Protein AF-A0A0C2D3I1-F1 (afdb_monomer)

Radius of gyration: 56.07 Å; Cα contacts (8 Å, |Δi|>4): 350; chains: 1; bounding box: 151×57×145 Å

Secondary structure (DSSP, 8-state):
-HHHHHHHHHHHHHHHHHHHHHHHHEEEEPTTEEEEEEETTTEEEEEEEPSEEEE--TTTEEEEEEE-S-EEEEE-TTS-EEEE-TTS-EEEEEEEEEEEEPTT-HHHHHHTTTTSB-SSSSBHHHHHHHHHHHHHHHHHHTTS-TTTTT-HHHHHHHHHHHHHHHHHHHGGGTEEE---EEEEEEE-HHHHHHHHHHHHHHHHHHHHHHHHHHHHHHHHHHHHHHHHHHHHHHHHHHHHHHHHHHHHHHHHHHHTS---PPP-------------------------------------------------------TTS-SSSTTS-HHHHHHHHHHHHS----STTHHHHHHHHS-HHHHHHHHHHHHHHH-S-GGGS-HHHHHHHHHHHHHHHHHHHHHHHHHHHHHHHHHHHHHHHHHHHHHHHHHHHHHHHHSHHHHHHHHHHHHHT----S------SSS------HHHHHHHHHT-

Organism: NCBI:txid215803

pLDDT: mean 75.25, std 18.1, range [30.23, 96.12]

Mean predicted aligned error: 21.08 Å

Nearest PDB structures (foldseek):
  8rrh-assembly1_E  TM=6.151E-01  e=3.666E-14  Homo sapiens
  1win-assembly1_A  TM=7.545E-01  e=3.842E-05  Mus musculus
  8p09-assembly1_D  TM=4.667E-01  e=1.283E-02  Oryctolagus cuniculus

Sequence (484 aa):
MEKLSKVCKWFVLAFLAAVLLRGMLVHNVELGKVGVRRSNVGGVVEKDLAPGWRLEMAGLHKVIELPSTYQFLDFLEGDSLEIRTKDNNIVTLDISVPYRIAPGSGWEIVTAGNHVEDGQGSFRFQRLTRETTVGVLRQHLADLQSSDFYDTDRRNAVTARALEVLNEELAPLHVEANAILMRAVFFRPEYEQQLLQIQLNAQNKLLDGARKEVADIQQTLDNYQQRTFALASARAQEWVARLARVDRAYQVGFLAVKPEVRVSAVVEPPDADADADADADAADADADAADADADADAADADADADAPDADADTPDADAAENEALAALTAEELAELEELAAQSIDLEPGAARRKLEELTVAQKTALLTAAAKALGGEPDEYGDNYLLGIKNIQAETLAYDQRLRAEADGVAARLNAEGQALVAEVNGNYEARVNQLLDSPAGRAFVAWQAAANIHFAEELTFQSRDGIPSVLRLRDFARAFMGD

Foldseek 3Di:
DVVVVVVVVVVVVVVVVVVVCCVQFKDFQDDQKWWWKQFPVPGTDLWIDDGGIDTDHHPGIDIQIDGADWDKDWCDDPNWQWEQAPVRFTKTFTKIWTKGFAPSCPSVLVNVVQQDDPVPRDTNLVVVLNVLLSVLCRVQRNDDDPVLVVVPVSVVVSQVVSQVVSQVVCVNSRMHIDGMDTDDMDGDPVVVVVVVVVVVVVVVVVVVVVVVVVVVVVVVVVVVVVVVVVVVVVVVVVVVVVVVVVVVVVVVVVVPPDDPDDDDDDDDDDDDDDDDDDDDDDDDDDDDDDDDDDDDDDDDDDDDDDDDDDDDDDDDPDPDDDPLPVVADPVNVVVVVVVVPPDQDLDVCSQVVVLVVDDPSRLLVVLVVVCVVPPDDSVVQDPVNSSVVSNVVSVVVVVVVVVVVVVVVVVVVVVVVVVVVVVVVVVVVVVVLVVCCPDLVNLLVQLVVVVVPDDDDPDDDDPDPPPDPPPPPVVVVSVVSSVD

Structure (mmCIF, N/CA/C/O backbone):
data_AF-A0A0C2D3I1-F1
#
_entry.id   AF-A0A0C2D3I1-F1
#
loop_
_atom_site.group_PDB
_atom_site.id
_atom_site.type_symbol
_atom_site.label_atom_id
_atom_site.label_alt_id
_atom_site.label_comp_id
_atom_site.label_asym_id
_atom_site.label_entity_id
_atom_site.label_seq_id
_atom_site.pdbx_PDB_ins_code
_atom_site.Cartn_x
_atom_site.Cartn_y
_atom_site.Cartn_z
_atom_site.occupancy
_atom_site.B_iso_or_equiv
_atom_site.auth_seq_id
_atom_site.auth_comp_id
_atom_site.auth_asym_id
_atom_site.auth_atom_id
_atom_site.pdbx_PDB_model_num
ATOM 1 N N . MET A 1 1 ? -77.502 2.678 40.348 1.00 64.69 1 MET A N 1
ATOM 2 C CA . MET A 1 1 ? -76.333 3.418 39.817 1.00 64.69 1 MET A CA 1
ATOM 3 C C . MET A 1 1 ? -75.119 3.411 40.755 1.00 64.69 1 MET A C 1
ATOM 5 O O . MET A 1 1 ? -74.008 3.272 40.265 1.00 64.69 1 MET A O 1
ATOM 9 N N . GLU A 1 2 ? -75.279 3.452 42.084 1.00 77.88 2 GLU A N 1
ATOM 10 C CA . GLU A 1 2 ? -74.133 3.470 43.021 1.00 77.88 2 GLU A CA 1
ATOM 11 C C . GLU A 1 2 ? -73.214 2.233 42.989 1.00 77.88 2 GLU A C 1
ATOM 13 O O . GLU A 1 2 ? -71.997 2.366 43.117 1.00 77.88 2 GLU A O 1
ATOM 18 N N . LYS A 1 3 ? -73.762 1.025 42.785 1.00 80.31 3 LYS A N 1
ATOM 19 C CA . LYS A 1 3 ? -72.952 -0.208 42.703 1.00 80.31 3 LYS A CA 1
ATOM 20 C C . LYS A 1 3 ? -72.018 -0.216 41.484 1.00 80.31 3 LYS A C 1
ATOM 22 O O . LYS A 1 3 ? -70.882 -0.658 41.602 1.00 80.31 3 LYS A O 1
ATOM 27 N N . LEU A 1 4 ? -72.460 0.342 40.354 1.00 81.94 4 LEU A N 1
ATOM 28 C CA . LEU A 1 4 ? -71.665 0.431 39.123 1.00 81.94 4 LEU A CA 1
ATOM 29 C C . LEU A 1 4 ? -70.487 1.412 39.283 1.00 81.94 4 LEU A C 1
ATOM 31 O O . LEU A 1 4 ? -69.367 1.116 38.883 1.00 81.94 4 LEU A O 1
ATOM 35 N N . SER A 1 5 ? -70.723 2.542 39.961 1.00 84.81 5 SER A N 1
ATOM 36 C CA . SER A 1 5 ? -69.693 3.541 40.292 1.00 84.81 5 SER A CA 1
ATOM 37 C C . SER A 1 5 ? -68.586 2.972 41.192 1.00 84.81 5 SER A C 1
ATOM 39 O O . SER A 1 5 ? -67.402 3.201 40.940 1.00 84.81 5 SER A O 1
ATOM 41 N N . LYS A 1 6 ? -68.942 2.168 42.206 1.00 87.75 6 LYS A N 1
ATOM 42 C CA . LYS A 1 6 ? -67.953 1.505 43.076 1.00 87.75 6 LYS A CA 1
ATOM 43 C C . LYS A 1 6 ? -67.088 0.498 42.313 1.00 87.75 6 LYS A C 1
ATOM 45 O O . LYS A 1 6 ? -65.878 0.493 42.512 1.00 87.75 6 LYS A O 1
ATOM 50 N N . VAL A 1 7 ? -67.680 -0.304 41.426 1.00 88.38 7 VAL A N 1
ATOM 51 C CA . VAL A 1 7 ? -66.930 -1.266 40.597 1.00 88.38 7 VAL A CA 1
ATOM 52 C C . VAL A 1 7 ? -65.971 -0.542 39.647 1.00 88.38 7 VAL A C 1
ATOM 54 O O . VAL A 1 7 ? -64.807 -0.921 39.564 1.00 88.38 7 VAL A O 1
ATOM 57 N N . CYS A 1 8 ? -66.404 0.555 39.016 1.00 86.31 8 CYS A N 1
ATOM 58 C CA . CYS A 1 8 ? -65.535 1.362 38.154 1.00 86.31 8 CYS A CA 1
ATOM 59 C C . CYS A 1 8 ? -64.347 1.973 38.915 1.00 86.31 8 CYS A C 1
ATOM 61 O O . CYS A 1 8 ? -63.224 1.935 38.422 1.00 86.31 8 CYS A O 1
ATOM 63 N N . LYS A 1 9 ? -64.559 2.495 40.132 1.00 89.81 9 LYS A N 1
ATOM 64 C CA . LYS A 1 9 ? -63.470 3.040 40.964 1.00 89.81 9 LYS A CA 1
ATOM 65 C C . LYS A 1 9 ? -62.443 1.976 41.348 1.00 89.81 9 LYS A C 1
ATOM 67 O O . LYS A 1 9 ? -61.248 2.237 41.253 1.00 89.81 9 LYS A O 1
ATOM 72 N N . TRP A 1 10 ? -62.899 0.786 41.742 1.00 91.75 10 TRP A N 1
ATOM 73 C CA . TRP A 1 10 ? -62.008 -0.338 42.040 1.00 91.75 10 TRP A CA 1
ATOM 74 C C . TRP A 1 10 ? -61.246 -0.813 40.807 1.00 91.75 10 TRP A C 1
ATOM 76 O O . TRP A 1 10 ? -60.062 -1.104 40.916 1.00 91.75 10 TRP A O 1
ATOM 86 N N . PHE A 1 11 ? -61.887 -0.832 39.638 1.00 90.94 11 PHE A N 1
ATOM 87 C CA . PHE A 1 11 ? -61.221 -1.180 38.387 1.00 90.94 11 PHE A CA 1
ATOM 88 C C . PHE A 1 11 ? -60.121 -0.177 38.023 1.00 90.94 11 PHE A C 1
ATOM 90 O O . PHE A 1 11 ? -59.010 -0.586 37.705 1.00 90.94 11 PHE A O 1
ATOM 97 N N . VAL A 1 12 ? -60.386 1.130 38.136 1.00 89.12 12 VAL A N 1
ATOM 98 C CA . VAL A 1 12 ? -59.377 2.172 37.876 1.00 89.12 12 VAL A CA 1
ATOM 99 C C . VAL A 1 12 ? -58.223 2.085 38.876 1.00 89.12 12 VAL A C 1
ATOM 101 O O . VAL A 1 12 ? -57.069 2.155 38.469 1.00 89.12 12 VAL A O 1
ATOM 104 N N . LEU A 1 13 ? -58.506 1.872 40.165 1.00 89.44 13 LEU A N 1
ATOM 105 C CA . LEU A 1 13 ? -57.470 1.673 41.185 1.00 89.44 13 LEU A CA 1
ATOM 106 C C . LEU A 1 13 ? -56.637 0.416 40.927 1.00 89.44 13 LEU A C 1
ATOM 108 O O . LEU A 1 13 ? -55.415 0.477 41.010 1.00 89.44 13 LEU A O 1
ATOM 112 N N . ALA A 1 14 ? -57.274 -0.704 40.582 1.00 87.94 14 ALA A N 1
ATOM 113 C CA . ALA A 1 14 ? -56.584 -1.948 40.262 1.00 87.94 14 ALA A CA 1
ATOM 114 C C . ALA A 1 14 ? -55.736 -1.815 38.990 1.00 87.94 14 ALA A C 1
ATOM 116 O O . ALA A 1 14 ? -54.611 -2.302 38.951 1.00 87.94 14 ALA A O 1
ATOM 117 N N . PHE A 1 15 ? -56.239 -1.111 37.975 1.00 88.81 15 PHE A N 1
ATOM 118 C CA . PHE A 1 15 ? -55.497 -0.821 36.752 1.00 88.81 15 PHE A CA 1
ATOM 119 C C . PHE A 1 15 ? -54.279 0.067 37.032 1.00 88.81 15 PHE A C 1
ATOM 121 O O . PHE A 1 15 ? -53.175 -0.246 36.598 1.00 88.81 15 PHE A O 1
ATOM 128 N N . LEU A 1 16 ? -54.448 1.134 37.815 1.00 86.62 16 LEU A N 1
ATOM 129 C CA . LEU A 1 16 ? -53.362 2.053 38.160 1.00 86.62 16 LEU A CA 1
ATOM 130 C C . LEU A 1 16 ? -52.317 1.376 39.061 1.00 86.62 16 LEU A C 1
ATOM 132 O O . LEU A 1 16 ? -51.119 1.548 38.849 1.00 86.62 16 LEU A O 1
ATOM 136 N N . ALA A 1 17 ? -52.763 0.524 39.990 1.00 84.50 17 ALA A N 1
ATOM 137 C CA . ALA A 1 17 ? -51.891 -0.344 40.772 1.00 84.50 17 ALA A CA 1
ATOM 138 C C . ALA A 1 17 ? -51.137 -1.340 39.882 1.00 84.50 17 ALA A C 1
ATOM 140 O O . ALA A 1 17 ? -49.944 -1.516 40.082 1.00 84.50 17 ALA A O 1
ATOM 141 N N . ALA A 1 18 ? -51.779 -1.942 38.875 1.00 82.56 18 ALA A N 1
ATOM 142 C CA . ALA A 1 18 ? -51.127 -2.858 37.938 1.00 82.56 18 ALA A CA 1
ATOM 143 C C . ALA A 1 18 ? -50.090 -2.155 37.043 1.00 82.56 18 ALA A C 1
ATOM 145 O O . ALA A 1 18 ? -49.027 -2.720 36.784 1.00 82.56 18 ALA A O 1
ATOM 146 N N . VAL A 1 19 ? -50.354 -0.919 36.606 1.00 82.06 19 VAL A N 1
ATOM 147 C CA . VAL A 1 19 ? -49.389 -0.104 35.847 1.00 82.06 19 VAL A CA 1
ATOM 148 C C . VAL A 1 19 ? -48.191 0.281 36.720 1.00 82.06 19 VAL A C 1
ATOM 150 O O . VAL A 1 19 ? -47.052 0.140 36.278 1.00 82.06 19 VAL A O 1
ATOM 153 N N . LEU A 1 20 ? -48.424 0.689 37.972 1.00 79.69 20 LEU A N 1
ATOM 154 C CA . LEU A 1 20 ? -47.352 0.962 38.938 1.00 79.69 20 LEU A CA 1
ATOM 155 C C . LEU A 1 20 ? -46.543 -0.297 39.272 1.00 79.69 20 LEU A C 1
ATOM 157 O O . LEU A 1 20 ? -45.315 -0.243 39.288 1.00 79.69 20 LEU A O 1
ATOM 161 N N . LEU A 1 21 ? -47.210 -1.441 39.468 1.00 76.25 21 LEU A N 1
ATOM 162 C CA . LEU A 1 21 ? -46.546 -2.723 39.717 1.00 76.25 21 LEU A CA 1
ATOM 163 C C . LEU A 1 21 ? -45.663 -3.114 38.530 1.00 76.25 21 LEU A C 1
ATOM 165 O O . LEU A 1 21 ? -44.536 -3.552 38.725 1.00 76.25 21 LEU A O 1
ATOM 169 N N . ARG A 1 22 ? -46.149 -2.919 37.297 1.00 75.56 22 ARG A N 1
ATOM 170 C CA . ARG A 1 22 ? -45.372 -3.169 36.077 1.00 75.56 22 ARG A CA 1
ATOM 171 C C . ARG A 1 22 ? -44.138 -2.269 35.998 1.00 75.56 22 ARG A C 1
ATOM 173 O O . ARG A 1 22 ? -43.081 -2.764 35.630 1.00 75.56 22 ARG A O 1
ATOM 180 N N . GLY A 1 23 ? -44.266 -0.988 36.347 1.00 67.44 23 GLY A N 1
ATOM 181 C CA . GLY A 1 23 ? -43.145 -0.042 36.355 1.00 67.44 23 GLY A CA 1
ATOM 182 C C . GLY A 1 23 ? -42.083 -0.352 37.414 1.00 67.44 23 GLY A C 1
ATOM 183 O O . GLY A 1 23 ? -40.914 -0.066 37.197 1.00 67.44 23 GLY A O 1
ATOM 184 N N . MET A 1 24 ? -42.471 -0.969 38.533 1.00 71.31 24 MET A N 1
ATOM 185 C CA . MET A 1 24 ? -41.538 -1.373 39.593 1.00 71.31 24 MET A CA 1
ATOM 186 C C . MET A 1 24 ? -40.926 -2.761 39.396 1.00 71.31 24 MET A C 1
ATOM 188 O O . MET A 1 24 ? -39.882 -3.035 39.980 1.00 71.31 24 MET A O 1
ATOM 192 N N . LEU A 1 25 ? -41.592 -3.645 38.644 1.00 73.44 25 LEU A N 1
ATOM 193 C CA . LEU A 1 25 ? -41.194 -5.050 38.524 1.00 73.44 25 LEU A CA 1
ATOM 194 C C . LEU A 1 25 ? -40.422 -5.382 37.255 1.00 73.44 25 LEU A C 1
ATOM 196 O O . LEU A 1 25 ? -39.915 -6.497 37.141 1.00 73.44 25 LEU A O 1
ATOM 200 N N . VAL A 1 26 ? -40.380 -4.481 36.275 1.00 78.88 26 VAL A N 1
ATOM 201 C CA . VAL A 1 26 ? -39.785 -4.786 34.978 1.00 78.88 26 VAL A CA 1
ATOM 202 C C . VAL A 1 26 ? -38.712 -3.776 34.623 1.00 78.88 26 VAL A C 1
ATOM 204 O O . VAL A 1 26 ? -39.009 -2.609 34.391 1.00 78.88 26 VAL A O 1
ATOM 207 N N . HIS A 1 27 ? -37.481 -4.268 34.521 1.00 80.94 27 HIS A N 1
ATOM 208 C CA . HIS A 1 27 ? -36.346 -3.522 33.996 1.00 80.94 27 HIS A CA 1
ATOM 209 C C . HIS A 1 27 ? -36.017 -4.030 32.594 1.00 80.94 27 HIS A C 1
ATOM 211 O O . HIS A 1 27 ? -36.028 -5.240 32.340 1.00 80.94 27 HIS A O 1
ATOM 217 N N . ASN A 1 28 ? -35.776 -3.115 31.660 1.00 83.75 28 ASN A N 1
ATOM 218 C CA . ASN A 1 28 ? -35.433 -3.466 30.288 1.00 83.75 28 ASN A CA 1
ATOM 219 C C . ASN A 1 28 ? -33.930 -3.301 30.091 1.00 83.75 28 ASN A C 1
ATOM 221 O O . ASN A 1 28 ? -33.432 -2.184 30.150 1.00 83.75 28 ASN A O 1
ATOM 225 N N . VAL A 1 29 ? -33.231 -4.406 29.833 1.00 83.25 29 VAL A N 1
ATOM 226 C CA . VAL A 1 29 ? -31.814 -4.364 29.466 1.00 83.25 29 VAL A CA 1
ATOM 227 C C . VAL A 1 29 ? -31.718 -3.974 27.995 1.00 83.25 29 VAL A C 1
ATOM 229 O O . VAL A 1 29 ? -32.191 -4.710 27.123 1.00 83.25 29 VAL A O 1
ATOM 232 N N . GLU A 1 30 ? -31.116 -2.818 27.729 1.00 83.12 30 GLU A N 1
ATOM 233 C CA . GLU A 1 30 ? -30.966 -2.276 26.378 1.00 83.12 30 GLU A CA 1
ATOM 234 C C . GLU A 1 30 ? -30.133 -3.188 25.460 1.00 83.12 30 GLU A C 1
ATOM 236 O O . GLU A 1 30 ? -29.226 -3.908 25.886 1.00 83.12 30 GLU A O 1
ATOM 241 N N . LEU A 1 31 ? -30.433 -3.136 24.159 1.00 78.12 31 LEU A N 1
ATOM 242 C CA . LEU A 1 31 ? -29.625 -3.788 23.128 1.00 78.12 31 LEU A CA 1
ATOM 243 C C . LEU A 1 31 ? -28.211 -3.195 23.135 1.00 78.12 31 LEU A C 1
ATOM 245 O O . LEU A 1 31 ? -28.044 -1.980 23.092 1.00 78.12 31 LEU A O 1
ATOM 249 N N . GLY A 1 32 ? -27.196 -4.059 23.188 1.00 79.69 32 GLY A N 1
ATOM 250 C CA . GLY A 1 32 ? -25.794 -3.646 23.306 1.00 79.69 32 GLY A CA 1
ATOM 251 C C . GLY A 1 32 ? -25.274 -3.577 24.744 1.00 79.69 32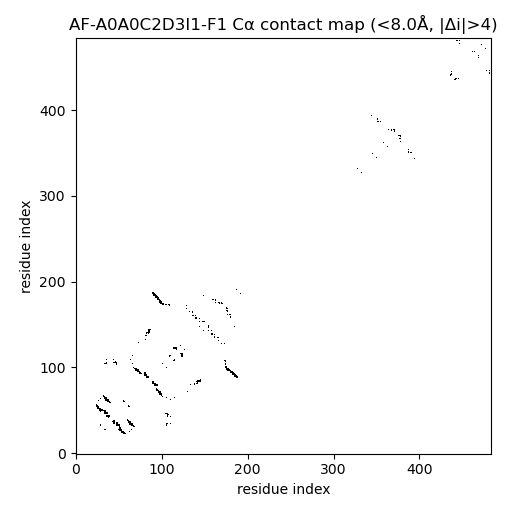 GLY A C 1
ATOM 252 O O . GLY A 1 32 ? -24.070 -3.391 24.934 1.00 79.69 32 GLY A O 1
ATOM 253 N N . LYS A 1 33 ? -26.115 -3.836 25.752 1.00 85.44 33 LYS A N 1
ATOM 254 C CA . LYS A 1 33 ? -25.698 -3.994 27.149 1.00 85.44 33 LYS A CA 1
ATOM 255 C C . LYS A 1 33 ? -25.974 -5.409 27.667 1.00 85.44 33 LYS A C 1
ATOM 257 O O . LYS A 1 33 ? -26.905 -6.080 27.227 1.00 85.44 33 LYS A O 1
ATOM 262 N N . VAL A 1 34 ? -25.165 -5.856 28.622 1.00 86.94 34 VAL A N 1
ATOM 263 C CA . VAL A 1 34 ? -25.390 -7.067 29.418 1.00 86.94 34 VAL A CA 1
ATOM 264 C C . VAL A 1 34 ? -25.852 -6.637 30.801 1.00 86.94 34 VAL A C 1
ATOM 266 O O . VAL A 1 34 ? -25.214 -5.814 31.454 1.00 86.94 34 VAL A O 1
ATOM 269 N N . GLY A 1 35 ? -26.977 -7.190 31.246 1.00 84.56 35 GLY A N 1
ATOM 270 C CA . GLY A 1 35 ? -27.482 -6.956 32.593 1.00 84.56 35 GLY A CA 1
ATOM 271 C C . GLY A 1 35 ? -26.916 -7.987 33.561 1.00 84.56 35 GLY A C 1
ATOM 272 O O . GLY A 1 35 ? -26.990 -9.185 33.307 1.00 84.56 35 GLY A O 1
ATOM 273 N N . VAL A 1 36 ? -26.421 -7.549 34.709 1.00 85.56 36 VAL A N 1
ATOM 274 C CA . VAL A 1 36 ? -26.021 -8.431 35.807 1.00 85.56 36 VAL A CA 1
ATOM 275 C C . VAL A 1 36 ? -26.930 -8.163 36.992 1.00 85.56 36 VAL A C 1
ATOM 277 O O . VAL A 1 36 ? -27.065 -7.028 37.451 1.00 85.56 36 VAL A O 1
ATOM 280 N N . ARG A 1 37 ? -27.571 -9.211 37.518 1.00 84.69 37 ARG A N 1
ATOM 281 C CA . ARG A 1 37 ? -28.455 -9.066 38.678 1.00 84.69 37 ARG A CA 1
ATOM 282 C C . ARG A 1 37 ? -27.646 -9.108 39.967 1.00 84.69 37 ARG A C 1
ATOM 284 O O . ARG A 1 37 ? -27.081 -10.141 40.313 1.00 84.69 37 ARG A O 1
ATOM 291 N N . ARG A 1 38 ? -27.685 -8.023 40.735 1.00 84.56 38 ARG A N 1
ATOM 292 C CA . ARG A 1 38 ? -27.175 -7.966 42.105 1.00 84.56 38 ARG A CA 1
ATOM 293 C C . ARG A 1 38 ? -28.343 -8.038 43.079 1.00 84.56 38 ARG A C 1
ATOM 295 O O . ARG A 1 38 ? -29.248 -7.211 43.039 1.00 84.56 38 ARG A O 1
ATOM 302 N N . SER A 1 39 ? -28.361 -9.037 43.951 1.00 83.69 39 SER A N 1
ATOM 303 C CA . SER A 1 39 ? -29.281 -9.084 45.083 1.00 83.69 39 SER A CA 1
ATOM 304 C C . SER A 1 39 ? -28.652 -8.418 46.299 1.00 83.69 39 SER A C 1
ATOM 306 O O . SER A 1 39 ? -27.503 -8.692 46.637 1.00 83.69 39 SER A O 1
ATOM 308 N N . ASN A 1 40 ? -29.431 -7.598 47.002 1.00 75.81 40 ASN A N 1
ATOM 309 C CA . ASN A 1 40 ? -28.996 -6.998 48.265 1.00 75.81 40 ASN A CA 1
ATOM 310 C C . ASN A 1 40 ? -28.801 -8.045 49.378 1.00 75.81 40 ASN A C 1
ATOM 312 O O . ASN A 1 40 ? -28.071 -7.789 50.327 1.00 75.81 40 ASN A O 1
ATOM 316 N N . VAL A 1 41 ? -29.440 -9.217 49.255 1.00 76.06 41 VAL A N 1
ATOM 317 C CA . VAL A 1 41 ? -29.404 -10.297 50.257 1.00 76.06 41 VAL A CA 1
ATOM 318 C C . VAL A 1 41 ? -28.474 -11.439 49.835 1.00 76.06 41 VAL A C 1
ATOM 320 O O . VAL A 1 41 ? -27.818 -12.035 50.680 1.00 76.06 41 VAL A O 1
ATOM 323 N N . GLY A 1 42 ? -28.416 -11.749 48.534 1.00 69.81 42 GLY A N 1
ATOM 324 C CA . GLY A 1 42 ? -27.724 -12.932 48.001 1.00 69.81 42 GLY A CA 1
ATOM 325 C C . GLY A 1 42 ? -26.483 -12.659 47.149 1.00 69.81 42 GLY A C 1
ATOM 326 O O . GLY A 1 42 ? -25.985 -13.588 46.527 1.00 69.81 42 GLY A O 1
ATOM 327 N N . GLY A 1 43 ? -26.004 -11.415 47.066 1.00 81.50 43 GLY A N 1
ATOM 328 C CA . GLY A 1 43 ? -24.842 -11.076 46.238 1.00 81.50 43 GLY A CA 1
ATOM 329 C C . GLY A 1 43 ? -25.143 -11.045 44.734 1.00 81.50 43 GLY A C 1
ATOM 330 O O . GLY A 1 43 ? -26.283 -10.824 44.315 1.00 81.50 43 GLY A O 1
ATOM 331 N N . VAL A 1 44 ? -24.105 -11.185 43.910 1.00 83.81 44 VAL A N 1
ATOM 332 C CA . VAL A 1 44 ? -24.200 -11.134 42.441 1.00 83.81 44 VAL A CA 1
ATOM 333 C C . VAL A 1 44 ? -24.635 -12.501 41.913 1.00 83.81 44 VAL A C 1
ATOM 335 O O . VAL A 1 44 ? -24.123 -13.525 42.345 1.00 83.81 44 VAL A O 1
ATOM 338 N N . VAL A 1 45 ? -25.602 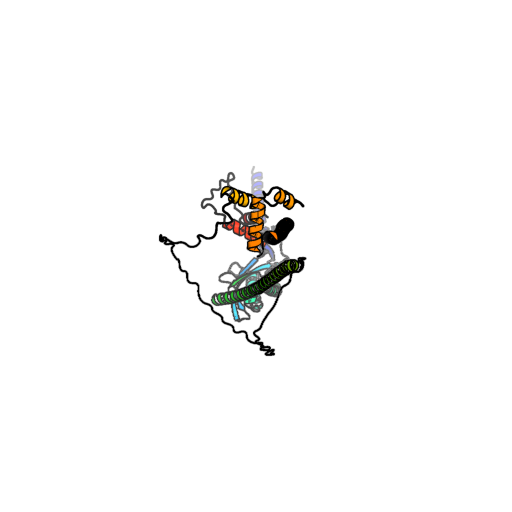-12.528 40.997 1.00 83.75 45 VAL A N 1
ATOM 339 C CA . VAL A 1 45 ? -25.984 -13.762 40.301 1.00 83.75 45 VAL A CA 1
ATOM 340 C C . VAL A 1 45 ? -24.927 -14.071 39.244 1.00 83.75 45 VAL A C 1
ATOM 342 O O . VAL A 1 45 ? -24.674 -13.226 38.389 1.00 83.75 45 VAL A O 1
ATOM 345 N N . GLU A 1 46 ? -24.375 -15.286 39.271 1.00 84.62 46 GLU A N 1
ATOM 346 C CA . GLU A 1 46 ? -23.346 -15.818 38.351 1.00 84.62 46 GLU A CA 1
ATOM 347 C C . GLU A 1 46 ? -23.887 -16.084 36.931 1.00 84.62 46 GLU A C 1
ATOM 349 O O . GLU A 1 46 ? -23.666 -17.131 36.323 1.00 84.62 46 GLU A O 1
ATOM 354 N N . LYS A 1 47 ? -24.721 -15.179 36.415 1.00 85.56 47 LYS A N 1
ATOM 355 C CA . LYS A 1 47 ? -25.308 -15.298 35.087 1.00 85.56 47 LYS A CA 1
ATOM 356 C C . LYS A 1 47 ? -25.545 -13.934 34.468 1.00 85.56 47 LYS A C 1
ATOM 358 O O . LYS A 1 47 ? -26.332 -13.133 34.979 1.00 85.56 47 LYS A O 1
ATOM 363 N N . ASP A 1 48 ? -24.958 -13.761 33.295 1.00 85.00 48 ASP A N 1
ATOM 364 C CA . ASP A 1 48 ? -25.203 -12.629 32.416 1.00 85.00 48 ASP A CA 1
ATOM 365 C C . ASP A 1 48 ? -26.622 -12.705 31.832 1.00 85.00 48 ASP A C 1
ATOM 367 O O . ASP A 1 48 ? -27.055 -13.716 31.262 1.00 85.00 48 ASP A O 1
ATOM 371 N N . LEU A 1 49 ? -27.388 -11.628 31.997 1.00 84.56 49 LEU A N 1
ATOM 372 C CA . LEU A 1 49 ? -28.726 -11.497 31.436 1.00 84.56 49 LEU A CA 1
ATOM 373 C C . LEU A 1 49 ? -28.622 -10.918 30.027 1.00 84.56 49 LEU A C 1
ATOM 375 O O . LEU A 1 49 ? -28.191 -9.781 29.836 1.00 84.56 49 LEU A O 1
ATOM 379 N N . ALA A 1 50 ? -29.092 -11.693 29.049 1.00 82.75 50 ALA A N 1
ATOM 380 C CA . ALA A 1 50 ? -29.249 -11.218 27.679 1.00 82.75 50 ALA A CA 1
ATOM 381 C C . ALA A 1 50 ? -30.266 -10.055 27.598 1.00 82.75 50 ALA A C 1
ATOM 383 O O . ALA A 1 50 ? -31.193 -10.034 28.431 1.00 82.75 50 ALA A O 1
ATOM 384 N N . PRO A 1 51 ? -30.144 -9.171 26.583 1.00 85.00 51 PRO A N 1
ATOM 385 C CA . PRO A 1 51 ? -31.019 -8.018 26.379 1.00 85.00 51 PRO A CA 1
ATOM 386 C C . PRO A 1 51 ? -32.510 -8.363 26.408 1.00 85.00 51 PRO A C 1
ATOM 388 O O . PRO A 1 51 ? -32.924 -9.451 25.993 1.00 85.00 51 PRO A O 1
ATOM 391 N N . GLY A 1 52 ? -33.322 -7.418 26.882 1.00 83.81 52 GLY A N 1
ATOM 392 C CA . GLY A 1 52 ? -34.775 -7.530 26.941 1.00 83.81 52 GLY A CA 1
ATOM 393 C C . GLY A 1 52 ? -35.372 -7.370 28.338 1.00 83.81 52 GLY A C 1
ATOM 394 O O . GLY A 1 52 ? -34.716 -6.982 29.305 1.00 83.81 52 GLY A O 1
ATOM 395 N N . TRP A 1 53 ? -36.665 -7.679 28.426 1.00 79.69 53 TRP A N 1
ATOM 396 C CA . TRP A 1 53 ? -37.488 -7.435 29.606 1.00 79.69 53 TRP A CA 1
ATOM 397 C C . TRP A 1 53 ? -37.163 -8.464 30.690 1.00 79.69 53 TRP A C 1
ATOM 399 O O . TRP A 1 53 ? -37.345 -9.671 30.496 1.00 79.69 53 TRP A O 1
ATOM 409 N N . ARG A 1 54 ? -36.688 -7.993 31.844 1.00 80.94 54 ARG A N 1
ATOM 410 C CA . ARG A 1 54 ? -36.340 -8.826 32.998 1.00 80.94 54 ARG A CA 1
ATOM 411 C C . ARG A 1 54 ? -37.129 -8.395 34.224 1.00 80.94 54 ARG A C 1
ATOM 413 O O . ARG A 1 54 ? -37.400 -7.217 34.428 1.00 80.94 54 ARG A O 1
ATOM 420 N N . LEU A 1 55 ? -37.504 -9.381 35.036 1.00 75.62 55 LEU A N 1
ATOM 421 C CA . LEU A 1 55 ? -38.189 -9.133 36.298 1.00 75.62 55 LEU A CA 1
ATOM 422 C C . LEU A 1 55 ? -37.173 -8.668 37.348 1.00 75.62 55 LEU A C 1
ATOM 424 O O . LEU A 1 55 ? -36.293 -9.434 37.751 1.00 75.62 55 LEU A O 1
ATOM 428 N N . GLU A 1 56 ? -37.319 -7.428 37.796 1.00 75.88 56 GLU A N 1
ATOM 429 C CA . GLU A 1 56 ? -36.557 -6.821 38.882 1.00 75.88 56 GLU A CA 1
ATOM 430 C C . GLU A 1 56 ? -37.499 -6.573 40.057 1.00 75.88 56 GLU A C 1
ATOM 432 O O . GLU A 1 56 ? -38.472 -5.847 39.933 1.00 75.88 56 GLU A O 1
ATOM 437 N N . MET A 1 57 ? -37.251 -7.187 41.214 1.00 72.44 57 MET A N 1
ATOM 438 C CA . MET A 1 57 ? -38.026 -6.853 42.411 1.00 72.44 57 MET A CA 1
ATOM 439 C C . MET A 1 57 ? -37.407 -5.626 43.070 1.00 72.44 57 MET A C 1
ATOM 441 O O . MET A 1 57 ? -36.354 -5.745 43.706 1.00 72.44 57 MET A O 1
ATOM 445 N N . ALA A 1 58 ? -38.075 -4.477 42.932 1.00 67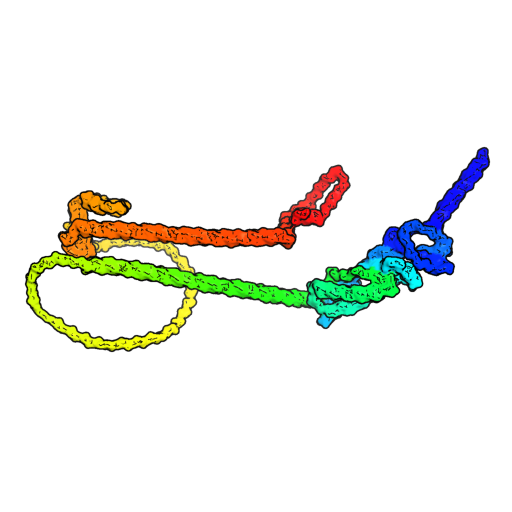.12 58 ALA A N 1
ATOM 446 C CA . ALA A 1 58 ? -37.680 -3.225 43.569 1.00 67.12 58 ALA A CA 1
ATOM 447 C C . ALA A 1 58 ? -37.339 -3.440 45.059 1.00 67.12 58 ALA A C 1
ATOM 449 O O . ALA A 1 58 ? -38.156 -3.930 45.840 1.00 67.12 58 ALA A O 1
ATOM 450 N N . GLY A 1 59 ? -36.101 -3.108 45.441 1.00 69.75 59 GLY A N 1
ATOM 451 C CA . GLY A 1 59 ? -35.573 -3.236 46.808 1.00 69.75 59 GLY A CA 1
ATOM 452 C C . GLY A 1 59 ? -34.797 -4.529 47.110 1.00 69.75 59 GLY A C 1
ATOM 453 O O . GLY A 1 59 ? -33.934 -4.522 47.989 1.00 69.75 59 GLY A O 1
ATOM 454 N N . LEU A 1 60 ? -35.028 -5.618 46.367 1.00 75.19 60 LEU A N 1
ATOM 455 C CA . LEU A 1 60 ? -34.355 -6.918 46.563 1.00 75.19 60 LEU A CA 1
ATOM 456 C C . LEU A 1 60 ? -33.266 -7.193 45.525 1.00 75.19 60 LEU A C 1
ATOM 458 O O . LEU A 1 60 ? -32.241 -7.814 45.837 1.00 75.19 60 LEU A O 1
ATOM 462 N N . HIS A 1 61 ? -33.505 -6.753 44.294 1.00 79.44 61 HIS A N 1
ATOM 463 C CA . HIS A 1 61 ? -32.620 -6.934 43.156 1.00 79.44 61 HIS A CA 1
ATOM 464 C C . HIS A 1 61 ? -32.365 -5.579 42.504 1.00 79.44 61 HIS A C 1
ATOM 466 O O . HIS A 1 61 ? -33.284 -4.778 42.407 1.00 79.44 61 HIS A O 1
ATOM 472 N N . LYS A 1 62 ? -31.122 -5.355 42.081 1.00 82.06 62 LYS A N 1
ATOM 473 C CA . LYS A 1 62 ? -30.705 -4.253 41.221 1.00 82.06 62 LYS A CA 1
ATOM 474 C C . LYS A 1 62 ? -30.042 -4.848 39.987 1.00 82.06 62 LYS A C 1
ATOM 476 O O . LYS A 1 62 ? -29.128 -5.666 40.132 1.00 82.06 62 LYS A O 1
ATOM 481 N N . VAL A 1 63 ? -30.493 -4.479 38.794 1.00 84.25 63 VAL A N 1
ATOM 482 C CA . VAL A 1 63 ? -29.805 -4.851 37.552 1.00 84.25 63 VAL A CA 1
ATOM 483 C C . VAL A 1 63 ? -28.748 -3.791 37.246 1.00 84.25 63 VAL A C 1
ATOM 485 O O . VAL A 1 63 ? -29.043 -2.601 37.191 1.00 84.25 63 VAL A O 1
ATOM 488 N N . ILE A 1 64 ? -27.492 -4.216 37.118 1.00 85.19 64 ILE A N 1
ATOM 489 C CA . ILE A 1 64 ? -26.373 -3.364 36.705 1.00 85.19 64 ILE A CA 1
ATOM 490 C C . ILE A 1 64 ? -26.134 -3.637 35.228 1.00 85.19 64 ILE A C 1
ATOM 492 O O . ILE A 1 64 ? -25.969 -4.790 34.837 1.00 85.19 64 ILE A O 1
ATOM 496 N N . GLU A 1 65 ? -26.140 -2.592 34.413 1.00 87.25 65 GLU A N 1
ATOM 497 C CA . GLU A 1 65 ? -25.911 -2.714 32.980 1.00 87.25 65 GLU A CA 1
ATOM 498 C C . GLU A 1 65 ? -24.445 -2.444 32.656 1.00 87.25 65 GLU A C 1
ATOM 500 O O . GLU A 1 65 ? -23.889 -1.425 33.060 1.00 87.25 65 GLU A O 1
ATOM 505 N N . LEU A 1 66 ? -23.833 -3.350 31.901 1.00 87.19 66 LEU A N 1
ATOM 506 C CA . LEU A 1 66 ? -22.480 -3.207 31.384 1.00 87.19 66 LEU A CA 1
ATOM 507 C C . LEU A 1 66 ? -22.512 -3.170 29.852 1.00 87.19 66 LEU A C 1
ATOM 509 O O . LEU A 1 66 ? -23.305 -3.888 29.241 1.00 87.19 66 LEU A O 1
ATOM 513 N N . PRO A 1 67 ? -21.663 -2.365 29.201 1.00 87.94 67 PRO A N 1
ATOM 514 C CA . PRO A 1 67 ? -21.564 -2.346 27.746 1.00 87.94 67 PRO A CA 1
ATOM 515 C C . PRO A 1 67 ? -21.020 -3.682 27.219 1.00 87.94 67 PRO A C 1
ATOM 517 O O . PRO A 1 67 ? -19.954 -4.132 27.622 1.00 87.94 67 PRO A O 1
ATOM 520 N N . SER A 1 68 ? -21.751 -4.308 26.297 1.00 85.19 68 SER A N 1
ATOM 521 C CA . SER A 1 68 ? -21.373 -5.584 25.659 1.00 85.19 68 SER A CA 1
ATOM 522 C C . SER A 1 68 ? -20.799 -5.415 24.251 1.00 85.19 68 SER A C 1
ATOM 524 O O . SER A 1 68 ? -20.238 -6.348 23.679 1.00 85.19 68 SER A O 1
ATOM 526 N N . THR A 1 69 ? -20.954 -4.224 23.674 1.00 87.62 69 THR A N 1
ATOM 527 C CA . THR A 1 69 ? -20.404 -3.873 22.367 1.00 87.62 69 THR A CA 1
ATOM 528 C C . THR A 1 69 ? -18.904 -3.625 22.448 1.00 87.62 69 THR A C 1
ATOM 530 O O . THR A 1 69 ? -18.367 -3.304 23.510 1.00 87.62 69 THR A O 1
ATOM 533 N N . TYR A 1 70 ? -18.240 -3.712 21.295 1.00 89.19 70 TYR A N 1
ATOM 534 C CA . TYR A 1 70 ? -16.865 -3.249 21.165 1.00 89.19 70 TYR A CA 1
ATOM 535 C C . TYR A 1 70 ? -16.762 -1.772 21.536 1.00 89.19 70 TYR A C 1
ATOM 537 O O . TYR A 1 70 ? -17.566 -0.945 21.102 1.00 89.19 70 TYR A O 1
ATOM 545 N N . GLN A 1 71 ? -15.762 -1.472 22.347 1.00 90.19 71 GLN A N 1
ATOM 546 C CA . GLN A 1 71 ? -15.348 -0.133 22.717 1.00 90.19 71 GLN A CA 1
ATOM 547 C C . GLN A 1 71 ? -13.944 0.099 22.180 1.00 90.19 71 GLN A C 1
ATOM 549 O O . GLN A 1 71 ? -13.171 -0.844 22.021 1.00 90.19 71 GLN A O 1
ATOM 554 N N . PHE A 1 72 ? -13.616 1.353 21.901 1.00 91.50 72 PHE A N 1
ATOM 555 C CA . PHE A 1 72 ? -12.310 1.732 21.385 1.00 91.50 72 PHE A CA 1
ATOM 556 C C . PHE A 1 72 ? -11.532 2.463 22.476 1.00 91.50 72 PHE A C 1
ATOM 558 O O . PHE A 1 72 ? -12.028 3.424 23.068 1.00 91.50 72 PHE A O 1
ATOM 565 N N . LEU A 1 73 ? -10.328 1.975 22.778 1.00 91.31 73 LEU A N 1
ATOM 566 C CA . LEU A 1 73 ? -9.314 2.783 23.447 1.00 91.31 73 LEU A CA 1
ATOM 567 C C . LEU A 1 73 ? -8.537 3.515 22.368 1.00 91.31 73 LEU A C 1
ATOM 569 O O . LEU A 1 73 ? -7.680 2.925 21.714 1.00 91.31 73 LEU A O 1
ATOM 573 N N . ASP A 1 74 ? -8.879 4.782 22.190 1.00 90.88 74 ASP A N 1
ATOM 574 C CA . ASP A 1 74 ? -8.211 5.674 21.259 1.00 90.88 74 ASP A CA 1
ATOM 575 C C . ASP A 1 74 ? -7.155 6.497 22.005 1.00 90.88 74 ASP A C 1
ATOM 577 O O . ASP A 1 74 ? -7.457 7.170 22.997 1.00 90.88 74 ASP A O 1
ATOM 581 N N . PHE A 1 75 ? -5.917 6.411 21.522 1.00 91.25 75 PHE A N 1
ATOM 582 C CA . PHE A 1 75 ? -4.772 7.218 21.935 1.00 91.25 75 PHE A CA 1
ATOM 583 C C . PHE A 1 75 ? -4.451 8.172 20.789 1.00 91.25 75 PHE A C 1
ATOM 585 O O . PHE A 1 75 ? -3.669 7.842 19.900 1.00 91.25 75 PHE A O 1
ATOM 592 N N . LEU A 1 76 ? -5.149 9.306 20.764 1.00 88.12 76 LEU A N 1
ATOM 593 C CA . LEU A 1 76 ? -5.080 10.312 19.704 1.00 88.12 76 LEU A CA 1
ATOM 594 C C . LEU A 1 76 ? -4.738 11.673 20.319 1.00 88.12 76 LEU A C 1
ATOM 596 O O . LEU A 1 76 ? -4.980 11.876 21.507 1.00 88.12 76 LEU A O 1
ATOM 600 N N . GLU A 1 77 ? -4.195 12.580 19.501 1.00 71.56 77 GLU A N 1
ATOM 601 C CA . GLU A 1 77 ? -4.060 14.033 19.730 1.00 71.56 77 GLU A CA 1
ATOM 602 C C . GLU A 1 77 ? -4.160 14.489 21.204 1.00 71.56 77 GLU A C 1
ATOM 604 O O . GLU A 1 77 ? -5.239 14.757 21.730 1.00 71.56 77 GLU A O 1
ATOM 609 N N . GLY A 1 78 ? -3.008 14.601 21.876 1.00 75.69 78 GLY A N 1
ATOM 610 C CA . GLY A 1 78 ? -2.903 15.023 23.281 1.00 75.69 78 GLY A CA 1
ATOM 611 C C . GLY A 1 78 ? -2.831 13.871 24.291 1.00 75.69 78 GLY A C 1
ATOM 612 O O . GLY A 1 78 ? -2.194 14.041 25.327 1.00 75.69 78 GLY A O 1
ATOM 613 N N . ASP A 1 79 ? -3.388 12.698 23.966 1.00 82.44 79 ASP A N 1
ATOM 614 C CA . ASP A 1 79 ? -3.201 11.427 24.702 1.00 82.44 79 ASP A CA 1
ATOM 615 C C . ASP A 1 79 ? -2.460 10.381 23.840 1.00 82.44 79 ASP A C 1
ATOM 617 O O . ASP A 1 79 ? -2.595 9.170 24.013 1.00 82.44 79 ASP A O 1
ATOM 621 N N . SER A 1 80 ? -1.703 10.857 22.848 1.00 85.94 80 SER A N 1
ATOM 622 C CA . SER A 1 80 ? -0.879 10.027 21.969 1.00 85.94 80 SER A CA 1
ATOM 623 C C . SER A 1 80 ? 0.240 9.340 22.748 1.00 85.94 80 SER A C 1
ATOM 625 O O . SER A 1 80 ? 0.844 9.928 23.652 1.00 85.94 80 SER A O 1
ATOM 627 N N . LEU A 1 81 ? 0.570 8.108 22.367 1.00 89.94 81 LEU A N 1
ATOM 628 C CA . LEU A 1 81 ? 1.550 7.315 23.095 1.00 89.94 81 LEU A CA 1
ATOM 629 C C . LEU A 1 81 ? 2.972 7.691 22.664 1.00 89.94 81 LEU A C 1
ATOM 631 O O . LEU A 1 81 ? 3.406 7.358 21.563 1.00 89.94 81 LEU A O 1
ATOM 635 N N . GLU A 1 82 ? 3.711 8.360 23.548 1.00 91.31 82 GLU A N 1
ATOM 636 C CA . GLU A 1 82 ? 5.138 8.625 23.353 1.00 91.31 82 GLU A CA 1
ATOM 637 C C . GLU A 1 82 ? 5.982 7.446 23.849 1.00 91.31 82 GLU A C 1
ATOM 639 O O . GLU A 1 82 ? 5.912 7.039 25.018 1.00 91.31 82 GLU A O 1
ATOM 644 N N . ILE A 1 83 ? 6.796 6.894 22.949 1.00 91.94 83 ILE A N 1
ATOM 645 C CA . ILE A 1 83 ? 7.674 5.754 23.218 1.00 91.94 83 ILE A CA 1
ATOM 646 C C . ILE A 1 83 ? 9.085 6.090 22.763 1.00 91.94 83 ILE A C 1
ATOM 648 O O . ILE A 1 83 ? 9.299 6.757 21.750 1.00 91.94 83 ILE A O 1
ATOM 652 N N . ARG A 1 84 ? 10.062 5.595 23.524 1.00 91.25 84 ARG A N 1
ATOM 653 C CA . ARG A 1 84 ? 11.454 5.585 23.100 1.00 91.25 84 ARG A CA 1
ATOM 654 C C . ARG A 1 84 ? 11.779 4.259 22.427 1.00 91.25 84 ARG A C 1
ATOM 656 O O . ARG A 1 84 ? 11.635 3.211 23.048 1.00 91.25 84 ARG A O 1
ATOM 663 N N . THR A 1 85 ? 12.208 4.322 21.178 1.00 89.56 85 THR A N 1
ATOM 664 C CA . THR A 1 85 ? 12.556 3.153 20.367 1.00 89.56 85 THR A CA 1
ATOM 665 C C . THR A 1 85 ? 13.944 2.623 20.712 1.00 89.56 85 THR A C 1
ATOM 667 O O . THR A 1 85 ? 14.743 3.282 21.390 1.00 89.56 85 THR A O 1
ATOM 670 N N . LYS A 1 86 ? 14.268 1.431 20.205 1.00 90.06 86 LYS A N 1
ATOM 671 C CA . LYS A 1 86 ? 15.561 0.765 20.424 1.00 90.06 86 LYS A CA 1
ATOM 672 C C . LYS A 1 86 ? 16.766 1.579 19.938 1.00 90.06 86 LYS A C 1
ATOM 674 O O . LYS A 1 86 ? 17.854 1.477 20.499 1.00 90.06 86 LYS A O 1
ATOM 679 N N . ASP A 1 87 ? 16.577 2.401 18.912 1.00 87.62 87 ASP A N 1
ATOM 680 C CA . ASP A 1 87 ? 17.559 3.342 18.364 1.00 87.62 87 ASP A CA 1
ATOM 681 C C . ASP A 1 87 ? 17.566 4.705 19.081 1.00 87.62 87 ASP A C 1
ATOM 683 O O . ASP A 1 87 ? 18.144 5.667 18.584 1.00 87.62 87 ASP A O 1
ATOM 687 N N . ASN A 1 88 ? 16.980 4.775 20.282 1.00 88.44 88 ASN A N 1
ATOM 688 C CA . ASN A 1 88 ? 17.006 5.929 21.180 1.00 88.44 88 ASN A CA 1
ATOM 689 C C . ASN A 1 88 ? 16.228 7.163 20.679 1.00 88.44 88 ASN A C 1
ATOM 691 O O . ASN A 1 88 ? 16.362 8.243 21.268 1.00 88.44 88 ASN A O 1
ATOM 695 N N . ASN A 1 89 ? 15.384 6.992 19.660 1.00 88.44 89 ASN A N 1
ATOM 696 C CA . ASN A 1 89 ? 14.506 8.024 19.117 1.00 88.44 89 ASN A CA 1
ATOM 697 C C . ASN A 1 89 ? 13.171 8.071 19.868 1.00 88.44 89 ASN A C 1
ATOM 699 O O . ASN A 1 89 ? 12.752 7.095 20.485 1.00 88.44 89 ASN A O 1
ATOM 703 N N . ILE A 1 90 ? 12.529 9.241 19.866 1.00 90.38 90 ILE A N 1
ATOM 704 C CA . ILE A 1 90 ? 11.206 9.435 20.470 1.00 90.38 90 ILE A CA 1
ATOM 705 C C . ILE A 1 90 ? 10.186 9.448 19.344 1.00 90.38 90 ILE A C 1
ATOM 707 O O . ILE A 1 90 ? 10.308 10.249 18.414 1.00 90.38 90 ILE A O 1
ATOM 711 N N . VAL A 1 91 ? 9.203 8.565 19.459 1.00 91.12 91 VAL A N 1
ATOM 712 C CA . VAL A 1 91 ? 8.136 8.376 18.484 1.00 91.12 91 VAL A CA 1
ATOM 713 C C . VAL A 1 91 ? 6.805 8.573 19.183 1.00 91.12 91 VAL A C 1
ATOM 715 O O . VAL A 1 91 ? 6.580 8.035 20.269 1.00 91.12 91 VAL A O 1
ATOM 718 N N . THR A 1 92 ? 5.933 9.342 18.546 1.00 92.50 92 THR A N 1
ATOM 719 C CA . THR A 1 92 ? 4.563 9.569 18.992 1.00 92.50 92 THR A CA 1
ATOM 720 C C . THR A 1 92 ? 3.639 8.719 18.130 1.00 92.50 92 THR A C 1
ATOM 722 O O . THR A 1 92 ? 3.662 8.811 16.902 1.00 92.50 92 THR A O 1
ATOM 725 N N . LEU A 1 93 ? 2.859 7.849 18.765 1.00 91.88 93 LEU A N 1
ATOM 726 C CA . LEU A 1 93 ? 2.028 6.862 18.085 1.00 91.88 93 LEU A CA 1
ATOM 727 C C . LEU A 1 93 ? 0.548 7.126 18.340 1.00 91.88 93 LEU A C 1
ATOM 729 O O . LEU A 1 93 ? 0.121 7.234 19.493 1.00 91.88 93 LEU A O 1
ATOM 733 N N . ASP A 1 94 ? -0.223 7.122 17.255 1.00 93.81 94 ASP A N 1
ATOM 734 C CA . ASP A 1 94 ? -1.679 7.075 17.304 1.00 93.81 94 ASP A CA 1
ATOM 735 C C . ASP A 1 94 ? -2.129 5.618 17.216 1.00 93.81 94 ASP A C 1
ATOM 737 O O . ASP A 1 94 ? -1.944 4.956 16.186 1.00 93.81 94 ASP A O 1
ATOM 741 N N . ILE A 1 95 ? -2.728 5.114 18.293 1.00 93.12 95 ILE A N 1
ATOM 742 C CA . ILE A 1 95 ? -3.137 3.712 18.405 1.00 93.12 95 ILE A CA 1
ATOM 743 C C . ILE A 1 95 ? -4.602 3.638 18.824 1.00 93.12 95 ILE A C 1
ATOM 745 O O . ILE A 1 95 ? -5.031 4.332 19.742 1.00 93.12 95 ILE A O 1
ATOM 749 N N . SER A 1 96 ? -5.346 2.748 18.177 1.00 94.25 96 SER A N 1
ATOM 750 C CA . SER A 1 96 ? -6.711 2.386 18.545 1.00 94.25 96 SER A CA 1
ATOM 751 C C . SER A 1 96 ? -6.768 0.905 18.897 1.00 94.25 96 SER A C 1
ATOM 753 O O . SER A 1 96 ? -6.387 0.048 18.096 1.00 94.25 96 SER A O 1
ATOM 755 N N . VAL A 1 97 ? -7.270 0.584 20.087 1.00 95.00 97 VAL A N 1
ATOM 756 C CA . VAL A 1 97 ? -7.437 -0.800 20.550 1.00 95.00 97 VAL A CA 1
ATOM 757 C C . VAL A 1 97 ? -8.926 -1.086 20.750 1.00 95.00 97 VAL A C 1
ATOM 759 O O . VAL A 1 97 ? -9.496 -0.670 21.763 1.00 95.00 97 VAL A O 1
ATOM 762 N N . PRO A 1 98 ? -9.599 -1.762 19.798 1.00 95.31 98 PRO A N 1
ATOM 763 C CA . PRO A 1 98 ? -10.927 -2.315 20.026 1.00 95.31 98 PRO A CA 1
ATOM 764 C C . PRO A 1 98 ? -10.887 -3.432 21.073 1.00 95.31 98 PRO A C 1
ATOM 766 O O . PRO A 1 98 ? -10.234 -4.461 20.884 1.00 95.31 98 PRO A O 1
ATOM 769 N N . TYR A 1 99 ? -11.660 -3.263 22.139 1.00 94.31 99 TYR A N 1
ATOM 770 C CA . TYR A 1 99 ? -11.808 -4.230 23.222 1.00 94.31 99 TYR A CA 1
ATOM 771 C C . TYR A 1 99 ? -13.282 -4.441 23.568 1.00 94.31 99 TYR A C 1
ATOM 773 O O . TYR A 1 99 ? -14.144 -3.615 23.255 1.00 94.31 99 TYR A O 1
ATOM 781 N N . ARG A 1 100 ? -13.596 -5.562 24.211 1.00 93.06 100 ARG A N 1
ATOM 782 C CA . ARG A 1 100 ? -14.924 -5.832 24.774 1.00 93.06 100 ARG A CA 1
ATOM 783 C C . ARG A 1 100 ? -14.814 -6.682 26.032 1.00 93.06 100 ARG A C 1
ATOM 785 O O . ARG A 1 100 ? -13.789 -7.302 26.286 1.00 93.06 100 ARG A O 1
ATOM 792 N N . ILE A 1 101 ? -15.887 -6.720 26.813 1.00 91.19 101 ILE A N 1
ATOM 793 C CA . ILE A 1 101 ? -16.006 -7.656 27.934 1.00 91.19 101 ILE A CA 1
ATOM 794 C C . ILE A 1 101 ? -16.095 -9.078 27.367 1.00 91.19 101 ILE A C 1
ATOM 796 O O . ILE A 1 101 ? -16.834 -9.305 26.403 1.00 91.19 101 ILE A O 1
ATOM 800 N N . ALA A 1 102 ? -15.360 -10.018 27.964 1.00 90.81 102 ALA A N 1
ATOM 801 C CA . ALA A 1 102 ? -15.403 -11.420 27.571 1.00 90.81 102 ALA A CA 1
ATOM 802 C C . ALA A 1 102 ? -16.852 -11.949 27.670 1.00 90.81 102 ALA A C 1
ATOM 804 O O . ALA A 1 102 ? -17.519 -11.741 28.695 1.00 90.81 102 ALA A O 1
ATOM 805 N N . PRO A 1 103 ? -17.390 -12.598 26.620 1.00 86.06 103 PRO A N 1
ATOM 806 C CA . PRO A 1 103 ? -18.773 -13.060 26.625 1.00 86.06 103 PRO A CA 1
ATOM 807 C C . PRO A 1 103 ? -19.054 -14.017 27.793 1.00 86.06 103 PRO A C 1
ATOM 809 O O . PRO A 1 103 ? -18.449 -15.081 27.881 1.00 86.06 103 PRO A O 1
ATOM 812 N N . GLY A 1 104 ? -20.010 -13.673 28.660 1.00 85.06 104 GLY A N 1
ATOM 813 C CA . GLY A 1 104 ? -20.386 -14.503 29.811 1.00 85.06 104 GLY A CA 1
ATOM 814 C C . GLY A 1 104 ? -19.658 -14.175 31.120 1.00 85.06 104 GLY A C 1
ATOM 815 O O . GLY A 1 104 ? -19.970 -14.796 32.136 1.00 85.06 104 GLY A O 1
ATOM 816 N N . SER A 1 105 ? -18.742 -13.202 31.112 1.00 87.00 105 SER A N 1
ATOM 817 C CA . SER A 1 105 ? -17.976 -12.761 32.287 1.00 87.00 105 SER A CA 1
ATOM 818 C C . SER A 1 105 ? -18.414 -11.401 32.846 1.00 87.00 105 SER A C 1
ATOM 820 O O . SER A 1 105 ? -17.733 -10.819 33.693 1.00 87.00 105 SER A O 1
ATOM 822 N N . GLY A 1 106 ? -19.564 -10.865 32.420 1.00 83.62 106 GLY A N 1
ATOM 823 C CA . GLY A 1 106 ? -20.073 -9.592 32.939 1.00 83.62 106 GLY A CA 1
ATOM 824 C C . GLY A 1 106 ? -20.288 -9.630 34.456 1.00 83.62 106 GLY A C 1
ATOM 825 O O . GLY A 1 106 ? -19.946 -8.683 35.170 1.00 83.62 106 GLY A O 1
ATOM 826 N N . TRP A 1 107 ? -20.799 -10.746 34.976 1.00 85.44 107 TRP A N 1
ATOM 827 C CA . TRP A 1 107 ? -20.989 -10.959 36.411 1.00 85.44 107 TRP A CA 1
ATOM 828 C C . TRP A 1 107 ? -19.678 -10.972 37.215 1.00 85.44 107 TRP A C 1
ATOM 830 O O . TRP A 1 107 ? -19.682 -10.532 38.368 1.00 85.44 107 TRP A O 1
ATOM 840 N N . GLU A 1 108 ? -18.557 -11.398 36.628 1.00 87.00 108 GLU A N 1
ATOM 841 C CA . GLU A 1 108 ? -17.246 -11.433 37.292 1.00 87.00 108 GLU A CA 1
ATOM 842 C C . GLU A 1 108 ? -16.720 -10.009 37.523 1.00 87.00 108 GLU A C 1
ATOM 844 O O . GLU A 1 108 ? -16.315 -9.665 38.635 1.00 87.00 108 GLU A O 1
ATOM 849 N N . ILE A 1 109 ? -16.873 -9.122 36.531 1.00 86.56 109 ILE A N 1
ATOM 850 C CA . ILE A 1 109 ? -16.534 -7.689 36.643 1.00 86.56 109 ILE A CA 1
ATOM 851 C C . ILE A 1 109 ? -17.346 -7.017 37.755 1.00 86.56 109 ILE A C 1
ATOM 853 O O . ILE A 1 109 ? -16.827 -6.203 38.534 1.00 86.56 109 ILE A O 1
ATOM 857 N N . VAL A 1 110 ? -18.636 -7.356 37.853 1.00 84.75 110 VAL A N 1
ATOM 858 C CA . VAL A 1 110 ? -19.504 -6.823 38.907 1.00 84.75 110 VAL A CA 1
ATOM 859 C C . VAL A 1 110 ? -19.086 -7.352 40.277 1.00 84.75 110 VAL A C 1
ATOM 861 O O . VAL A 1 110 ? -19.010 -6.567 41.225 1.00 84.75 110 VAL A O 1
ATOM 864 N N . THR A 1 111 ? -18.768 -8.644 40.374 1.00 84.38 111 THR A N 1
ATOM 865 C CA . THR A 1 111 ? -18.318 -9.303 41.610 1.00 84.38 111 THR A CA 1
ATOM 866 C C . THR A 1 111 ? -16.995 -8.727 42.111 1.00 84.38 111 THR A C 1
ATOM 868 O O . THR A 1 111 ? -16.870 -8.439 43.299 1.00 84.38 111 THR A O 1
ATOM 871 N N . ALA A 1 112 ? -16.057 -8.443 41.205 1.00 82.31 112 ALA A N 1
ATOM 872 C CA . ALA A 1 112 ? -14.792 -7.776 41.511 1.00 82.31 112 ALA A CA 1
ATOM 873 C C . ALA A 1 112 ? -14.955 -6.301 41.936 1.00 82.31 112 ALA A C 1
ATOM 875 O O . ALA A 1 112 ? -14.000 -5.670 42.383 1.00 82.31 112 ALA A O 1
ATOM 876 N N . GLY A 1 113 ? -16.154 -5.720 41.799 1.00 80.31 113 GLY A N 1
ATOM 877 C CA . GLY A 1 113 ? -16.395 -4.309 42.110 1.00 80.31 113 GLY A CA 1
ATOM 878 C C . GLY A 1 113 ? -15.850 -3.340 41.055 1.00 80.31 113 GLY A C 1
ATOM 879 O O . GLY A 1 113 ? -15.809 -2.134 41.291 1.00 80.31 113 GLY A O 1
ATOM 880 N N . ASN A 1 114 ? -15.480 -3.836 39.872 1.00 82.31 114 ASN A N 1
ATOM 881 C CA . ASN A 1 114 ? -14.923 -3.025 38.785 1.00 82.31 114 ASN A CA 1
ATOM 882 C C . ASN A 1 114 ? -16.000 -2.302 37.948 1.00 82.31 114 ASN A C 1
ATOM 884 O O . ASN A 1 114 ? -15.678 -1.550 37.030 1.00 82.31 114 ASN A O 1
ATOM 888 N N . HIS A 1 115 ? -17.275 -2.494 38.298 1.00 79.12 115 HIS A N 1
ATOM 889 C CA . HIS A 1 115 ? -18.449 -1.831 37.721 1.00 79.12 115 HIS A CA 1
ATOM 890 C C . HIS A 1 115 ? -18.749 -0.447 38.325 1.00 79.12 115 HIS A C 1
ATOM 892 O O . HIS A 1 115 ? -19.750 0.169 37.971 1.00 79.12 115 HIS A O 1
ATOM 898 N N . VAL A 1 116 ? -17.947 0.020 39.288 1.00 81.25 116 VAL A N 1
ATOM 899 C CA . VAL A 1 116 ? -18.132 1.340 39.906 1.00 81.25 116 VAL A CA 1
ATOM 900 C C . VAL A 1 116 ? -17.680 2.423 38.925 1.00 81.25 116 VAL A C 1
ATOM 902 O O . VAL A 1 116 ? -16.599 2.321 38.341 1.00 81.25 116 VAL A O 1
ATOM 905 N N . GLU A 1 117 ? -18.521 3.439 38.740 1.00 77.88 117 GLU A N 1
ATOM 906 C CA . GLU A 1 117 ? -18.216 4.618 37.927 1.00 77.88 117 GLU A CA 1
ATOM 907 C C . GLU A 1 117 ? -17.170 5.494 38.625 1.00 77.88 117 GLU A C 1
ATOM 909 O O . GLU A 1 117 ? -17.289 5.800 39.813 1.00 77.88 117 GLU A O 1
ATOM 914 N N . ASP A 1 118 ? -16.152 5.922 37.883 1.00 65.69 118 ASP A N 1
ATOM 915 C CA . ASP A 1 118 ? -14.984 6.647 38.401 1.00 65.69 118 ASP A CA 1
ATOM 916 C C . ASP A 1 118 ? -15.207 8.171 38.489 1.00 65.69 118 ASP A C 1
ATOM 918 O O . ASP A 1 118 ? -14.294 8.974 38.326 1.00 65.69 118 ASP A O 1
ATOM 922 N N . GLY A 1 119 ? -16.458 8.614 38.658 1.00 65.25 119 GLY A N 1
ATOM 923 C CA . GLY A 1 119 ? -16.831 10.036 38.706 1.00 65.25 119 GLY A CA 1
ATOM 924 C C . GLY A 1 119 ? -16.685 10.810 37.381 1.00 65.25 119 GLY A C 1
ATOM 925 O O . GLY A 1 119 ? -17.305 11.859 37.233 1.00 65.25 119 GLY A O 1
ATOM 926 N N . GLN A 1 120 ? -15.940 10.287 36.401 1.00 64.44 120 GLN A N 1
ATOM 927 C CA . GLN A 1 120 ? -15.759 10.843 35.049 1.00 64.44 120 GLN A CA 1
ATOM 928 C C . GLN A 1 120 ? -16.658 10.183 33.986 1.00 64.44 120 GLN A C 1
ATOM 930 O O . GLN A 1 120 ? -16.450 10.365 32.790 1.00 64.44 120 GLN A O 1
ATOM 935 N N . GLY A 1 121 ? -17.654 9.397 34.407 1.00 70.50 121 GLY A N 1
ATOM 936 C CA . GLY A 1 121 ? -18.568 8.690 33.501 1.00 70.50 121 GLY A CA 1
ATOM 937 C C . GLY A 1 121 ? -17.980 7.439 32.834 1.00 70.50 121 GLY A C 1
ATOM 938 O O . GLY A 1 121 ? -18.663 6.811 32.030 1.00 70.50 121 GLY A O 1
ATOM 939 N N . SER A 1 122 ? -16.746 7.053 33.172 1.00 79.00 122 SER A N 1
ATOM 940 C CA . SER A 1 122 ? -16.130 5.776 32.796 1.00 79.00 122 SER A CA 1
ATOM 941 C C . SER A 1 122 ? -16.193 4.771 33.948 1.00 79.00 122 SER A C 1
ATOM 943 O O . SER A 1 122 ? -16.251 5.135 35.127 1.00 79.00 122 SER A O 1
ATOM 945 N N . PHE A 1 123 ? -16.188 3.482 33.617 1.00 84.56 123 PHE A N 1
ATOM 946 C CA . PHE A 1 123 ? -16.137 2.412 34.611 1.00 84.56 123 PHE A CA 1
ATOM 947 C C . PHE A 1 123 ? -14.696 2.116 35.029 1.00 84.56 123 PHE A C 1
ATOM 949 O O . PHE A 1 123 ? -13.772 2.180 34.216 1.00 84.56 123 PHE A O 1
ATOM 956 N N . ARG A 1 124 ? -14.502 1.679 36.277 1.00 86.50 124 ARG A N 1
ATOM 957 C CA . ARG A 1 124 ? -13.176 1.311 36.796 1.00 86.50 124 ARG A CA 1
ATOM 958 C C . ARG A 1 124 ? -12.451 0.273 35.930 1.00 86.50 124 ARG A C 1
ATOM 960 O O . ARG A 1 124 ? -11.243 0.394 35.740 1.00 86.50 124 ARG A O 1
ATOM 967 N N . PHE A 1 125 ? -13.162 -0.711 35.369 1.00 87.50 125 PHE A N 1
ATOM 968 C CA . PHE A 1 125 ? -12.540 -1.688 34.465 1.00 87.50 125 PHE A CA 1
ATOM 969 C C . PHE A 1 125 ? -11.960 -1.037 33.201 1.00 87.50 125 PHE A C 1
ATOM 971 O O . PHE A 1 125 ? -10.907 -1.466 32.743 1.00 87.50 125 PHE A O 1
ATOM 978 N N . GLN A 1 126 ? -12.586 0.013 32.656 1.00 89.31 126 GLN A N 1
ATOM 979 C CA . GLN A 1 126 ? -12.098 0.702 31.454 1.00 89.31 126 GLN A CA 1
ATOM 980 C C . GLN A 1 126 ? -10.794 1.447 31.741 1.00 89.31 126 GLN A C 1
ATOM 982 O O . GLN A 1 126 ? -9.873 1.409 30.928 1.00 89.31 126 GLN A O 1
ATOM 987 N N . ARG A 1 127 ? -10.689 2.084 32.916 1.00 89.25 127 ARG A N 1
ATOM 988 C CA . ARG A 1 127 ? -9.445 2.733 33.346 1.00 89.25 127 ARG A CA 1
ATOM 989 C C . ARG A 1 127 ? -8.318 1.720 33.531 1.00 89.25 127 ARG A C 1
ATOM 991 O O . ARG A 1 127 ? -7.241 1.928 32.988 1.00 89.25 127 ARG A O 1
ATOM 998 N N . LEU A 1 128 ? -8.581 0.610 34.226 1.00 90.69 128 LEU A N 1
ATOM 999 C CA . LEU A 1 128 ? -7.589 -0.458 34.401 1.00 90.69 128 LEU A CA 1
ATOM 1000 C C . LEU A 1 128 ? -7.163 -1.052 33.054 1.00 90.69 128 LEU A C 1
ATOM 1002 O O . LEU A 1 128 ? -5.975 -1.198 32.801 1.00 90.69 128 LEU A O 1
ATOM 1006 N N . THR A 1 129 ? -8.119 -1.293 32.152 1.00 92.12 129 THR A N 1
ATOM 1007 C CA . THR A 1 129 ? -7.837 -1.760 30.785 1.00 92.12 129 THR A CA 1
ATOM 1008 C C . THR A 1 129 ? -6.926 -0.772 30.051 1.00 92.12 129 THR A C 1
ATOM 1010 O O . THR A 1 129 ? -5.958 -1.195 29.424 1.00 92.12 129 THR A O 1
ATOM 1013 N N . ARG A 1 130 ? -7.181 0.543 30.156 1.00 92.62 130 ARG A N 1
ATOM 1014 C CA . ARG A 1 130 ? -6.323 1.589 29.572 1.00 92.62 130 ARG A CA 1
ATOM 1015 C C . ARG A 1 130 ? -4.910 1.555 30.155 1.00 92.62 130 ARG A C 1
ATOM 1017 O O . ARG A 1 130 ? -3.955 1.548 29.387 1.00 92.62 130 ARG A O 1
ATOM 1024 N N . GLU A 1 131 ? -4.774 1.518 31.479 1.00 92.69 131 GLU A N 1
ATOM 1025 C CA . GLU A 1 131 ? -3.476 1.497 32.171 1.00 92.69 131 GLU A CA 1
ATOM 1026 C C . GLU A 1 131 ? -2.641 0.263 31.775 1.00 92.69 131 GLU A C 1
ATOM 1028 O O . GLU A 1 131 ? -1.479 0.411 31.389 1.00 92.69 131 GLU A O 1
ATOM 1033 N N . THR A 1 132 ? -3.249 -0.929 31.774 1.00 93.88 132 THR A N 1
ATOM 1034 C CA . THR A 1 132 ? -2.624 -2.182 31.316 1.00 93.88 132 THR A CA 1
ATOM 1035 C C . THR A 1 132 ? -2.212 -2.099 29.845 1.00 93.88 132 THR A C 1
ATOM 1037 O O . THR A 1 132 ? -1.066 -2.379 29.500 1.00 93.88 132 THR A O 1
ATOM 1040 N N . THR A 1 133 ? -3.108 -1.619 28.976 1.00 94.12 133 THR A N 1
ATOM 1041 C CA . THR A 1 133 ? -2.834 -1.480 27.536 1.00 94.12 133 THR A CA 1
ATOM 1042 C C . THR A 1 133 ? -1.638 -0.564 27.275 1.00 94.12 133 THR A C 1
ATOM 1044 O O . THR A 1 133 ? -0.752 -0.918 26.501 1.00 94.12 133 THR A O 1
ATOM 1047 N N . VAL A 1 134 ? -1.556 0.588 27.949 1.00 93.69 134 VAL A N 1
ATOM 1048 C CA . VAL A 1 134 ? -0.414 1.512 27.822 1.00 93.69 134 VAL A CA 1
ATOM 1049 C C . VAL A 1 134 ? 0.894 0.853 28.266 1.00 93.69 134 VAL A C 1
ATOM 1051 O O . VAL A 1 134 ? 1.921 1.052 27.615 1.00 93.69 134 VAL A O 1
ATOM 1054 N N . GLY A 1 135 ? 0.867 0.061 29.342 1.00 93.62 135 GLY A N 1
ATOM 1055 C CA . GLY A 1 135 ? 2.028 -0.685 29.831 1.00 93.62 135 GLY A CA 1
ATOM 1056 C C . GLY A 1 135 ? 2.578 -1.663 28.790 1.00 93.62 135 GLY A C 1
ATOM 1057 O O . GLY A 1 135 ? 3.742 -1.550 28.396 1.00 93.62 135 GLY A O 1
ATOM 1058 N N . VAL A 1 136 ? 1.719 -2.555 28.287 1.00 94.56 136 VAL A N 1
ATOM 1059 C CA . VAL A 1 136 ? 2.081 -3.579 27.291 1.00 94.56 136 VAL A CA 1
ATOM 1060 C C . VAL A 1 136 ? 2.555 -2.941 25.985 1.00 94.56 136 VAL A C 1
ATOM 1062 O O . VAL A 1 136 ? 3.604 -3.314 25.454 1.00 94.56 136 VAL A O 1
ATOM 1065 N N . LEU A 1 137 ? 1.831 -1.935 25.478 1.00 93.31 137 LEU A N 1
ATOM 1066 C CA . LEU A 1 137 ? 2.210 -1.238 24.247 1.00 93.31 137 LEU A CA 1
ATOM 1067 C C . LEU A 1 137 ? 3.567 -0.544 24.392 1.00 93.31 137 LEU A C 1
ATOM 1069 O O . LEU A 1 137 ? 4.408 -0.672 23.504 1.00 93.31 137 LEU A O 1
ATOM 1073 N N . ARG A 1 138 ? 3.820 0.143 25.514 1.00 92.12 138 ARG A N 1
ATOM 1074 C CA . ARG A 1 138 ? 5.106 0.814 25.756 1.00 92.12 138 ARG A CA 1
ATOM 1075 C C . ARG A 1 138 ? 6.265 -0.177 25.810 1.00 92.12 138 ARG A C 1
ATOM 1077 O O . ARG A 1 138 ? 7.341 0.142 25.317 1.00 92.12 138 ARG A O 1
ATOM 1084 N N . GLN A 1 139 ? 6.052 -1.356 26.389 1.00 92.75 139 GLN A N 1
ATOM 1085 C CA . GLN A 1 139 ? 7.080 -2.386 26.482 1.00 92.75 139 GLN A CA 1
ATOM 1086 C C . GLN A 1 139 ? 7.393 -3.012 25.118 1.00 92.75 139 GLN A C 1
ATOM 1088 O O . GLN A 1 139 ? 8.553 -3.051 24.723 1.00 92.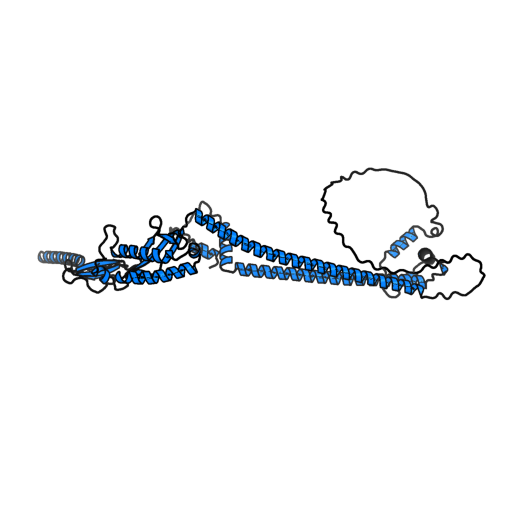75 139 GLN A O 1
ATOM 1093 N N . HIS A 1 140 ? 6.379 -3.468 24.379 1.00 92.19 140 HIS A N 1
ATOM 1094 C CA . HIS A 1 140 ? 6.599 -4.212 23.134 1.00 92.19 140 HIS A CA 1
ATOM 1095 C C . HIS A 1 140 ? 6.923 -3.329 21.929 1.00 92.19 140 HIS A C 1
ATOM 1097 O O . HIS A 1 140 ? 7.687 -3.738 21.058 1.00 92.19 140 HIS A O 1
ATOM 1103 N N . LEU A 1 141 ? 6.375 -2.114 21.855 1.00 90.00 141 LEU A N 1
ATOM 1104 C CA . LEU A 1 141 ? 6.686 -1.203 20.750 1.00 90.00 141 LEU A CA 1
ATOM 1105 C C . LEU A 1 141 ? 8.062 -0.541 20.914 1.00 90.00 141 LEU A C 1
ATOM 1107 O O . LEU A 1 141 ? 8.622 -0.078 19.926 1.00 90.00 141 LEU A O 1
ATOM 1111 N N . ALA A 1 142 ? 8.643 -0.541 22.120 1.00 90.50 142 ALA A N 1
ATOM 1112 C CA . ALA A 1 142 ? 10.019 -0.089 22.336 1.00 90.50 142 ALA A CA 1
ATOM 1113 C C . ALA A 1 142 ? 11.068 -1.010 21.681 1.00 90.50 142 ALA A C 1
ATOM 1115 O O . ALA A 1 142 ? 12.184 -0.564 21.409 1.00 90.50 142 ALA A O 1
ATOM 1116 N N . ASP A 1 143 ? 10.716 -2.266 21.381 1.00 90.19 143 ASP A N 1
ATOM 1117 C CA . ASP A 1 143 ? 11.608 -3.212 20.699 1.00 90.19 143 ASP A CA 1
ATOM 1118 C C . ASP A 1 143 ? 11.820 -2.877 19.211 1.00 90.19 143 ASP A C 1
ATOM 1120 O O . ASP A 1 143 ? 12.809 -3.321 18.618 1.00 90.19 143 ASP A O 1
ATOM 1124 N N . LEU A 1 144 ? 10.909 -2.101 18.609 1.00 90.44 144 LEU A N 1
ATOM 1125 C CA . LEU A 1 144 ? 10.993 -1.663 17.215 1.00 90.44 144 LEU A CA 1
ATOM 1126 C C . LEU A 1 144 ? 12.057 -0.570 17.041 1.00 90.44 144 LEU A C 1
ATOM 1128 O O . LEU A 1 144 ? 12.217 0.316 17.886 1.00 90.44 144 LEU A O 1
ATOM 1132 N N . GLN A 1 145 ? 12.775 -0.614 15.917 1.00 90.88 145 GLN A N 1
ATOM 1133 C CA . GLN A 1 145 ? 13.609 0.500 15.458 1.00 90.88 145 GLN A CA 1
ATOM 1134 C C . GLN A 1 145 ? 12.774 1.492 14.641 1.00 90.88 145 GLN A C 1
ATOM 1136 O O . GLN A 1 145 ? 11.753 1.120 14.068 1.00 90.88 145 GLN A O 1
ATOM 1141 N N . SER A 1 146 ? 13.239 2.736 14.500 1.00 86.81 146 SER A N 1
ATOM 1142 C CA . SER A 1 146 ? 12.530 3.762 13.715 1.00 86.81 146 SER A CA 1
ATOM 1143 C C . SER A 1 146 ? 12.220 3.346 12.269 1.00 86.81 146 SER A C 1
ATOM 1145 O O . SER A 1 146 ? 11.151 3.670 11.760 1.00 86.81 146 SER A O 1
ATOM 1147 N N . SER A 1 147 ? 13.102 2.585 11.609 1.00 84.50 147 SER A N 1
ATOM 1148 C CA . SER A 1 147 ? 12.852 2.043 10.263 1.00 84.50 147 SER A CA 1
ATOM 1149 C C . SER A 1 147 ? 11.777 0.955 10.240 1.00 84.50 147 SER A C 1
ATOM 1151 O O . SER A 1 147 ? 11.041 0.847 9.262 1.00 84.50 147 SER A O 1
ATOM 1153 N N . ASP A 1 148 ? 11.660 0.165 11.312 1.00 88.75 148 ASP A N 1
ATOM 1154 C CA . ASP A 1 148 ? 10.723 -0.960 11.386 1.00 88.75 148 ASP A CA 1
ATOM 1155 C C . ASP A 1 148 ? 9.263 -0.493 11.482 1.00 88.75 148 ASP A C 1
ATOM 1157 O O . ASP A 1 148 ? 8.362 -1.246 11.128 1.00 88.75 148 ASP A O 1
ATOM 1161 N N . PHE A 1 149 ? 9.007 0.752 11.908 1.00 87.38 149 PHE A N 1
ATOM 1162 C CA . PHE A 1 149 ? 7.652 1.324 11.906 1.00 87.38 149 PHE A CA 1
ATOM 1163 C C . PHE A 1 149 ? 7.087 1.528 10.492 1.00 87.38 149 PHE A C 1
ATOM 1165 O O . PHE A 1 149 ? 5.864 1.544 10.326 1.00 87.38 149 PHE A O 1
ATOM 1172 N N . TYR A 1 150 ? 7.960 1.658 9.484 1.00 83.94 150 TYR A N 1
ATOM 1173 C CA . TYR A 1 150 ? 7.579 1.776 8.072 1.00 83.94 150 TYR A CA 1
ATOM 1174 C C . TYR A 1 150 ? 7.439 0.413 7.380 1.00 83.94 150 TYR A C 1
ATOM 1176 O O . TYR A 1 150 ? 6.761 0.312 6.358 1.00 83.94 150 TYR A O 1
ATOM 1184 N N . ASP A 1 151 ? 8.040 -0.639 7.940 1.00 88.19 151 ASP A N 1
ATOM 1185 C CA . ASP A 1 151 ? 7.887 -2.008 7.455 1.00 88.19 151 ASP A CA 1
ATOM 1186 C C . ASP A 1 151 ? 6.585 -2.611 8.008 1.00 88.19 151 ASP A C 1
ATOM 1188 O O . ASP A 1 151 ? 6.439 -2.878 9.204 1.00 88.19 151 ASP A O 1
ATOM 1192 N N . THR A 1 152 ? 5.615 -2.825 7.117 1.00 89.19 152 THR A N 1
ATOM 1193 C CA . THR A 1 152 ? 4.284 -3.321 7.494 1.00 89.19 152 THR A CA 1
ATOM 1194 C C . THR A 1 152 ? 4.345 -4.717 8.115 1.00 89.19 152 THR A C 1
ATOM 1196 O O . THR A 1 152 ? 3.600 -4.989 9.060 1.00 89.19 152 THR A O 1
ATOM 1199 N N . ASP A 1 153 ? 5.243 -5.583 7.647 1.00 91.62 153 ASP A N 1
ATOM 1200 C CA . ASP A 1 153 ? 5.317 -6.971 8.102 1.00 91.62 153 ASP A CA 1
ATOM 1201 C C . ASP A 1 153 ? 5.920 -7.053 9.503 1.00 91.62 153 ASP A C 1
ATOM 1203 O O . ASP A 1 153 ? 5.364 -7.701 10.396 1.00 91.62 153 ASP A O 1
ATOM 1207 N N . ARG A 1 154 ? 7.018 -6.322 9.734 1.00 90.88 154 ARG A N 1
ATOM 1208 C CA . ARG A 1 154 ? 7.640 -6.231 11.065 1.00 90.88 154 ARG A CA 1
ATOM 1209 C C . ARG A 1 154 ? 6.700 -5.612 12.082 1.00 90.88 154 ARG A C 1
ATOM 1211 O O . ARG A 1 154 ? 6.567 -6.133 13.192 1.00 90.88 154 ARG A O 1
ATOM 1218 N N . ARG A 1 155 ? 6.019 -4.537 11.687 1.00 90.69 155 ARG A N 1
ATOM 1219 C CA . ARG A 1 155 ? 5.028 -3.861 12.515 1.00 90.69 155 ARG A CA 1
ATOM 1220 C C . ARG A 1 155 ? 3.921 -4.828 12.937 1.00 90.69 155 ARG A C 1
ATOM 1222 O O . ARG A 1 155 ? 3.699 -5.006 14.132 1.00 90.69 155 ARG A O 1
ATOM 1229 N N . ASN A 1 156 ? 3.296 -5.518 11.983 1.00 91.50 156 ASN A N 1
ATOM 1230 C CA . ASN A 1 156 ? 2.223 -6.473 12.266 1.00 91.50 156 ASN A CA 1
ATOM 1231 C C . ASN A 1 156 ? 2.698 -7.638 13.152 1.00 91.50 156 ASN A C 1
ATOM 1233 O O . ASN A 1 156 ? 1.970 -8.056 14.051 1.00 91.50 156 ASN A O 1
ATOM 1237 N N . ALA A 1 157 ? 3.927 -8.129 12.957 1.00 93.00 157 ALA A N 1
ATOM 1238 C CA . ALA A 1 157 ? 4.497 -9.203 13.769 1.00 93.00 157 ALA A CA 1
ATOM 1239 C C . ALA A 1 157 ? 4.741 -8.793 15.233 1.00 93.00 157 ALA A C 1
ATOM 1241 O O . ALA A 1 157 ? 4.536 -9.593 16.149 1.00 93.00 157 ALA A O 1
ATOM 1242 N N . VAL A 1 158 ? 5.181 -7.556 15.491 1.00 92.81 158 VAL A N 1
ATOM 1243 C CA . VAL A 1 158 ? 5.308 -7.039 16.867 1.00 92.81 158 VAL A CA 1
ATOM 1244 C C . VAL A 1 158 ? 3.933 -6.823 17.486 1.00 92.81 158 VAL A C 1
ATOM 1246 O O . VAL A 1 158 ? 3.709 -7.224 18.624 1.00 92.81 158 VAL A O 1
ATOM 1249 N N . THR A 1 159 ? 2.995 -6.257 16.731 1.00 92.88 159 THR A N 1
ATOM 1250 C CA . THR A 1 159 ? 1.628 -6.014 17.197 1.00 92.88 159 THR A CA 1
ATOM 1251 C C . THR A 1 159 ? 0.877 -7.299 17.536 1.00 92.88 159 THR A C 1
ATOM 1253 O O . THR A 1 159 ? 0.180 -7.335 18.544 1.00 92.88 159 THR A O 1
ATOM 1256 N N . ALA A 1 160 ? 1.053 -8.367 16.754 1.00 93.50 160 ALA A N 1
ATOM 1257 C CA . ALA A 1 160 ? 0.462 -9.672 17.044 1.00 93.50 160 ALA A CA 1
ATOM 1258 C C . ALA A 1 160 ? 0.980 -10.250 18.371 1.00 93.50 160 ALA A C 1
ATOM 1260 O O . ALA A 1 160 ? 0.186 -10.657 19.213 1.00 93.50 160 ALA A O 1
ATOM 1261 N N . ARG A 1 161 ? 2.298 -10.192 18.605 1.00 94.19 161 ARG A N 1
ATOM 1262 C CA . ARG A 1 161 ? 2.900 -10.627 19.878 1.00 94.19 161 ARG A CA 1
ATOM 1263 C C . ARG A 1 161 ? 2.441 -9.769 21.057 1.00 94.19 161 ARG A C 1
ATOM 1265 O O . ARG A 1 161 ? 2.140 -10.297 22.120 1.00 94.19 161 ARG A O 1
ATOM 1272 N N . ALA A 1 162 ? 2.353 -8.453 20.865 1.00 94.81 162 ALA A N 1
ATOM 1273 C CA . ALA A 1 162 ? 1.846 -7.544 21.889 1.00 94.81 162 ALA A CA 1
ATOM 1274 C C . ALA A 1 162 ? 0.373 -7.824 22.227 1.00 94.81 162 ALA A C 1
ATOM 1276 O O . ALA A 1 162 ? -0.023 -7.679 23.377 1.00 94.81 162 ALA A O 1
ATOM 1277 N N . LEU A 1 163 ? -0.435 -8.242 21.247 1.00 95.31 163 LEU A N 1
ATOM 1278 C CA . LEU A 1 163 ? -1.838 -8.597 21.455 1.00 95.31 163 LEU A CA 1
ATOM 1279 C C . LEU A 1 163 ? -2.005 -9.875 22.284 1.00 95.31 163 LEU A C 1
ATOM 1281 O O . LEU A 1 163 ? -2.910 -9.936 23.113 1.00 95.31 163 LEU A O 1
ATOM 1285 N N . GLU A 1 164 ? -1.147 -10.877 22.082 1.00 95.81 164 GLU A N 1
ATOM 1286 C CA . GLU A 1 164 ? -1.142 -12.100 22.897 1.00 95.81 164 GLU A CA 1
ATOM 1287 C C . GLU A 1 164 ? -0.883 -11.765 24.371 1.00 95.81 164 GLU A C 1
ATOM 1289 O O . GLU A 1 164 ? -1.703 -12.092 25.228 1.00 95.81 164 GLU A O 1
ATOM 1294 N N . VAL A 1 165 ? 0.184 -11.007 24.646 1.00 95.94 165 VAL A N 1
ATOM 1295 C CA . VAL A 1 165 ? 0.531 -10.564 26.007 1.00 95.94 165 VAL A CA 1
ATOM 1296 C C . VAL A 1 165 ? -0.556 -9.661 26.594 1.00 95.94 165 VAL A C 1
ATOM 1298 O O . VAL A 1 165 ? -0.931 -9.811 27.755 1.00 95.94 165 VAL A O 1
ATOM 1301 N N . LEU A 1 166 ? -1.129 -8.761 25.789 1.00 95.44 166 LEU A N 1
ATOM 1302 C CA . LEU A 1 166 ? -2.227 -7.902 26.228 1.00 95.44 166 LEU A CA 1
ATOM 1303 C C . LEU A 1 166 ? -3.442 -8.725 26.669 1.00 95.44 166 LEU A C 1
ATOM 1305 O O . LEU A 1 166 ? -4.031 -8.434 27.704 1.00 95.44 166 LEU A O 1
ATOM 1309 N N . ASN A 1 167 ? -3.817 -9.760 25.918 1.00 95.38 167 ASN A N 1
ATOM 1310 C CA . ASN A 1 167 ? -4.945 -10.615 26.283 1.00 95.38 167 ASN A CA 1
ATOM 1311 C C . ASN A 1 167 ? -4.662 -11.464 27.532 1.00 95.38 167 ASN A C 1
ATOM 1313 O O . ASN A 1 167 ? -5.580 -11.688 28.320 1.00 95.38 167 ASN A O 1
ATOM 1317 N N . GLU A 1 168 ? -3.414 -11.879 27.762 1.00 96.12 168 GLU A N 1
ATOM 1318 C CA . GLU A 1 168 ? -3.011 -12.531 29.016 1.00 96.12 168 GLU A CA 1
ATOM 1319 C C . GLU A 1 168 ? -3.148 -11.586 30.222 1.00 96.12 168 GLU A C 1
ATOM 1321 O O . GLU A 1 168 ? -3.694 -11.980 31.255 1.00 96.12 168 GLU A O 1
ATOM 1326 N N . GLU A 1 169 ? -2.724 -10.325 30.091 1.00 94.50 169 GLU A N 1
ATOM 1327 C CA . GLU A 1 169 ? -2.831 -9.328 31.166 1.00 94.50 169 GLU A CA 1
ATOM 1328 C C . GLU A 1 169 ? -4.260 -8.805 31.386 1.00 94.50 169 GLU A C 1
ATOM 1330 O O . GLU A 1 169 ? -4.604 -8.397 32.499 1.00 94.50 169 GLU A O 1
ATOM 1335 N N . LEU A 1 170 ? -5.112 -8.825 30.356 1.00 93.75 170 LEU A N 1
ATOM 1336 C CA . LEU A 1 170 ? -6.520 -8.428 30.452 1.00 93.75 170 LEU A CA 1
ATOM 1337 C C . LEU A 1 170 ? -7.442 -9.561 30.931 1.00 93.75 170 LEU A C 1
ATOM 1339 O O . LEU A 1 170 ? -8.547 -9.279 31.407 1.00 93.75 170 LEU A O 1
ATOM 1343 N N . ALA A 1 171 ? -6.999 -10.821 30.888 1.00 92.38 171 ALA A N 1
ATOM 1344 C CA . ALA A 1 171 ? -7.790 -11.968 31.335 1.00 92.38 171 ALA A CA 1
ATOM 1345 C C . ALA A 1 171 ? -8.297 -11.852 32.793 1.00 92.38 171 ALA A C 1
ATOM 1347 O O . ALA A 1 171 ? -9.481 -12.110 33.017 1.00 92.38 171 ALA A O 1
ATOM 1348 N N . PRO A 1 172 ? -7.503 -11.387 33.786 1.00 91.38 172 PRO A N 1
ATOM 1349 C CA . PRO A 1 172 ? -7.984 -11.158 35.154 1.00 91.38 172 PRO A CA 1
ATOM 1350 C C . PRO A 1 172 ? -9.029 -10.038 35.278 1.00 91.38 172 PRO A C 1
ATOM 1352 O O . PRO A 1 172 ? -9.729 -9.952 36.285 1.00 91.38 172 PRO A O 1
ATOM 1355 N N . LEU A 1 173 ? -9.116 -9.150 34.283 1.00 90.62 173 LEU A N 1
ATOM 1356 C CA . LEU A 1 173 ? -10.131 -8.096 34.207 1.00 90.62 173 LEU A CA 1
ATOM 1357 C C . LEU A 1 173 ? -11.383 -8.550 33.447 1.00 90.62 173 LEU A C 1
ATOM 1359 O O . LEU A 1 173 ? -12.358 -7.798 33.405 1.00 90.62 173 LEU A O 1
ATOM 1363 N N . HIS A 1 174 ? -11.369 -9.761 32.881 1.00 91.56 174 HIS A N 1
ATOM 1364 C CA . HIS A 1 174 ? -12.432 -10.320 32.047 1.00 91.56 174 HIS A CA 1
ATOM 1365 C C . HIS A 1 174 ? -12.737 -9.469 30.807 1.00 91.56 174 HIS A C 1
ATOM 1367 O O . HIS A 1 174 ? -13.885 -9.333 30.369 1.00 91.56 174 HIS A O 1
ATOM 1373 N N . VAL A 1 175 ? -11.689 -8.873 30.246 1.00 92.00 175 VAL A N 1
ATOM 1374 C CA . VAL A 1 175 ? -11.729 -8.060 29.033 1.00 92.00 175 VAL A CA 1
ATOM 1375 C C . VAL A 1 175 ? -10.885 -8.749 27.969 1.00 92.00 175 VAL A C 1
ATOM 1377 O O . VAL A 1 175 ? -9.829 -9.292 28.270 1.00 92.00 175 VAL A O 1
ATOM 1380 N N . GLU A 1 176 ? -11.344 -8.715 26.722 1.00 93.69 176 GLU A N 1
ATOM 1381 C CA . GLU A 1 176 ? -10.589 -9.200 25.569 1.00 93.69 176 GLU A CA 1
ATOM 1382 C C . GLU A 1 176 ? -10.366 -8.075 24.554 1.00 93.69 176 GLU A C 1
ATOM 1384 O O . GLU A 1 176 ? -11.287 -7.323 24.206 1.00 93.69 176 GLU A O 1
ATOM 1389 N N . ALA A 1 177 ? -9.129 -7.956 24.074 1.00 94.88 177 ALA A N 1
ATOM 1390 C CA . ALA A 1 177 ? -8.744 -7.067 22.989 1.00 94.88 177 ALA A CA 1
ATOM 1391 C C . ALA A 1 177 ? -8.765 -7.836 21.660 1.00 94.88 177 ALA A C 1
ATOM 1393 O O . ALA A 1 177 ? -8.233 -8.940 21.545 1.00 94.88 177 ALA A O 1
ATOM 1394 N N . ASN A 1 178 ? -9.391 -7.248 20.638 1.00 93.94 178 ASN A N 1
ATOM 1395 C CA . ASN A 1 178 ? -9.546 -7.887 19.327 1.00 93.94 178 ASN A CA 1
ATOM 1396 C C . ASN A 1 178 ? -8.349 -7.621 18.409 1.00 93.94 178 ASN A C 1
ATOM 1398 O O . ASN A 1 178 ? -7.861 -8.513 17.726 1.00 93.94 178 ASN A O 1
ATOM 1402 N N . ALA A 1 179 ? -7.897 -6.369 18.376 1.00 93.31 179 ALA A N 1
ATOM 1403 C CA . ALA A 1 179 ? -6.797 -5.929 17.534 1.00 93.31 179 ALA A CA 1
ATOM 1404 C C . ALA A 1 179 ? -6.115 -4.717 18.167 1.00 93.31 179 ALA A C 1
ATOM 1406 O O . ALA A 1 179 ? -6.738 -3.969 18.917 1.00 93.31 179 ALA A O 1
ATOM 1407 N N . ILE A 1 180 ? -4.853 -4.498 17.815 1.00 94.44 180 ILE A N 1
ATOM 1408 C CA . ILE A 1 180 ? -4.143 -3.247 18.075 1.00 94.44 180 ILE A CA 1
ATOM 1409 C C . ILE A 1 180 ? -3.932 -2.598 16.707 1.00 94.44 180 ILE A C 1
ATOM 1411 O O . ILE A 1 180 ? -3.282 -3.171 15.835 1.00 94.44 180 ILE A O 1
ATOM 1415 N N . LEU A 1 181 ? -4.526 -1.427 16.495 1.00 92.00 181 LEU A N 1
ATOM 1416 C CA . LEU A 1 181 ? -4.497 -0.724 15.218 1.00 92.00 181 LEU A CA 1
ATOM 1417 C C . LEU A 1 181 ? -3.608 0.510 15.350 1.00 92.00 181 LEU A C 1
ATOM 1419 O O . LEU A 1 181 ? -3.960 1.452 16.052 1.00 92.00 181 LEU A O 1
ATOM 1423 N N . MET A 1 182 ? -2.464 0.520 14.668 1.00 90.81 182 MET A N 1
ATOM 1424 C CA . MET A 1 182 ? -1.649 1.731 14.531 1.00 90.81 182 MET A CA 1
ATOM 1425 C C . MET A 1 182 ? -2.182 2.574 13.380 1.00 90.81 182 MET A C 1
ATOM 1427 O O . MET A 1 182 ? -2.196 2.123 12.234 1.00 90.81 182 MET A O 1
ATOM 1431 N N . ARG A 1 183 ? -2.623 3.792 13.694 1.00 89.81 183 ARG A N 1
ATOM 1432 C CA . ARG A 1 183 ? -3.221 4.722 12.734 1.00 89.81 183 ARG A CA 1
ATOM 1433 C C . ARG A 1 183 ? -2.177 5.635 12.107 1.00 89.81 183 ARG A C 1
ATOM 1435 O O . ARG A 1 183 ? -2.173 5.803 10.893 1.00 89.81 183 ARG A O 1
ATOM 1442 N N . ALA A 1 184 ? -1.306 6.208 12.930 1.00 89.62 184 ALA A N 1
ATOM 1443 C CA . ALA A 1 184 ? -0.256 7.113 12.490 1.00 89.62 184 ALA A CA 1
ATOM 1444 C C . ALA A 1 184 ? 0.978 6.994 13.390 1.00 89.62 184 ALA A C 1
ATOM 1446 O O . ALA A 1 184 ? 0.885 6.635 14.566 1.00 89.62 184 ALA A O 1
ATOM 1447 N N . VAL A 1 185 ? 2.133 7.289 12.801 1.00 90.50 185 VAL A N 1
ATOM 1448 C CA . VAL A 1 185 ? 3.435 7.313 13.466 1.00 90.50 185 VAL A CA 1
ATOM 1449 C C . VAL A 1 185 ? 4.043 8.674 13.179 1.00 90.50 185 VAL A C 1
ATOM 1451 O O . VAL A 1 185 ? 4.251 9.016 12.017 1.00 90.50 185 VAL A O 1
ATOM 1454 N N . PHE A 1 186 ? 4.321 9.441 14.226 1.00 89.25 186 PHE A N 1
ATOM 1455 C CA . PHE A 1 186 ? 4.938 10.754 14.121 1.00 89.25 186 PHE A CA 1
ATOM 1456 C C . PHE A 1 186 ? 6.336 10.707 14.726 1.00 89.25 186 PHE A C 1
ATOM 1458 O O . PHE A 1 186 ? 6.530 10.326 15.884 1.00 89.25 186 PHE A O 1
ATOM 1465 N N . PHE A 1 187 ? 7.319 11.113 13.930 1.00 88.75 187 PHE A N 1
ATOM 1466 C CA . PHE A 1 187 ? 8.680 11.342 14.393 1.00 88.75 187 PHE A CA 1
ATOM 1467 C C . PHE A 1 187 ? 8.889 12.831 14.659 1.00 88.75 187 PHE A C 1
ATOM 1469 O O . PHE A 1 187 ? 8.104 13.686 14.249 1.00 88.75 187 PHE A O 1
ATOM 1476 N N . ARG A 1 188 ? 9.991 13.164 15.334 1.00 87.88 188 ARG A N 1
ATOM 1477 C CA . ARG A 1 188 ? 10.437 14.557 15.393 1.00 87.88 188 ARG A CA 1
ATOM 1478 C C . ARG A 1 188 ? 10.749 15.046 13.970 1.00 87.88 188 ARG A C 1
ATOM 1480 O O . ARG A 1 188 ? 11.403 14.308 13.230 1.00 87.88 188 ARG A O 1
ATOM 1487 N N . PRO A 1 189 ? 10.374 16.284 13.609 1.00 86.25 189 PRO A N 1
ATOM 1488 C CA . PRO A 1 189 ? 10.494 16.781 12.235 1.00 86.25 189 PRO A CA 1
ATOM 1489 C C . PRO A 1 189 ? 11.937 16.745 11.709 1.00 86.25 189 PRO A C 1
ATOM 1491 O O . PRO A 1 189 ? 12.168 16.449 10.541 1.00 86.25 189 PRO A O 1
ATOM 1494 N N . GLU A 1 190 ? 12.925 16.971 12.579 1.00 86.00 190 GLU A N 1
ATOM 1495 C CA . GLU A 1 190 ? 14.352 16.878 12.234 1.00 86.00 190 GLU A CA 1
ATOM 1496 C C . GLU A 1 190 ? 14.760 15.467 11.785 1.00 86.00 190 GLU A C 1
ATOM 1498 O O . GLU A 1 190 ? 15.557 15.308 10.861 1.00 86.00 190 GLU A O 1
ATOM 1503 N N . TYR A 1 191 ? 14.210 14.432 12.424 1.00 83.69 191 TYR A N 1
ATOM 1504 C CA . TYR A 1 191 ? 14.512 13.041 12.094 1.00 83.69 191 TYR A CA 1
ATOM 1505 C C . TYR A 1 191 ? 13.775 12.589 10.831 1.00 83.69 191 TYR A C 1
ATOM 1507 O O . TYR A 1 191 ? 14.335 11.864 10.014 1.00 83.69 191 TYR A O 1
ATOM 1515 N N . GLU A 1 192 ? 12.545 13.058 10.629 1.00 82.62 192 GLU A N 1
ATOM 1516 C CA . GLU A 1 192 ? 11.776 12.769 9.418 1.00 82.62 192 GLU A CA 1
ATOM 1517 C C . GLU A 1 192 ? 12.479 13.308 8.163 1.00 82.62 192 GLU A C 1
ATOM 1519 O O . GLU A 1 192 ? 12.615 12.587 7.176 1.00 82.62 192 GLU A O 1
ATOM 1524 N N . GLN A 1 193 ? 13.047 14.518 8.228 1.00 87.50 193 GLN A N 1
ATOM 1525 C CA . GLN A 1 193 ? 13.880 15.061 7.147 1.00 87.50 193 GLN A CA 1
ATOM 1526 C C . GLN A 1 193 ? 15.112 14.191 6.864 1.00 87.50 193 GLN A C 1
ATOM 1528 O O . GLN A 1 193 ? 15.441 13.943 5.703 1.00 87.50 193 GLN A O 1
ATOM 1533 N N . GLN A 1 194 ? 15.783 13.690 7.906 1.00 85.94 194 GLN A N 1
ATOM 1534 C CA . GLN A 1 194 ? 16.922 12.781 7.740 1.00 85.94 194 GLN A CA 1
ATOM 1535 C C . GLN A 1 194 ? 16.498 11.461 7.094 1.00 85.94 194 GLN A C 1
ATOM 1537 O O . GLN A 1 194 ? 17.187 10.963 6.204 1.00 85.94 194 GLN A O 1
ATOM 1542 N N . LEU A 1 195 ? 15.358 10.906 7.502 1.00 82.56 195 LEU A N 1
ATOM 1543 C CA . LEU A 1 195 ? 14.835 9.672 6.933 1.00 82.56 195 LEU A CA 1
ATOM 1544 C C . LEU A 1 195 ? 14.458 9.852 5.457 1.00 82.56 195 LEU A C 1
ATOM 1546 O O . LEU A 1 195 ? 14.822 9.014 4.633 1.00 82.56 195 LEU A O 1
ATOM 1550 N N . LEU A 1 196 ? 13.806 10.964 5.111 1.00 84.75 196 LEU A N 1
ATOM 1551 C CA . LEU A 1 196 ? 13.507 11.327 3.725 1.00 84.75 196 LEU A CA 1
ATOM 1552 C C . LEU A 1 196 ? 14.787 11.459 2.897 1.00 84.75 196 LEU A C 1
ATOM 1554 O O . LEU A 1 196 ? 14.851 10.938 1.787 1.00 84.75 196 LEU A O 1
ATOM 1558 N N . GLN A 1 197 ? 15.836 12.075 3.447 1.00 88.94 197 GLN A N 1
ATOM 1559 C CA . GLN A 1 197 ? 17.128 12.171 2.770 1.00 88.94 197 GLN A CA 1
ATOM 1560 C C . GLN A 1 197 ? 17.766 10.791 2.551 1.00 88.94 197 GLN A C 1
ATOM 1562 O O . GLN A 1 197 ? 18.305 10.525 1.478 1.00 88.94 197 GLN A O 1
ATOM 1567 N N . ILE A 1 198 ? 17.698 9.897 3.543 1.00 85.81 198 ILE A N 1
ATOM 1568 C CA . ILE A 1 198 ? 18.193 8.517 3.420 1.00 85.81 198 ILE A CA 1
ATOM 1569 C C . ILE A 1 198 ? 17.427 7.772 2.321 1.00 85.81 198 ILE A C 1
ATOM 1571 O O . ILE A 1 198 ? 18.048 7.111 1.487 1.00 85.81 198 ILE A O 1
ATOM 1575 N N . GLN A 1 199 ? 16.101 7.905 2.281 1.00 84.25 199 GLN A N 1
ATOM 1576 C CA . GLN A 1 199 ? 15.267 7.293 1.247 1.00 84.25 199 GLN A CA 1
ATOM 1577 C C . GLN A 1 199 ? 15.567 7.865 -0.142 1.00 84.25 199 GLN A C 1
ATOM 1579 O O . GLN A 1 199 ? 15.707 7.098 -1.092 1.00 84.25 199 GLN A O 1
ATOM 1584 N N . LEU A 1 200 ? 15.734 9.184 -0.259 1.00 91.19 200 LEU A N 1
ATOM 1585 C CA . LEU A 1 200 ? 16.094 9.854 -1.508 1.00 91.19 200 LEU A CA 1
ATOM 1586 C C . LEU A 1 200 ? 17.454 9.364 -2.013 1.00 91.19 200 LEU A C 1
ATOM 1588 O O . LEU A 1 200 ? 17.589 8.996 -3.176 1.00 91.19 200 LEU A O 1
ATOM 1592 N N . ASN A 1 201 ? 18.450 9.269 -1.131 1.00 91.00 201 ASN A N 1
ATOM 1593 C CA . ASN A 1 201 ? 19.769 8.747 -1.483 1.00 91.00 201 ASN A CA 1
ATOM 1594 C C . ASN A 1 201 ? 19.702 7.273 -1.921 1.00 91.00 201 ASN A C 1
ATOM 1596 O O . ASN A 1 201 ? 20.386 6.877 -2.865 1.00 91.00 201 ASN A O 1
ATOM 1600 N N . ALA A 1 202 ? 18.873 6.456 -1.263 1.00 85.94 202 ALA A N 1
ATOM 1601 C CA . ALA A 1 202 ? 18.660 5.064 -1.650 1.00 85.94 202 ALA A CA 1
ATOM 1602 C C . ALA A 1 202 ? 17.982 4.943 -3.028 1.00 85.94 202 ALA A C 1
ATOM 1604 O O . ALA A 1 202 ? 18.409 4.125 -3.842 1.00 85.94 202 ALA A O 1
ATOM 1605 N N . GLN A 1 203 ? 16.980 5.778 -3.319 1.00 87.62 203 GLN A N 1
ATOM 1606 C CA . GLN A 1 203 ? 16.328 5.826 -4.632 1.00 87.62 203 GLN A CA 1
ATOM 1607 C C . GLN A 1 203 ? 17.278 6.318 -5.726 1.00 87.62 203 GLN A C 1
ATOM 1609 O O . GLN A 1 203 ? 17.342 5.703 -6.787 1.00 87.62 203 GLN A O 1
ATOM 1614 N N . ASN A 1 204 ? 18.078 7.352 -5.454 1.00 92.94 204 ASN A N 1
ATOM 1615 C CA . ASN A 1 204 ? 19.104 7.826 -6.384 1.00 92.94 204 ASN A CA 1
ATOM 1616 C C . ASN A 1 204 ? 20.118 6.728 -6.700 1.00 92.94 204 ASN A C 1
ATOM 1618 O O . ASN A 1 204 ? 20.464 6.537 -7.857 1.00 92.94 204 ASN A O 1
ATOM 1622 N N . LYS A 1 205 ? 20.522 5.932 -5.705 1.00 94.44 205 LYS A N 1
ATOM 1623 C CA . LYS A 1 205 ? 21.411 4.788 -5.933 1.00 94.44 205 LYS A CA 1
ATOM 1624 C C . LYS A 1 205 ? 20.793 3.736 -6.864 1.00 94.44 205 LYS A C 1
ATOM 1626 O O . LYS A 1 205 ? 21.505 3.167 -7.688 1.00 94.44 205 LYS A O 1
ATOM 1631 N N . LEU A 1 206 ? 19.492 3.463 -6.737 1.00 89.19 206 LEU A N 1
ATOM 1632 C CA . LEU A 1 206 ? 18.780 2.563 -7.653 1.00 89.19 206 LEU A CA 1
ATOM 1633 C C . LEU A 1 206 ? 18.675 3.163 -9.061 1.00 89.19 206 LEU A C 1
ATOM 1635 O O . LEU A 1 206 ? 18.889 2.454 -10.042 1.00 89.19 206 LEU A O 1
ATOM 1639 N N . LEU A 1 207 ? 18.405 4.468 -9.158 1.00 92.75 207 LEU A N 1
ATOM 1640 C CA . LEU A 1 207 ? 18.352 5.196 -10.424 1.00 92.75 207 LEU A CA 1
ATOM 1641 C C . LEU A 1 207 ? 19.711 5.202 -11.132 1.00 92.75 207 LEU A C 1
ATOM 1643 O O . LEU A 1 207 ? 19.766 4.963 -12.333 1.00 92.75 207 LEU A O 1
ATOM 1647 N N . ASP A 1 208 ? 20.799 5.436 -10.404 1.00 92.81 208 ASP A N 1
ATOM 1648 C CA . ASP A 1 208 ? 22.157 5.407 -10.945 1.00 92.81 208 ASP A CA 1
ATOM 1649 C C . ASP A 1 208 ? 22.536 3.998 -11.416 1.00 92.81 208 ASP A C 1
ATOM 1651 O O . ASP A 1 208 ? 23.163 3.849 -12.464 1.00 92.81 208 ASP A O 1
ATOM 1655 N N . GLY A 1 209 ? 22.094 2.958 -10.697 1.00 93.81 209 GLY A N 1
ATOM 1656 C CA . GLY A 1 209 ? 22.207 1.567 -11.141 1.00 93.81 209 GLY A CA 1
ATOM 1657 C C . GLY A 1 209 ? 21.498 1.325 -12.476 1.00 93.81 209 GLY A C 1
ATOM 1658 O O . GLY A 1 209 ? 22.118 0.840 -13.418 1.00 93.81 209 GLY A O 1
ATOM 1659 N N . ALA A 1 210 ? 20.237 1.747 -12.592 1.00 90.12 210 ALA A N 1
ATOM 1660 C CA . ALA A 1 210 ? 19.470 1.624 -13.831 1.00 90.12 210 ALA A CA 1
ATOM 1661 C C . ALA A 1 210 ? 20.068 2.455 -14.983 1.00 90.12 210 ALA A C 1
ATOM 1663 O O . ALA A 1 210 ? 20.130 1.994 -16.119 1.00 90.12 210 ALA A O 1
ATOM 1664 N N . ARG A 1 211 ? 20.559 3.671 -14.705 1.00 90.69 211 ARG A N 1
ATOM 1665 C CA . ARG A 1 211 ? 21.249 4.518 -15.695 1.00 90.69 211 ARG A CA 1
ATOM 1666 C C . ARG A 1 211 ? 22.524 3.868 -16.206 1.00 90.69 211 ARG A C 1
ATOM 1668 O O . ARG A 1 211 ? 22.792 3.940 -17.401 1.00 90.69 211 ARG A O 1
ATOM 1675 N N . LYS A 1 212 ? 23.286 3.228 -15.319 1.00 94.94 212 LYS A N 1
ATOM 1676 C CA . LYS A 1 212 ? 24.477 2.476 -15.701 1.00 94.94 212 LYS A CA 1
ATOM 1677 C C . LYS A 1 212 ? 24.123 1.312 -16.626 1.00 94.94 212 LYS A C 1
ATOM 1679 O O . LYS A 1 212 ? 24.756 1.174 -17.660 1.00 94.94 212 LYS A O 1
ATOM 1684 N N . GLU A 1 213 ? 23.087 0.537 -16.308 1.00 91.06 213 GLU A N 1
ATOM 1685 C CA . GLU A 1 213 ? 22.628 -0.552 -17.184 1.00 91.06 213 GLU A CA 1
ATOM 1686 C C . GLU A 1 213 ? 22.206 -0.044 -18.572 1.00 91.06 213 GLU A C 1
ATOM 1688 O O . GLU A 1 213 ? 22.551 -0.650 -19.584 1.00 91.06 213 GLU A O 1
ATOM 1693 N N . VAL A 1 214 ? 21.509 1.097 -18.643 1.00 91.88 214 VAL A N 1
ATOM 1694 C CA . VAL A 1 214 ? 21.150 1.728 -19.925 1.00 91.88 214 VAL A CA 1
ATOM 1695 C C . VAL A 1 214 ? 22.394 2.176 -20.697 1.00 91.88 214 VAL A C 1
ATOM 1697 O O . VAL A 1 214 ? 22.470 1.930 -21.900 1.00 91.88 214 VAL A O 1
ATOM 1700 N N . ALA A 1 215 ? 23.367 2.795 -20.025 1.00 90.38 215 ALA A N 1
ATOM 1701 C CA . ALA A 1 215 ? 24.620 3.222 -20.643 1.00 90.38 215 ALA A CA 1
ATOM 1702 C C . ALA A 1 215 ? 25.439 2.028 -21.166 1.00 90.38 215 ALA A C 1
ATOM 1704 O O . ALA A 1 215 ? 25.938 2.077 -22.289 1.00 90.38 215 ALA A O 1
ATOM 1705 N N . ASP A 1 216 ? 25.510 0.933 -20.403 1.00 92.31 216 ASP A N 1
ATOM 1706 C CA . ASP A 1 216 ? 26.178 -0.305 -20.817 1.00 92.31 216 ASP A CA 1
ATOM 1707 C C . ASP A 1 216 ? 25.499 -0.889 -22.075 1.00 92.31 216 ASP A C 1
ATOM 1709 O O . ASP A 1 216 ? 26.171 -1.259 -23.040 1.00 92.31 216 ASP A O 1
ATOM 1713 N N . ILE A 1 217 ? 24.159 -0.908 -22.124 1.00 89.00 217 ILE A N 1
ATOM 1714 C CA . ILE A 1 217 ? 23.404 -1.359 -23.306 1.00 89.00 217 ILE A CA 1
ATOM 1715 C C . ILE A 1 217 ? 23.661 -0.445 -24.512 1.00 89.00 217 ILE A C 1
ATOM 1717 O O . ILE A 1 217 ? 23.922 -0.951 -25.605 1.00 89.00 217 ILE A O 1
ATOM 1721 N N . GLN A 1 218 ? 23.633 0.877 -24.335 1.00 93.25 218 GLN A N 1
ATOM 1722 C CA . GLN A 1 218 ? 23.944 1.835 -25.405 1.00 93.25 218 GLN A CA 1
ATOM 1723 C C . GLN A 1 218 ? 25.356 1.616 -25.955 1.00 93.25 218 GLN A C 1
ATOM 1725 O O . GLN A 1 218 ? 25.519 1.456 -27.161 1.00 93.25 218 GLN A O 1
ATOM 1730 N N . GLN A 1 219 ? 26.353 1.452 -25.083 1.00 93.88 219 GLN A N 1
ATOM 1731 C CA . GLN A 1 219 ? 27.719 1.147 -25.499 1.00 93.88 219 GLN A CA 1
ATOM 1732 C C . GLN A 1 219 ? 27.799 -0.170 -26.290 1.00 93.88 219 GLN A C 1
ATOM 1734 O O . GLN A 1 219 ? 28.534 -0.269 -27.277 1.00 93.88 219 GLN A O 1
ATOM 1739 N N . THR A 1 220 ? 27.058 -1.213 -25.892 1.00 91.06 220 THR A N 1
ATOM 1740 C CA . THR A 1 220 ? 27.013 -2.461 -26.676 1.00 91.06 220 THR A CA 1
ATOM 1741 C C . THR A 1 220 ? 26.358 -2.275 -28.045 1.00 91.06 220 THR A C 1
ATOM 1743 O O . THR A 1 220 ? 26.833 -2.865 -29.019 1.00 91.06 220 THR A O 1
ATOM 1746 N N . LEU A 1 221 ? 25.318 -1.440 -28.141 1.00 92.75 221 LEU A N 1
ATOM 1747 C CA . LEU A 1 221 ? 24.645 -1.116 -29.397 1.00 92.75 221 LEU A CA 1
ATOM 1748 C C . LEU A 1 221 ? 25.578 -0.348 -30.340 1.00 92.75 221 LEU A C 1
ATOM 1750 O O . LEU A 1 221 ? 25.698 -0.732 -31.503 1.00 92.75 221 LEU A O 1
ATOM 1754 N N . ASP A 1 222 ? 26.292 0.656 -29.835 1.00 91.56 222 ASP A N 1
ATOM 1755 C CA . ASP A 1 222 ? 27.244 1.453 -30.616 1.00 91.56 222 ASP A CA 1
ATOM 1756 C C . ASP A 1 222 ? 28.385 0.578 -31.150 1.00 91.56 222 ASP A C 1
ATOM 1758 O O . ASP A 1 222 ? 28.701 0.605 -32.340 1.00 91.56 222 ASP A O 1
ATOM 1762 N N . ASN A 1 223 ? 28.939 -0.299 -30.306 1.00 93.62 223 ASN A N 1
ATOM 1763 C CA . ASN A 1 223 ? 29.937 -1.285 -30.727 1.00 93.62 223 ASN A CA 1
ATOM 1764 C C . ASN A 1 223 ? 29.400 -2.224 -31.822 1.00 93.62 223 ASN A C 1
ATOM 1766 O O . ASN A 1 223 ? 30.126 -2.592 -32.749 1.00 93.62 223 ASN A O 1
ATOM 1770 N N . TYR A 1 224 ? 28.132 -2.637 -31.730 1.00 89.81 224 TYR A N 1
ATOM 1771 C CA . TYR A 1 224 ? 27.496 -3.476 -32.746 1.00 89.81 224 TYR A CA 1
ATOM 1772 C C . TYR A 1 224 ? 27.295 -2.720 -34.068 1.00 89.81 224 TYR A C 1
ATOM 1774 O O . TYR A 1 224 ? 27.582 -3.266 -35.138 1.00 89.81 224 TYR A O 1
ATOM 1782 N N . GLN A 1 225 ? 26.864 -1.457 -34.013 1.00 90.62 225 GLN A N 1
ATOM 1783 C CA . GLN A 1 225 ? 26.716 -0.591 -35.185 1.00 90.62 225 GLN A CA 1
ATOM 1784 C C . GLN A 1 225 ? 28.061 -0.338 -35.873 1.00 90.62 225 GLN A C 1
ATOM 1786 O O . GLN A 1 225 ? 28.167 -0.541 -37.081 1.00 90.62 225 GLN A O 1
ATOM 1791 N N . GLN A 1 226 ? 29.107 0.004 -35.115 1.00 92.38 226 GLN A N 1
ATOM 1792 C CA . GLN A 1 226 ? 30.460 0.195 -35.646 1.00 92.38 226 GLN A CA 1
ATOM 1793 C C . GLN A 1 226 ? 30.993 -1.074 -36.321 1.00 92.38 226 GLN A C 1
ATOM 1795 O O . GLN A 1 226 ? 31.507 -1.014 -37.438 1.00 92.38 226 GLN A O 1
ATOM 1800 N N . ARG A 1 227 ? 30.812 -2.250 -35.699 1.00 88.31 227 ARG A N 1
ATOM 1801 C CA . ARG A 1 227 ? 31.176 -3.541 -36.313 1.00 88.31 227 ARG A CA 1
ATOM 1802 C C . ARG A 1 227 ? 30.396 -3.814 -37.594 1.00 88.31 227 ARG A C 1
ATOM 1804 O O . ARG A 1 227 ? 30.967 -4.315 -38.559 1.00 88.31 227 ARG A O 1
ATOM 1811 N N . THR A 1 228 ? 29.107 -3.486 -37.612 1.00 90.50 228 THR A N 1
ATOM 1812 C CA . THR A 1 228 ? 28.252 -3.662 -38.792 1.00 90.50 228 THR A CA 1
ATOM 1813 C C . THR A 1 228 ? 28.699 -2.747 -39.929 1.00 90.50 228 THR A C 1
ATOM 1815 O O . THR A 1 228 ? 28.821 -3.205 -41.063 1.00 90.50 228 THR A O 1
ATOM 1818 N N . PHE A 1 229 ? 29.021 -1.487 -39.628 1.00 88.62 229 PHE A N 1
ATOM 1819 C CA . PHE A 1 229 ? 29.557 -0.536 -40.599 1.00 88.62 229 PHE A CA 1
ATOM 1820 C C . PHE A 1 229 ? 30.918 -0.982 -41.145 1.00 88.62 229 PHE A C 1
ATOM 1822 O O . PHE A 1 229 ? 31.112 -0.989 -42.357 1.00 88.62 229 PHE A O 1
ATOM 1829 N N . ALA A 1 230 ? 31.828 -1.439 -40.278 1.00 90.31 230 ALA A N 1
ATOM 1830 C CA . ALA A 1 230 ? 33.125 -1.976 -40.686 1.00 90.31 230 ALA A CA 1
ATOM 1831 C C . ALA A 1 230 ? 32.990 -3.226 -41.575 1.00 90.31 230 ALA A C 1
ATOM 1833 O O . ALA A 1 230 ? 33.703 -3.377 -42.565 1.00 90.31 230 ALA A O 1
ATOM 1834 N N . LEU A 1 231 ? 32.044 -4.120 -41.266 1.00 91.12 231 LEU A N 1
ATOM 1835 C CA . LEU A 1 231 ? 31.757 -5.281 -42.109 1.00 91.12 231 LEU A CA 1
ATOM 1836 C C . LEU A 1 231 ? 31.178 -4.856 -43.468 1.00 91.12 231 LEU A C 1
ATOM 1838 O O . LEU A 1 231 ? 31.554 -5.411 -44.501 1.00 91.12 231 LEU A O 1
ATOM 1842 N N . ALA A 1 232 ? 30.266 -3.881 -43.473 1.00 88.19 232 ALA A N 1
ATOM 1843 C CA . ALA A 1 232 ? 29.660 -3.355 -44.690 1.00 88.19 232 ALA A CA 1
ATOM 1844 C C . ALA A 1 232 ? 30.700 -2.670 -45.592 1.00 88.19 232 ALA A C 1
ATOM 1846 O O . ALA A 1 232 ? 30.728 -2.941 -46.793 1.00 88.19 232 ALA A O 1
ATOM 1847 N N . SER A 1 233 ? 31.593 -1.853 -45.027 1.00 88.25 233 SER A N 1
ATOM 1848 C CA . SER A 1 233 ? 32.665 -1.190 -45.774 1.00 88.25 233 SER A CA 1
ATOM 1849 C C . SER A 1 233 ? 33.695 -2.187 -46.310 1.00 88.25 233 SER A C 1
ATOM 1851 O O . SER A 1 233 ? 34.063 -2.092 -47.480 1.00 88.25 233 SER A O 1
ATOM 1853 N N . ALA A 1 234 ? 34.078 -3.204 -45.529 1.00 90.31 234 ALA A N 1
ATOM 1854 C CA . ALA A 1 234 ? 34.944 -4.286 -46.000 1.00 90.31 234 ALA A CA 1
ATOM 1855 C C . ALA A 1 234 ? 34.316 -5.044 -47.183 1.00 90.31 234 ALA A C 1
ATOM 1857 O O . ALA A 1 234 ? 34.977 -5.290 -48.192 1.00 90.31 234 ALA A O 1
ATOM 1858 N N . ARG A 1 235 ? 33.012 -5.353 -47.115 1.00 87.94 235 ARG A N 1
ATOM 1859 C CA . ARG A 1 235 ? 32.289 -5.974 -48.238 1.00 87.94 235 ARG A CA 1
ATOM 1860 C C . ARG A 1 235 ? 32.198 -5.065 -49.461 1.00 87.94 235 ARG A C 1
ATOM 1862 O O . ARG A 1 235 ? 32.323 -5.561 -50.579 1.00 87.94 235 ARG A O 1
ATOM 1869 N N . ALA A 1 236 ? 31.997 -3.764 -49.268 1.00 86.94 236 ALA A N 1
ATOM 1870 C CA . ALA A 1 236 ? 31.992 -2.796 -50.361 1.00 86.94 236 ALA A CA 1
ATOM 1871 C C . ALA A 1 236 ? 33.369 -2.716 -51.042 1.00 86.94 236 ALA A C 1
ATOM 1873 O O . ALA A 1 236 ? 33.450 -2.767 -52.267 1.00 86.94 236 ALA A O 1
ATOM 1874 N N . GLN A 1 237 ? 34.457 -2.682 -50.268 1.00 89.38 237 GLN A N 1
ATOM 1875 C CA . GLN A 1 237 ? 35.825 -2.709 -50.795 1.00 89.38 237 GLN A CA 1
ATOM 1876 C C . GLN A 1 237 ? 36.131 -4.015 -51.538 1.00 89.38 237 GLN A C 1
ATOM 1878 O O . GLN A 1 237 ? 36.680 -3.977 -52.640 1.00 89.38 237 GLN A O 1
ATOM 1883 N N . GLU A 1 238 ? 35.731 -5.171 -50.995 1.00 90.56 238 GLU A N 1
ATOM 1884 C CA . GLU A 1 238 ? 35.846 -6.454 -51.700 1.00 90.56 238 GLU A CA 1
ATOM 1885 C C . GLU A 1 238 ? 35.082 -6.450 -53.027 1.00 90.56 238 GLU A C 1
ATOM 1887 O O . GLU A 1 238 ? 35.576 -6.978 -54.027 1.00 90.56 238 GLU A O 1
ATOM 1892 N N . TRP A 1 239 ? 33.879 -5.870 -53.049 1.00 85.56 239 TRP A N 1
ATOM 1893 C CA . TRP A 1 239 ? 33.076 -5.745 -54.261 1.00 85.56 239 TRP A CA 1
ATOM 1894 C C . TRP A 1 239 ? 33.770 -4.872 -55.308 1.00 85.56 239 TRP A C 1
ATOM 1896 O O . TRP A 1 239 ? 33.931 -5.308 -56.448 1.00 85.56 239 TRP A O 1
ATOM 1906 N N . VAL A 1 240 ? 34.272 -3.697 -54.915 1.00 87.12 240 VAL A N 1
ATOM 1907 C CA . VAL A 1 240 ? 35.054 -2.806 -55.789 1.00 87.12 240 VAL A CA 1
ATOM 1908 C C . VAL A 1 240 ? 36.303 -3.517 -56.319 1.00 87.12 240 VAL A C 1
ATOM 1910 O O . VAL A 1 240 ? 36.590 -3.456 -57.514 1.00 87.12 240 VAL A O 1
ATOM 1913 N N . ALA A 1 241 ? 37.015 -4.269 -55.476 1.00 87.69 241 ALA A N 1
ATOM 1914 C CA . ALA A 1 241 ? 38.185 -5.038 -55.892 1.00 87.69 241 ALA A CA 1
ATOM 1915 C C . ALA A 1 241 ? 37.837 -6.157 -56.890 1.00 87.69 241 ALA A C 1
ATOM 1917 O O . ALA A 1 241 ? 38.609 -6.415 -57.820 1.00 87.69 241 ALA A O 1
ATOM 1918 N N . ARG A 1 242 ? 36.682 -6.823 -56.731 1.00 83.62 242 ARG A N 1
ATOM 1919 C CA . ARG A 1 242 ? 36.172 -7.781 -57.727 1.00 83.62 242 ARG A CA 1
ATOM 1920 C C . ARG A 1 242 ? 35.836 -7.080 -59.035 1.00 83.62 242 ARG A C 1
ATOM 1922 O O . ARG A 1 242 ? 36.249 -7.583 -60.075 1.00 83.62 242 ARG A O 1
ATOM 1929 N N . LEU A 1 243 ? 35.170 -5.927 -58.983 1.00 80.12 243 LEU A N 1
ATOM 1930 C CA . LEU A 1 243 ? 34.836 -5.132 -60.165 1.00 80.12 243 LEU A CA 1
ATOM 1931 C C . LEU A 1 243 ? 36.106 -4.747 -60.940 1.00 80.12 243 LEU A C 1
ATOM 1933 O O . LEU A 1 243 ? 36.217 -5.041 -62.123 1.00 80.12 243 LEU A O 1
ATOM 1937 N N . ALA A 1 244 ? 37.120 -4.222 -60.246 1.00 82.44 244 ALA A N 1
ATOM 1938 C CA . ALA A 1 244 ? 38.409 -3.857 -60.835 1.00 82.44 244 ALA A CA 1
ATOM 1939 C C . ALA A 1 244 ? 39.209 -5.063 -61.365 1.00 82.44 244 ALA A C 1
ATOM 1941 O O . ALA A 1 244 ? 40.036 -4.927 -62.266 1.00 82.44 244 ALA A O 1
ATOM 1942 N N . ARG A 1 245 ? 39.024 -6.261 -60.795 1.00 80.06 245 ARG A N 1
ATOM 1943 C CA . ARG A 1 245 ? 39.634 -7.496 -61.318 1.00 80.06 245 ARG A CA 1
ATOM 1944 C C . ARG A 1 245 ? 38.944 -7.952 -62.599 1.00 80.06 245 ARG A C 1
ATOM 1946 O O . ARG A 1 245 ? 39.631 -8.379 -63.519 1.00 80.06 245 ARG A O 1
ATOM 1953 N N . VAL A 1 246 ? 37.616 -7.873 -62.638 1.00 78.88 246 VAL A N 1
ATOM 1954 C CA . VAL A 1 246 ? 36.818 -8.177 -63.830 1.00 78.88 246 VAL A CA 1
ATOM 1955 C C . VAL A 1 246 ? 37.162 -7.195 -64.952 1.00 78.88 246 VAL A C 1
ATOM 1957 O O . VAL A 1 246 ? 37.462 -7.637 -66.054 1.00 78.88 246 VAL A O 1
ATOM 1960 N N . ASP A 1 247 ? 37.239 -5.898 -64.657 1.00 72.69 247 ASP A N 1
ATOM 1961 C CA . ASP A 1 247 ? 37.622 -4.859 -65.621 1.00 72.69 247 ASP A CA 1
ATOM 1962 C C . ASP A 1 247 ? 39.045 -5.068 -66.176 1.00 72.69 247 ASP A C 1
ATOM 1964 O O . ASP A 1 247 ? 39.254 -5.121 -67.388 1.00 72.69 247 ASP A O 1
ATOM 1968 N N . ARG A 1 248 ? 40.025 -5.358 -65.302 1.00 73.31 248 ARG A N 1
ATOM 1969 C CA . ARG A 1 248 ? 41.376 -5.762 -65.737 1.00 73.31 248 ARG A CA 1
ATOM 1970 C C . ARG A 1 248 ? 41.374 -7.028 -66.594 1.00 73.31 248 ARG A C 1
ATOM 1972 O O . ARG A 1 248 ? 42.134 -7.110 -67.553 1.00 73.31 248 ARG A O 1
ATOM 1979 N N . ALA A 1 249 ? 40.550 -8.024 -66.267 1.00 70.94 249 ALA A N 1
ATOM 1980 C CA . ALA A 1 249 ? 40.450 -9.243 -67.069 1.00 70.94 249 ALA A CA 1
ATOM 1981 C C . ALA A 1 249 ? 39.889 -8.953 -68.472 1.00 70.94 249 ALA A C 1
ATOM 1983 O O . ALA A 1 249 ? 40.391 -9.513 -69.447 1.00 70.94 249 ALA A O 1
ATOM 1984 N N . TYR A 1 250 ? 38.918 -8.043 -68.589 1.00 68.69 250 TYR A N 1
ATOM 1985 C CA . TYR A 1 250 ? 38.421 -7.571 -69.883 1.00 68.69 250 TYR A CA 1
ATOM 1986 C C . TYR A 1 250 ? 39.486 -6.789 -70.669 1.00 68.69 250 TYR A C 1
ATOM 1988 O O . TYR A 1 250 ? 39.656 -7.045 -71.861 1.00 68.69 250 TYR A O 1
ATOM 1996 N N . GLN A 1 251 ? 40.269 -5.921 -70.017 1.00 61.44 251 GLN A N 1
ATOM 1997 C CA . GLN A 1 251 ? 41.381 -5.205 -70.664 1.00 61.44 251 GLN A CA 1
ATOM 1998 C C . GLN A 1 251 ? 42.475 -6.149 -71.190 1.00 61.44 251 GLN A C 1
ATOM 2000 O O . GLN A 1 251 ? 42.952 -5.983 -72.311 1.00 61.44 251 GLN A O 1
ATOM 2005 N N . VAL A 1 252 ? 42.859 -7.180 -70.428 1.00 57.81 252 VAL A N 1
ATOM 2006 C CA . VAL A 1 252 ? 43.888 -8.146 -70.864 1.00 57.81 252 VAL A CA 1
ATOM 2007 C C . VAL A 1 252 ? 43.356 -9.105 -71.939 1.00 57.81 252 VAL A C 1
ATOM 2009 O O . VAL A 1 252 ? 44.110 -9.510 -72.824 1.00 57.81 252 VAL A O 1
ATOM 2012 N N . GLY A 1 253 ? 42.057 -9.427 -71.930 1.00 50.12 253 GLY A N 1
ATOM 2013 C CA . GLY A 1 253 ? 41.412 -10.201 -72.998 1.00 50.12 253 GLY A CA 1
ATOM 2014 C C . GLY A 1 253 ? 41.494 -9.526 -74.373 1.00 50.12 253 GLY A C 1
ATOM 2015 O O . GLY A 1 253 ? 41.622 -10.212 -75.386 1.00 50.12 253 GLY A O 1
ATOM 2016 N N . PHE A 1 254 ? 41.517 -8.191 -74.406 1.00 46.53 254 PHE A N 1
ATOM 2017 C CA . PHE A 1 254 ? 41.708 -7.406 -75.627 1.00 46.53 254 PHE A CA 1
ATOM 2018 C C . PHE A 1 254 ? 43.143 -7.481 -76.186 1.00 46.53 254 PHE A C 1
ATOM 2020 O O . PHE A 1 254 ? 43.331 -7.421 -77.397 1.00 46.53 254 PHE A O 1
ATOM 2027 N N . LEU A 1 255 ? 44.154 -7.694 -75.335 1.00 46.03 255 LEU A N 1
ATOM 2028 C CA . LEU A 1 255 ? 45.569 -7.800 -75.732 1.00 46.03 255 LEU A CA 1
ATOM 2029 C C . LEU A 1 255 ? 45.979 -9.199 -76.238 1.00 46.03 255 LEU A C 1
ATOM 2031 O O . LEU A 1 255 ? 47.071 -9.359 -76.782 1.00 46.03 255 LEU A O 1
ATOM 2035 N N . ALA A 1 256 ? 45.130 -10.221 -76.079 1.00 36.59 256 ALA A N 1
ATOM 2036 C CA . ALA A 1 256 ? 45.422 -11.598 -76.499 1.00 36.59 256 ALA A CA 1
ATOM 2037 C C . ALA A 1 256 ? 44.889 -11.963 -77.900 1.00 36.59 256 ALA A C 1
ATOM 2039 O O . ALA A 1 256 ? 45.185 -13.050 -78.409 1.00 36.59 256 ALA A O 1
ATOM 2040 N N . VAL A 1 257 ? 44.133 -11.075 -78.554 1.00 38.66 257 VAL A N 1
ATOM 2041 C CA . VAL A 1 257 ? 43.736 -11.255 -79.957 1.00 38.66 257 VAL A CA 1
ATOM 2042 C C . VAL A 1 257 ? 44.916 -10.849 -80.835 1.00 38.66 257 VAL A C 1
ATOM 2044 O O . VAL A 1 257 ? 45.121 -9.679 -81.131 1.00 38.66 257 VAL A O 1
ATOM 2047 N N . LYS A 1 258 ? 45.728 -11.837 -81.222 1.00 35.12 258 LYS A N 1
ATOM 2048 C CA . LYS A 1 258 ? 46.827 -11.687 -82.185 1.00 35.12 258 LYS A CA 1
ATOM 2049 C C . LYS A 1 258 ? 46.274 -11.127 -83.509 1.00 35.12 258 LYS A C 1
ATOM 2051 O O . LYS A 1 258 ? 45.513 -11.845 -84.162 1.00 35.12 258 LYS A O 1
ATOM 2056 N N . PRO A 1 259 ? 46.655 -9.920 -83.957 1.00 38.22 259 PRO A N 1
ATOM 2057 C CA . PRO A 1 259 ? 46.402 -9.534 -85.335 1.00 38.22 259 PRO A CA 1
ATOM 2058 C C . PRO A 1 259 ? 47.349 -10.341 -86.239 1.00 38.22 259 PRO A C 1
ATOM 2060 O O . PRO A 1 259 ? 48.567 -10.348 -86.044 1.00 38.22 259 PRO A O 1
ATOM 2063 N N . GLU A 1 260 ? 46.806 -11.073 -87.214 1.00 36.75 260 GLU A N 1
ATOM 2064 C CA . GLU A 1 260 ? 47.606 -11.651 -88.298 1.00 36.75 260 GLU A CA 1
ATOM 2065 C C . GLU A 1 260 ? 48.112 -10.516 -89.202 1.00 36.75 260 GLU A C 1
ATOM 2067 O O . GLU A 1 260 ? 47.457 -10.135 -90.169 1.00 36.75 260 GLU A O 1
ATOM 2072 N N . VAL A 1 261 ? 49.288 -9.965 -88.892 1.00 38.88 261 VAL A N 1
ATOM 2073 C CA . VAL A 1 261 ? 49.967 -8.984 -89.751 1.00 38.88 261 VAL A CA 1
ATOM 2074 C C . VAL A 1 261 ? 51.051 -9.681 -90.572 1.00 38.88 261 VAL A C 1
ATOM 2076 O O . VAL A 1 261 ? 51.948 -10.343 -90.044 1.00 38.88 261 VAL A O 1
ATOM 2079 N N . ARG A 1 262 ? 50.946 -9.540 -91.899 1.00 34.34 262 ARG A N 1
ATOM 2080 C CA . ARG A 1 262 ? 51.944 -9.974 -92.885 1.00 34.34 262 ARG A CA 1
ATOM 2081 C C . ARG A 1 262 ? 53.225 -9.148 -92.757 1.00 34.34 262 ARG A C 1
ATOM 2083 O O . ARG A 1 262 ? 53.188 -7.929 -92.666 1.00 34.34 262 ARG A O 1
ATOM 2090 N N . VAL A 1 263 ? 54.353 -9.845 -92.832 1.00 39.91 263 VAL A N 1
ATOM 2091 C CA . VAL A 1 263 ? 55.715 -9.303 -92.783 1.00 39.91 263 VAL A CA 1
ATOM 2092 C C . VAL A 1 263 ? 56.066 -8.537 -94.065 1.00 39.91 263 VAL A C 1
ATOM 2094 O O . VAL A 1 263 ? 55.961 -9.088 -95.161 1.00 39.91 263 VAL A O 1
ATOM 2097 N N . SER A 1 264 ? 56.630 -7.337 -93.914 1.00 37.56 264 SER A N 1
ATOM 2098 C CA . SER A 1 264 ? 57.614 -6.771 -94.846 1.00 37.56 264 SER A CA 1
ATOM 2099 C C . SER A 1 264 ? 58.709 -6.036 -94.067 1.00 37.56 264 SER A C 1
ATOM 2101 O O . SER A 1 264 ? 58.429 -5.272 -93.150 1.00 37.56 264 SER A O 1
ATOM 2103 N N . ALA A 1 265 ? 59.955 -6.350 -94.417 1.00 35.69 265 ALA A N 1
ATOM 2104 C CA . ALA A 1 265 ? 61.203 -5.959 -93.766 1.00 35.69 265 ALA A CA 1
ATOM 2105 C C . ALA A 1 265 ? 61.610 -4.491 -94.012 1.00 35.69 265 ALA A C 1
ATOM 2107 O O . ALA A 1 265 ? 61.208 -3.939 -95.033 1.00 35.69 265 ALA A O 1
ATOM 2108 N N . VAL A 1 266 ? 62.492 -3.936 -93.153 1.00 36.31 266 VAL A N 1
ATOM 2109 C CA . VAL A 1 266 ? 63.837 -3.382 -93.494 1.00 36.31 266 VAL A CA 1
ATOM 2110 C C . VAL A 1 266 ? 64.457 -2.563 -92.322 1.00 36.31 266 VAL A C 1
ATOM 2112 O O . VAL A 1 266 ? 63.943 -1.516 -91.961 1.00 36.31 266 VAL A O 1
ATOM 2115 N N . VAL A 1 267 ? 65.593 -3.077 -91.804 1.00 35.56 267 VAL A N 1
ATOM 2116 C CA . VAL A 1 267 ? 66.896 -2.432 -91.452 1.00 35.56 267 VAL A CA 1
ATOM 2117 C C . VAL A 1 267 ? 67.059 -1.499 -90.215 1.00 35.56 267 VAL A C 1
ATOM 2119 O O . VAL A 1 267 ? 66.633 -0.353 -90.201 1.00 35.56 267 VAL A O 1
ATOM 2122 N N . GLU A 1 268 ? 67.821 -2.026 -89.242 1.00 33.28 268 GLU A N 1
ATOM 2123 C CA . GLU A 1 268 ? 68.655 -1.436 -88.151 1.00 33.28 268 GLU A CA 1
ATOM 2124 C C . GLU A 1 268 ? 69.999 -0.830 -88.677 1.00 33.28 268 GLU A C 1
ATOM 2126 O O . GLU A 1 268 ? 70.278 -1.066 -89.856 1.00 33.28 268 GLU A O 1
ATOM 2131 N N . PRO A 1 269 ? 70.961 -0.249 -87.892 1.00 61.34 269 PRO A N 1
ATOM 2132 C CA . PRO A 1 269 ? 71.034 0.304 -86.503 1.00 61.34 269 PRO A CA 1
ATOM 2133 C C . PRO A 1 269 ? 71.883 1.650 -86.492 1.00 61.34 269 PRO A C 1
ATOM 2135 O O . PRO A 1 269 ? 71.877 2.292 -87.549 1.00 61.34 269 PRO A O 1
ATOM 2138 N N . PRO A 1 270 ? 72.682 2.115 -85.474 1.00 56.84 270 PRO A N 1
ATOM 2139 C CA . PRO A 1 270 ? 72.940 1.634 -84.094 1.00 56.84 270 PRO A CA 1
ATOM 2140 C C . PRO A 1 270 ? 73.073 2.660 -82.919 1.00 56.84 270 PRO A C 1
ATOM 2142 O O . PRO A 1 270 ? 73.305 3.851 -83.110 1.00 56.84 270 PRO A O 1
ATOM 2145 N N . ASP A 1 271 ? 73.000 2.064 -81.716 1.00 37.72 271 ASP A N 1
ATOM 2146 C CA . ASP A 1 271 ? 73.697 2.263 -80.420 1.00 37.72 271 ASP A CA 1
ATOM 2147 C C . ASP A 1 271 ? 73.627 3.574 -79.605 1.00 37.72 271 ASP A C 1
ATOM 2149 O O . ASP A 1 271 ? 74.082 4.634 -80.033 1.00 37.72 271 ASP A O 1
ATOM 2153 N N . ALA A 1 272 ? 73.229 3.431 -78.328 1.00 36.66 272 ALA A N 1
ATOM 2154 C CA . ALA A 1 272 ? 73.963 3.966 -77.172 1.00 36.66 272 ALA A CA 1
ATOM 2155 C C . ALA A 1 272 ? 73.515 3.278 -75.863 1.00 36.66 272 ALA A C 1
ATOM 2157 O O . ALA A 1 272 ? 72.380 3.440 -75.412 1.00 36.66 272 ALA A O 1
ATOM 2158 N N . ASP A 1 273 ? 74.447 2.531 -75.276 1.00 40.03 273 ASP A N 1
ATOM 2159 C CA . ASP A 1 273 ? 74.373 1.830 -73.994 1.00 40.03 273 ASP A CA 1
ATOM 2160 C C . ASP A 1 273 ? 74.302 2.784 -72.788 1.00 40.03 273 ASP A C 1
ATOM 2162 O O . ASP A 1 273 ? 74.949 3.834 -72.781 1.00 40.03 273 ASP A O 1
ATOM 2166 N N . ALA A 1 274 ? 73.617 2.361 -71.722 1.00 39.69 274 ALA A N 1
ATOM 2167 C CA . ALA A 1 274 ? 73.989 2.696 -70.345 1.00 39.69 274 ALA A CA 1
ATOM 2168 C C . ALA A 1 274 ? 73.352 1.700 -69.362 1.00 39.69 274 ALA A C 1
ATOM 2170 O O . ALA A 1 274 ? 72.209 1.860 -68.933 1.00 39.69 274 ALA A O 1
ATOM 2171 N N . ASP A 1 275 ? 74.137 0.684 -69.010 1.00 39.75 275 ASP A N 1
ATOM 2172 C CA . ASP A 1 275 ? 73.933 -0.195 -67.863 1.00 39.75 275 ASP A CA 1
ATOM 2173 C C . ASP A 1 275 ? 74.037 0.585 -66.542 1.00 39.75 275 ASP A C 1
ATOM 2175 O O . ASP A 1 275 ? 74.935 1.413 -66.370 1.00 39.75 275 ASP A O 1
ATOM 2179 N N . ALA A 1 276 ? 73.181 0.252 -65.573 1.00 37.03 276 ALA A N 1
ATOM 2180 C CA . ALA A 1 276 ? 73.493 0.376 -64.150 1.00 37.03 276 ALA A CA 1
ATOM 2181 C C . ALA A 1 276 ? 72.586 -0.556 -63.333 1.00 37.03 276 ALA A C 1
ATOM 2183 O O . ALA A 1 276 ? 71.486 -0.186 -62.920 1.00 37.03 276 ALA A O 1
ATOM 2184 N N . ASP A 1 277 ? 73.084 -1.769 -63.100 1.00 43.31 277 ASP A N 1
ATOM 2185 C CA . ASP A 1 277 ? 72.652 -2.640 -62.011 1.00 43.31 277 ASP A CA 1
ATOM 2186 C C . ASP A 1 277 ? 72.945 -1.977 -60.653 1.00 43.31 277 ASP A C 1
ATOM 2188 O O . ASP A 1 277 ? 74.042 -1.454 -60.435 1.00 43.31 277 ASP A O 1
ATOM 2192 N N . ALA A 1 278 ? 72.006 -2.068 -59.710 1.00 39.53 278 ALA A N 1
ATOM 2193 C CA . ALA A 1 278 ? 72.324 -2.082 -58.284 1.00 39.53 278 ALA A CA 1
ATOM 2194 C C . ALA A 1 278 ? 71.218 -2.795 -57.494 1.00 39.53 278 ALA A C 1
ATOM 2196 O O . ALA A 1 278 ? 70.056 -2.391 -57.485 1.00 39.53 278 ALA A O 1
ATOM 2197 N N . ASP A 1 279 ? 71.649 -3.879 -56.862 1.00 39.28 279 ASP A N 1
ATOM 2198 C CA . ASP A 1 279 ? 70.934 -4.796 -55.991 1.00 39.28 279 ASP A CA 1
ATOM 2199 C C . ASP A 1 279 ? 70.259 -4.160 -54.761 1.00 39.28 279 ASP A C 1
ATOM 2201 O O . ASP A 1 279 ? 70.673 -3.116 -54.267 1.00 39.28 279 ASP A O 1
ATOM 2205 N N . ALA A 1 280 ? 69.279 -4.919 -54.253 1.00 41.94 280 ALA A N 1
ATOM 2206 C CA . ALA A 1 280 ? 68.977 -5.203 -52.846 1.00 41.94 280 ALA A CA 1
ATOM 2207 C C . ALA A 1 280 ? 68.918 -4.044 -51.828 1.00 41.94 280 ALA A C 1
ATOM 2209 O O . ALA A 1 280 ? 69.916 -3.426 -51.491 1.00 41.94 280 ALA A O 1
ATOM 2210 N N . ASP A 1 281 ? 67.766 -3.902 -51.166 1.00 36.25 281 ASP A N 1
ATOM 2211 C CA . ASP A 1 281 ? 67.666 -4.398 -49.789 1.00 36.25 281 ASP A CA 1
ATOM 2212 C C . ASP A 1 281 ? 66.223 -4.396 -49.275 1.00 36.25 281 ASP A C 1
ATOM 2214 O O . ASP A 1 281 ? 65.435 -3.474 -49.481 1.00 36.25 281 ASP A O 1
ATOM 2218 N N . ALA A 1 282 ? 65.898 -5.490 -48.594 1.00 44.62 282 ALA A N 1
ATOM 2219 C CA . ALA A 1 282 ? 64.744 -5.619 -47.731 1.00 44.62 282 ALA A CA 1
ATOM 2220 C C . ALA A 1 282 ? 65.023 -4.903 -46.403 1.00 44.62 282 ALA A C 1
ATOM 2222 O O . ALA A 1 282 ? 66.084 -5.099 -45.813 1.00 44.62 282 ALA A O 1
ATOM 2223 N N . ALA A 1 283 ? 64.048 -4.158 -45.889 1.00 39.09 283 ALA A N 1
ATOM 2224 C CA . ALA A 1 283 ? 63.989 -3.823 -44.473 1.00 39.09 283 ALA A CA 1
ATOM 2225 C C . ALA A 1 283 ? 62.532 -3.634 -44.041 1.00 39.09 283 ALA A C 1
ATOM 2227 O O . ALA A 1 283 ? 61.855 -2.696 -44.461 1.00 39.09 283 ALA A O 1
ATOM 2228 N N . ASP A 1 284 ? 62.090 -4.563 -43.196 1.00 45.47 284 ASP A N 1
ATOM 2229 C CA . ASP A 1 284 ? 61.049 -4.361 -42.196 1.00 45.47 284 ASP A CA 1
ATOM 2230 C C . ASP A 1 284 ? 61.307 -3.075 -41.402 1.00 45.47 284 ASP A C 1
ATOM 2232 O O . ASP A 1 284 ? 62.431 -2.833 -40.952 1.00 45.47 284 ASP A O 1
ATOM 2236 N N . ALA A 1 285 ? 60.245 -2.318 -41.140 1.00 39.62 285 ALA A N 1
ATOM 2237 C CA . ALA A 1 285 ? 60.149 -1.479 -39.953 1.00 39.62 285 ALA A CA 1
ATOM 2238 C C . ALA A 1 285 ? 58.673 -1.273 -39.583 1.00 39.62 285 ALA A C 1
ATOM 2240 O O . ALA A 1 285 ? 57.958 -0.475 -40.188 1.00 39.62 285 ALA A O 1
ATOM 2241 N N . ASP A 1 286 ? 58.253 -2.046 -38.582 1.00 41.44 286 ASP A N 1
ATOM 2242 C CA . ASP A 1 286 ? 57.191 -1.714 -37.634 1.00 41.44 286 ASP A CA 1
ATOM 2243 C C . ASP A 1 286 ? 57.450 -0.358 -36.940 1.00 41.44 286 ASP A C 1
ATOM 2245 O O . ASP A 1 286 ? 58.591 0.107 -36.892 1.00 41.44 286 ASP A O 1
ATOM 2249 N N . ALA A 1 287 ? 56.396 0.148 -36.278 1.00 37.78 287 ALA A N 1
ATOM 2250 C CA . ALA A 1 287 ? 56.356 1.268 -35.319 1.00 37.78 287 ALA A CA 1
ATOM 2251 C C . ALA A 1 287 ? 56.207 2.667 -35.971 1.00 37.78 287 ALA A C 1
ATOM 2253 O O . ALA A 1 287 ? 56.864 2.984 -36.950 1.00 37.78 287 ALA A O 1
ATOM 2254 N N . ASP A 1 288 ? 55.350 3.589 -35.535 1.00 39.56 288 ASP A N 1
ATOM 2255 C CA . ASP A 1 288 ? 54.572 3.720 -34.309 1.00 39.56 288 ASP A CA 1
ATOM 2256 C C . ASP A 1 288 ? 53.295 4.523 -34.586 1.00 39.56 288 ASP A C 1
ATOM 2258 O O . ASP A 1 288 ? 53.257 5.433 -35.418 1.00 39.56 288 ASP A O 1
ATOM 2262 N N . ALA A 1 289 ? 52.261 4.192 -33.819 1.00 44.75 289 ALA A N 1
ATOM 2263 C CA . ALA A 1 289 ? 51.102 5.035 -33.608 1.00 44.75 289 ALA A CA 1
ATOM 2264 C C . ALA A 1 289 ? 51.524 6.297 -32.841 1.00 44.75 289 ALA A C 1
ATOM 2266 O O . ALA A 1 289 ? 52.139 6.208 -31.779 1.00 44.75 289 ALA A O 1
ATOM 2267 N N . ALA A 1 290 ? 51.150 7.464 -33.356 1.00 39.19 290 ALA A N 1
ATOM 2268 C CA . ALA A 1 290 ? 51.129 8.694 -32.584 1.00 39.19 290 ALA A CA 1
ATOM 2269 C C . ALA A 1 290 ? 49.750 9.327 -32.747 1.00 39.19 290 ALA A C 1
ATOM 2271 O O . ALA A 1 290 ? 49.385 9.799 -33.825 1.00 39.19 290 ALA A O 1
ATOM 2272 N N . ASP A 1 291 ? 49.008 9.271 -31.644 1.00 46.91 291 ASP A N 1
ATOM 2273 C CA . ASP A 1 291 ? 47.863 10.111 -31.342 1.00 46.91 291 ASP A CA 1
ATOM 2274 C C . ASP A 1 291 ? 48.155 11.572 -31.689 1.00 46.91 291 ASP A C 1
ATOM 2276 O O . ASP A 1 291 ? 49.176 12.140 -31.289 1.00 46.91 291 ASP A O 1
ATOM 2280 N N . ALA A 1 292 ? 47.206 12.196 -32.373 1.00 40.62 292 ALA A N 1
ATOM 2281 C CA . ALA A 1 292 ? 47.035 13.634 -32.340 1.00 40.62 292 ALA A CA 1
ATOM 2282 C C . ALA A 1 292 ? 45.534 13.918 -32.313 1.00 40.62 292 ALA A C 1
ATOM 2284 O O . ALA A 1 292 ? 44.888 14.081 -33.348 1.00 40.62 292 ALA A O 1
ATOM 2285 N N . ASP A 1 293 ? 45.009 13.939 -31.089 1.00 46.69 293 ASP A N 1
ATOM 2286 C CA . ASP A 1 293 ? 43.810 14.684 -30.736 1.00 46.69 293 ASP A CA 1
ATOM 2287 C C . ASP A 1 293 ? 43.960 16.129 -31.224 1.00 46.69 293 ASP A C 1
ATOM 2289 O O . ASP A 1 293 ? 44.921 16.827 -30.885 1.00 46.69 293 ASP A O 1
ATOM 2293 N N . ALA A 1 294 ? 42.986 16.582 -32.005 1.00 41.00 294 ALA A N 1
ATOM 2294 C CA . ALA A 1 294 ? 42.759 17.993 -32.262 1.00 41.00 294 ALA A CA 1
ATOM 2295 C C . ALA A 1 294 ? 41.250 18.251 -32.253 1.00 41.00 294 ALA A C 1
ATOM 2297 O O . ALA A 1 294 ? 40.591 18.293 -33.291 1.00 41.00 294 ALA A O 1
ATOM 2298 N N . ASP A 1 295 ? 40.726 18.414 -31.039 1.00 44.72 295 ASP A N 1
ATOM 2299 C CA . ASP A 1 295 ? 39.591 19.289 -30.771 1.00 44.72 295 ASP A CA 1
ATOM 2300 C C . ASP A 1 295 ? 39.925 20.703 -31.272 1.00 44.72 295 ASP A C 1
ATOM 2302 O O . ASP A 1 295 ? 40.941 21.270 -30.865 1.00 44.72 295 ASP A O 1
ATOM 2306 N N . ALA A 1 296 ? 39.070 21.286 -32.112 1.00 41.09 296 ALA A N 1
ATOM 2307 C CA . ALA A 1 296 ? 38.856 22.734 -32.161 1.00 41.09 296 ALA A CA 1
ATOM 2308 C C . ALA A 1 296 ? 37.622 23.072 -33.010 1.00 41.09 296 ALA A C 1
ATOM 2310 O O . ALA A 1 296 ? 37.666 23.101 -34.237 1.00 41.09 296 ALA A O 1
ATOM 2311 N N . ASP A 1 297 ? 36.538 23.329 -32.286 1.00 39.03 297 ASP A N 1
ATOM 2312 C CA . ASP A 1 297 ? 35.663 24.488 -32.423 1.00 39.03 297 ASP A CA 1
ATOM 2313 C C . ASP A 1 297 ? 35.050 24.831 -33.786 1.00 39.03 297 ASP A C 1
ATOM 2315 O O . ASP A 1 297 ? 35.651 25.385 -34.706 1.00 39.03 297 ASP A O 1
ATOM 2319 N N . ALA A 1 298 ? 33.736 24.618 -33.787 1.00 44.12 298 ALA A N 1
ATOM 2320 C CA . ALA A 1 298 ? 32.755 25.347 -34.557 1.00 44.12 298 ALA A CA 1
ATOM 2321 C C . ALA A 1 298 ? 32.981 26.866 -34.488 1.00 44.12 298 ALA A C 1
ATOM 2323 O O . ALA A 1 298 ? 33.013 27.466 -33.412 1.00 44.12 298 ALA A O 1
ATOM 2324 N N . ALA A 1 299 ? 33.018 27.489 -35.660 1.00 39.66 299 ALA A N 1
ATOM 2325 C CA . ALA A 1 299 ? 32.699 28.893 -35.821 1.00 39.66 299 ALA A CA 1
ATOM 2326 C C . ALA A 1 299 ? 31.742 29.032 -37.005 1.00 39.66 299 ALA A C 1
ATOM 2328 O O . ALA A 1 299 ? 32.109 28.781 -38.154 1.00 39.66 299 ALA A O 1
ATOM 2329 N N . ASP A 1 300 ? 30.510 29.412 -36.667 1.00 43.84 300 ASP A N 1
ATOM 2330 C CA . ASP A 1 300 ? 29.573 30.104 -37.541 1.00 43.84 300 ASP A CA 1
ATOM 2331 C C . ASP A 1 300 ? 30.297 31.208 -38.316 1.00 43.84 300 ASP A C 1
ATOM 2333 O O . ASP A 1 300 ? 30.953 32.075 -37.731 1.00 43.84 300 ASP A O 1
ATOM 2337 N N . ALA A 1 301 ? 30.120 31.203 -39.630 1.00 38.09 301 ALA A N 1
ATOM 2338 C CA . ALA A 1 301 ? 30.319 32.382 -40.447 1.00 38.09 301 ALA A CA 1
ATOM 2339 C C . ALA A 1 301 ? 29.286 32.361 -41.573 1.00 38.09 301 ALA A C 1
ATOM 2341 O O . ALA A 1 301 ? 29.475 31.726 -42.612 1.00 38.09 301 ALA A O 1
ATOM 2342 N N . ASP A 1 302 ? 28.185 33.064 -41.311 1.00 42.69 302 ASP A N 1
ATOM 2343 C CA . ASP A 1 302 ? 27.315 33.648 -42.320 1.00 42.69 302 ASP A CA 1
ATOM 2344 C C . ASP A 1 302 ? 28.173 34.351 -43.382 1.00 42.69 302 ASP A C 1
ATOM 2346 O O . ASP A 1 302 ? 28.966 35.244 -43.070 1.00 42.69 302 ASP A O 1
ATOM 2350 N N . ALA A 1 303 ? 28.020 33.944 -44.639 1.00 38.03 303 ALA A N 1
ATOM 2351 C CA . ALA A 1 303 ? 28.590 34.649 -45.775 1.00 38.03 303 ALA A CA 1
ATOM 2352 C C . ALA A 1 303 ? 27.482 34.905 -46.793 1.00 38.03 303 ALA A C 1
ATOM 2354 O O . ALA A 1 303 ? 27.072 34.024 -47.552 1.00 38.03 303 ALA A O 1
ATOM 2355 N N . ASP A 1 304 ? 27.000 36.142 -46.726 1.00 34.81 304 ASP A N 1
ATOM 2356 C CA . ASP A 1 304 ? 26.113 36.798 -47.666 1.00 34.81 304 ASP A CA 1
ATOM 2357 C C . ASP A 1 304 ? 26.570 36.610 -49.116 1.00 34.81 304 ASP A C 1
ATOM 2359 O O . ASP A 1 304 ? 27.738 36.773 -49.479 1.00 34.81 304 ASP A O 1
ATOM 2363 N N . ALA A 1 305 ? 25.588 36.287 -49.951 1.00 36.66 305 ALA A N 1
ATOM 2364 C CA . ALA A 1 305 ? 25.696 36.290 -51.392 1.00 36.66 305 ALA A CA 1
ATOM 2365 C C . ALA A 1 305 ? 25.646 37.736 -51.899 1.00 36.66 305 ALA A C 1
ATOM 2367 O O . ALA A 1 305 ? 24.569 38.320 -51.984 1.00 36.66 305 ALA A O 1
ATOM 2368 N N . ASP A 1 306 ? 26.798 38.272 -52.294 1.00 35.94 306 ASP A N 1
ATOM 2369 C CA . ASP A 1 306 ? 26.884 39.443 -53.162 1.00 35.94 306 ASP A CA 1
ATOM 2370 C C . ASP A 1 306 ? 27.649 39.069 -54.434 1.00 35.94 306 ASP A C 1
ATOM 2372 O O . ASP A 1 306 ? 28.839 38.745 -54.425 1.00 35.94 306 ASP A O 1
ATOM 2376 N N . ALA A 1 307 ? 26.917 39.098 -55.545 1.00 42.69 307 ALA A N 1
ATOM 2377 C CA . ALA A 1 307 ? 27.474 39.083 -56.887 1.00 42.69 307 ALA A CA 1
ATOM 2378 C C . ALA A 1 307 ? 28.313 40.347 -57.127 1.00 42.69 307 ALA A C 1
ATOM 2380 O O . ALA A 1 307 ? 28.006 41.421 -56.600 1.00 42.69 307 ALA A O 1
ATOM 2381 N N . PRO A 1 308 ? 29.304 40.258 -58.022 1.00 40.22 308 PRO A N 1
ATOM 2382 C CA . PRO A 1 308 ? 29.280 41.240 -59.097 1.00 40.22 308 PRO A CA 1
ATOM 2383 C C . PRO A 1 308 ? 29.576 40.651 -60.478 1.00 40.22 308 PRO A C 1
ATOM 2385 O O . PRO A 1 308 ? 30.426 39.777 -60.652 1.00 40.22 308 PRO A O 1
ATOM 2388 N N . ASP A 1 309 ? 28.871 41.222 -61.453 1.00 42.28 309 ASP A N 1
ATOM 2389 C CA . ASP A 1 309 ? 29.197 41.223 -62.875 1.00 42.28 309 ASP A CA 1
ATOM 2390 C C . ASP A 1 309 ? 30.667 41.583 -63.120 1.00 42.28 309 ASP A C 1
ATOM 2392 O O . ASP A 1 309 ? 31.184 42.561 -62.570 1.00 42.28 309 ASP A O 1
ATOM 2396 N N . ALA A 1 310 ? 31.307 40.851 -64.029 1.00 35.06 310 ALA A N 1
ATOM 2397 C CA . ALA A 1 310 ? 32.471 41.339 -64.752 1.00 35.06 310 ALA A CA 1
ATOM 2398 C C . ALA A 1 310 ? 32.569 40.647 -66.116 1.00 35.06 310 ALA A C 1
ATOM 2400 O O . ALA A 1 310 ? 33.046 39.519 -66.236 1.00 35.06 310 ALA A O 1
ATOM 2401 N N . ASP A 1 311 ? 32.121 41.376 -67.136 1.00 37.31 311 ASP A N 1
ATOM 2402 C CA . ASP A 1 311 ? 32.513 41.203 -68.527 1.00 37.31 311 ASP A CA 1
ATOM 2403 C C . ASP A 1 311 ? 34.044 41.208 -68.659 1.00 37.31 311 ASP A C 1
ATOM 2405 O O . ASP A 1 311 ? 34.718 42.126 -68.178 1.00 37.31 311 ASP A O 1
ATOM 2409 N N . ALA A 1 312 ? 34.594 40.228 -69.375 1.00 35.47 312 ALA A N 1
ATOM 2410 C CA . ALA A 1 312 ? 35.926 40.330 -69.957 1.00 35.47 312 ALA A CA 1
ATOM 2411 C C . ALA A 1 312 ? 36.003 39.521 -71.258 1.00 35.47 312 ALA A C 1
ATOM 2413 O O . ALA A 1 312 ? 35.978 38.292 -71.271 1.00 35.47 312 ALA A O 1
ATOM 2414 N N . ASP A 1 313 ? 36.103 40.277 -72.345 1.00 33.16 313 ASP A N 1
ATOM 2415 C CA . ASP A 1 313 ? 36.372 39.859 -73.712 1.00 33.16 313 ASP A CA 1
ATOM 2416 C C . ASP A 1 313 ? 37.767 39.221 -73.897 1.00 33.16 313 ASP A C 1
ATOM 2418 O O . ASP A 1 313 ? 38.784 39.820 -73.542 1.00 33.16 313 ASP A O 1
ATOM 2422 N N . THR A 1 314 ? 37.780 38.118 -74.668 1.00 30.23 314 THR A N 1
ATOM 2423 C CA . THR A 1 314 ? 38.792 37.666 -75.669 1.00 30.23 314 THR A CA 1
ATOM 2424 C C . THR A 1 314 ? 40.167 37.112 -75.222 1.00 30.23 314 THR A C 1
ATOM 2426 O O . THR A 1 314 ? 40.626 37.452 -74.134 1.00 30.23 314 THR A O 1
ATOM 2429 N N . PRO A 1 315 ? 40.925 36.366 -76.082 1.00 43.41 315 PRO A N 1
ATOM 2430 C CA . PRO A 1 315 ? 40.600 35.719 -77.381 1.00 43.41 315 PRO A CA 1
ATOM 2431 C C . PRO A 1 315 ? 41.132 34.265 -77.585 1.00 43.41 315 PRO A C 1
ATOM 2433 O O . PRO A 1 315 ? 42.040 33.803 -76.903 1.00 43.41 315 PRO A O 1
ATOM 2436 N N . ASP A 1 316 ? 40.591 33.613 -78.624 1.00 38.81 316 ASP A N 1
ATOM 2437 C CA . ASP A 1 316 ? 41.213 32.679 -79.590 1.00 38.81 316 ASP A CA 1
ATOM 2438 C C . ASP A 1 316 ? 42.336 31.708 -79.165 1.00 38.81 316 ASP A C 1
ATOM 2440 O O . ASP A 1 316 ? 43.526 32.021 -79.222 1.00 38.81 316 ASP A O 1
ATOM 2444 N N . ALA A 1 317 ? 41.932 30.454 -78.965 1.00 34.50 317 ALA A N 1
ATOM 2445 C CA . ALA A 1 317 ? 42.583 29.230 -79.447 1.00 34.50 317 ALA A CA 1
ATOM 2446 C C . ALA A 1 317 ? 41.482 28.152 -79.367 1.00 34.50 317 ALA A C 1
ATOM 2448 O O . ALA A 1 317 ? 40.956 27.908 -78.293 1.00 34.50 317 ALA A O 1
ATOM 2449 N N . ASP A 1 318 ? 40.875 27.675 -80.452 1.00 37.22 318 ASP A N 1
ATOM 2450 C CA . ASP A 1 318 ? 41.451 26.634 -81.294 1.00 37.22 318 ASP A CA 1
ATOM 2451 C C . ASP A 1 318 ? 40.731 26.590 -82.654 1.00 37.22 318 ASP A C 1
ATOM 2453 O O . ASP A 1 318 ? 39.712 25.930 -82.854 1.00 37.22 318 ASP A O 1
ATOM 2457 N N . ALA A 1 319 ? 41.288 27.294 -83.639 1.00 42.25 319 ALA A N 1
ATOM 2458 C CA . ALA A 1 319 ? 40.867 27.230 -85.038 1.00 42.25 319 ALA A CA 1
ATOM 2459 C C . ALA A 1 319 ? 41.574 26.086 -85.797 1.00 42.25 319 ALA A C 1
ATOM 2461 O O . ALA A 1 319 ? 42.138 26.301 -86.869 1.00 42.25 319 ALA A O 1
ATOM 2462 N N . ALA A 1 320 ? 41.566 24.870 -85.242 1.00 43.56 320 ALA A N 1
ATOM 2463 C CA . ALA A 1 320 ? 42.164 23.697 -85.893 1.00 43.56 320 ALA A CA 1
ATOM 2464 C C . ALA A 1 320 ? 41.403 22.377 -85.651 1.00 43.56 320 ALA A C 1
ATOM 2466 O O . ALA A 1 320 ? 41.989 21.304 -85.776 1.00 43.56 320 ALA A O 1
ATOM 2467 N N . GLU A 1 321 ? 40.105 22.426 -85.326 1.00 48.09 321 GLU A N 1
ATOM 2468 C CA . GLU A 1 321 ? 39.318 21.212 -85.036 1.00 48.09 321 GLU A CA 1
ATOM 2469 C C . GLU A 1 321 ? 38.373 20.724 -86.147 1.00 48.09 321 GLU A C 1
ATOM 2471 O O . GLU A 1 321 ? 37.801 19.648 -86.009 1.00 48.09 321 GLU A O 1
ATOM 2476 N N . ASN A 1 322 ? 38.221 21.410 -87.282 1.00 50.12 322 ASN A N 1
ATOM 2477 C CA . ASN A 1 322 ? 37.136 21.075 -88.217 1.00 50.12 322 ASN A CA 1
ATOM 2478 C C . ASN A 1 322 ? 37.556 20.959 -89.684 1.00 50.12 322 ASN A C 1
ATOM 2480 O O . ASN A 1 322 ? 37.087 21.714 -90.528 1.00 50.12 322 ASN A O 1
ATOM 2484 N N . GLU A 1 323 ? 38.360 19.947 -90.016 1.00 45.47 323 GLU A N 1
ATOM 2485 C CA . GLU A 1 323 ? 38.509 19.528 -91.425 1.00 45.47 323 GLU A CA 1
ATOM 2486 C C . GLU A 1 323 ? 38.137 18.064 -91.717 1.00 45.47 323 GLU A C 1
ATOM 2488 O O . GLU A 1 323 ? 38.099 17.670 -92.877 1.00 45.47 323 GLU A O 1
ATOM 2493 N N . ALA A 1 324 ? 37.725 17.282 -90.709 1.00 45.56 324 ALA A N 1
ATOM 2494 C CA . ALA A 1 324 ? 37.101 15.962 -90.915 1.00 45.56 324 ALA A CA 1
ATOM 2495 C C . ALA A 1 324 ? 35.602 15.907 -90.538 1.00 45.56 324 ALA A C 1
ATOM 2497 O O . ALA A 1 324 ? 34.913 14.961 -90.907 1.00 45.56 324 ALA A O 1
ATOM 2498 N N . LEU A 1 325 ? 35.074 16.935 -89.859 1.00 44.62 325 LEU A N 1
ATOM 2499 C CA . LEU A 1 325 ? 33.647 17.082 -89.519 1.00 44.62 325 LEU A CA 1
ATOM 2500 C C . LEU A 1 325 ? 32.877 17.996 -90.490 1.00 44.62 325 LEU A C 1
ATOM 2502 O O . LEU A 1 325 ? 31.656 18.073 -90.424 1.00 44.62 325 LEU A O 1
ATOM 2506 N N . ALA A 1 326 ? 33.555 18.630 -91.453 1.00 47.09 326 ALA A N 1
ATOM 2507 C CA . ALA A 1 326 ? 32.945 19.551 -92.421 1.00 47.09 326 ALA A CA 1
ATOM 2508 C C . ALA A 1 326 ? 32.088 18.873 -93.515 1.00 47.09 326 ALA A C 1
ATOM 2510 O O . ALA A 1 326 ? 31.669 19.530 -94.467 1.00 47.09 326 ALA A O 1
ATOM 2511 N N . ALA A 1 327 ? 31.819 17.570 -93.395 1.00 51.00 327 ALA A N 1
ATOM 2512 C CA . ALA A 1 327 ? 30.919 16.841 -94.287 1.00 51.00 327 ALA A CA 1
ATOM 2513 C C . ALA A 1 327 ? 29.606 16.398 -93.616 1.00 51.00 327 ALA A C 1
ATOM 2515 O O . ALA A 1 327 ? 28.772 15.818 -94.304 1.00 51.00 327 ALA A O 1
ATOM 2516 N N . LEU A 1 328 ? 29.409 16.675 -92.320 1.00 51.47 328 LEU A N 1
ATOM 2517 C CA . LEU A 1 328 ? 28.154 16.407 -91.613 1.00 51.47 328 LEU A CA 1
ATOM 2518 C C . LEU A 1 328 ? 27.551 17.734 -91.151 1.00 51.47 328 LEU A C 1
ATOM 2520 O O . LEU A 1 328 ? 28.195 18.546 -90.488 1.00 51.47 328 LEU A O 1
ATOM 2524 N N . THR A 1 329 ? 26.318 17.983 -91.562 1.00 69.88 329 THR A N 1
ATOM 2525 C CA . THR A 1 329 ? 25.552 19.169 -91.180 1.00 69.88 329 THR A CA 1
ATOM 2526 C C . THR A 1 329 ? 25.237 19.146 -89.679 1.00 69.88 329 THR A C 1
ATOM 2528 O O . THR A 1 329 ? 25.173 18.089 -89.055 1.00 69.88 329 THR A O 1
ATOM 2531 N N . ALA A 1 330 ? 25.022 20.317 -89.070 1.00 63.50 330 ALA A N 1
ATOM 2532 C CA . ALA A 1 330 ? 24.652 20.415 -87.652 1.00 63.50 330 ALA A CA 1
ATOM 2533 C C . ALA A 1 330 ? 23.349 19.653 -87.313 1.00 63.50 330 ALA A C 1
ATOM 2535 O O . ALA A 1 330 ? 23.178 19.212 -86.180 1.00 63.50 330 ALA A O 1
ATOM 2536 N N . GLU A 1 331 ? 22.466 19.452 -88.299 1.00 62.03 331 GLU A N 1
ATOM 2537 C CA . GLU A 1 331 ? 21.286 18.582 -88.190 1.00 62.03 331 GLU A CA 1
ATOM 2538 C C . GLU A 1 331 ? 21.664 17.096 -88.065 1.00 62.03 331 GLU A C 1
ATOM 2540 O O . GLU A 1 331 ? 21.118 16.407 -87.210 1.00 62.03 331 GLU A O 1
ATOM 2545 N N . GLU A 1 332 ? 22.639 16.604 -88.835 1.00 61.53 332 GLU A N 1
ATOM 2546 C CA . GLU A 1 332 ? 23.070 15.195 -88.788 1.00 61.53 332 GLU A CA 1
ATOM 2547 C C . GLU A 1 332 ? 23.813 14.845 -87.486 1.00 61.53 332 GLU A C 1
ATOM 2549 O O . GLU A 1 332 ? 23.741 13.712 -87.010 1.00 61.53 332 GLU A O 1
ATOM 2554 N N . LEU A 1 333 ? 24.507 15.8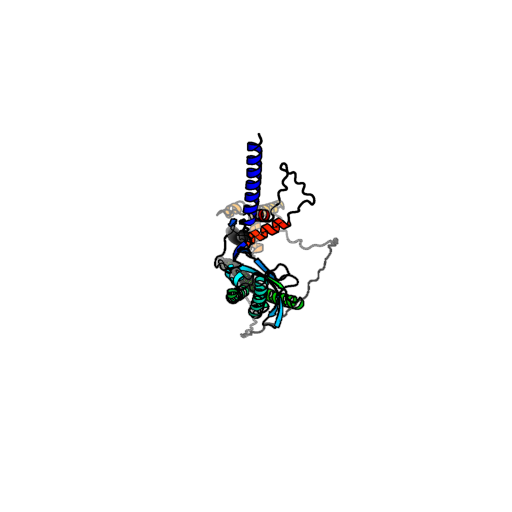15 -86.883 1.00 58.69 333 LEU A N 1
ATOM 2555 C CA . LEU A 1 333 ? 25.110 15.675 -85.552 1.00 58.69 333 LEU A CA 1
ATOM 2556 C C . LEU A 1 333 ? 24.049 15.624 -84.440 1.00 58.69 333 LEU A C 1
ATOM 2558 O O . LEU A 1 333 ? 24.163 14.798 -83.536 1.00 58.69 333 LEU A O 1
ATOM 2562 N N . ALA A 1 334 ? 22.998 16.445 -84.538 1.00 65.44 334 ALA A N 1
ATOM 2563 C CA . ALA A 1 334 ? 21.878 16.430 -83.597 1.00 65.44 334 ALA A CA 1
ATOM 2564 C C . ALA A 1 334 ? 21.042 15.137 -83.705 1.00 65.44 334 ALA A C 1
ATOM 2566 O O . ALA A 1 334 ? 20.670 14.563 -82.682 1.00 65.44 334 ALA A O 1
ATOM 2567 N N . GLU A 1 335 ? 20.819 14.617 -84.919 1.00 62.12 335 GLU A N 1
ATOM 2568 C CA . GLU A 1 335 ? 20.170 13.311 -85.128 1.00 62.12 335 GLU A CA 1
ATOM 2569 C C . GLU A 1 335 ? 20.990 12.150 -84.544 1.00 62.12 335 GLU A C 1
ATOM 2571 O O . GLU A 1 335 ? 20.421 11.202 -83.999 1.00 62.12 335 GLU A O 1
ATOM 2576 N N . LEU A 1 336 ? 22.325 12.206 -84.613 1.00 57.44 336 LEU A N 1
ATOM 2577 C CA . LEU A 1 336 ? 23.194 11.192 -84.005 1.00 57.44 336 LEU A CA 1
ATOM 2578 C C . LEU A 1 336 ? 23.154 11.225 -82.469 1.00 57.44 336 LEU A C 1
ATOM 2580 O O . LEU A 1 336 ? 23.174 10.160 -81.847 1.00 57.44 336 LEU A O 1
ATOM 2584 N N . GLU A 1 337 ? 23.063 12.408 -81.854 1.00 59.62 337 GLU A N 1
ATOM 2585 C CA . GLU A 1 337 ? 22.854 12.548 -80.405 1.00 59.62 337 GLU A CA 1
ATOM 2586 C C . GLU A 1 337 ? 21.470 12.041 -79.971 1.00 59.62 337 GLU A C 1
ATOM 2588 O O . GLU A 1 337 ? 21.358 11.318 -78.978 1.00 59.62 337 GLU A O 1
ATOM 2593 N N . GLU A 1 338 ? 20.419 12.332 -80.743 1.00 57.47 338 GLU A N 1
ATOM 2594 C CA . GLU A 1 338 ? 19.062 11.851 -80.462 1.00 57.47 338 GLU A CA 1
ATOM 2595 C C . GLU A 1 338 ? 18.948 10.321 -80.621 1.00 57.47 338 GLU A C 1
ATOM 2597 O O . GLU A 1 338 ? 18.355 9.640 -79.778 1.00 57.47 338 GLU A O 1
ATOM 2602 N N . LEU A 1 339 ? 19.594 9.741 -81.639 1.00 56.66 339 LEU A N 1
ATOM 2603 C CA . LEU A 1 339 ? 19.679 8.288 -81.832 1.00 56.66 339 LEU A CA 1
ATOM 2604 C C . LEU A 1 339 ? 20.535 7.589 -80.765 1.00 56.66 339 LEU A C 1
ATOM 2606 O O . LEU A 1 339 ? 20.265 6.430 -80.430 1.00 56.66 339 LEU A O 1
ATOM 2610 N N . ALA A 1 340 ? 21.542 8.269 -80.208 1.00 53.22 340 ALA A N 1
ATOM 2611 C CA . ALA A 1 340 ? 22.321 7.768 -79.077 1.00 53.22 340 ALA A CA 1
ATOM 2612 C C . ALA A 1 340 ? 21.523 7.784 -77.757 1.00 53.22 340 ALA A C 1
ATOM 2614 O O . ALA A 1 340 ? 21.772 6.942 -76.892 1.00 53.22 340 ALA A O 1
ATOM 2615 N N . ALA A 1 341 ? 20.544 8.686 -77.620 1.00 51.66 341 ALA A N 1
ATOM 2616 C CA . ALA A 1 341 ? 19.670 8.795 -76.451 1.00 51.66 341 ALA A CA 1
ATOM 2617 C C . ALA A 1 341 ? 18.475 7.817 -76.463 1.00 51.66 341 ALA A C 1
ATOM 2619 O O . ALA A 1 341 ? 17.888 7.541 -75.412 1.00 51.66 341 ALA A O 1
ATOM 2620 N N . GLN A 1 342 ? 18.108 7.253 -77.619 1.00 54.28 342 GLN A N 1
ATOM 2621 C CA . GLN A 1 342 ? 17.046 6.246 -77.708 1.00 54.28 342 GLN A CA 1
ATOM 2622 C C . GLN A 1 342 ? 17.481 4.912 -77.081 1.00 54.28 342 GLN A C 1
ATOM 2624 O O . GLN A 1 342 ? 18.505 4.332 -77.453 1.00 54.28 342 GLN A O 1
ATOM 2629 N N . SER A 1 343 ? 16.661 4.400 -76.153 1.00 49.03 343 SER A N 1
ATOM 2630 C CA . SER A 1 343 ? 16.890 3.159 -75.402 1.00 49.03 343 SER A CA 1
ATOM 2631 C C . SER A 1 343 ? 17.419 2.036 -76.297 1.00 49.03 343 SER A C 1
ATOM 2633 O O . SER A 1 343 ? 16.791 1.661 -77.293 1.00 49.03 343 SER A O 1
ATOM 2635 N N . ILE A 1 344 ? 18.595 1.517 -75.950 1.00 55.84 344 ILE A N 1
ATOM 2636 C CA . ILE A 1 344 ? 19.256 0.438 -76.679 1.00 55.84 344 ILE A CA 1
ATOM 2637 C C . ILE A 1 344 ? 18.388 -0.814 -76.546 1.00 55.84 344 ILE A C 1
ATOM 2639 O O . ILE A 1 344 ? 18.186 -1.324 -75.448 1.00 55.84 344 ILE A O 1
ATOM 2643 N N . ASP A 1 345 ? 17.851 -1.274 -77.673 1.00 54.59 345 ASP A N 1
ATOM 2644 C CA . ASP A 1 345 ? 17.128 -2.536 -77.759 1.00 54.59 345 ASP A CA 1
ATOM 2645 C C . ASP A 1 345 ? 18.101 -3.688 -77.456 1.00 54.59 345 ASP A C 1
ATOM 2647 O O . ASP A 1 345 ? 19.152 -3.818 -78.089 1.00 54.59 345 ASP A O 1
ATOM 2651 N N . LEU A 1 346 ? 17.767 -4.470 -76.430 1.00 54.53 346 LEU A N 1
ATOM 2652 C CA . LEU A 1 346 ? 18.593 -5.535 -75.857 1.00 54.53 346 LEU A CA 1
ATOM 2653 C C . LEU A 1 346 ? 18.407 -6.877 -76.591 1.00 54.53 346 LEU A C 1
ATOM 2655 O O . LEU A 1 346 ? 19.003 -7.882 -76.200 1.00 54.53 346 LEU A O 1
ATOM 2659 N N . GLU A 1 347 ? 17.580 -6.928 -77.643 1.00 65.25 347 GLU A N 1
ATOM 2660 C CA . GLU A 1 347 ? 17.386 -8.144 -78.432 1.00 65.25 347 GLU A CA 1
ATOM 2661 C C . GLU A 1 347 ? 18.663 -8.574 -79.190 1.00 65.25 347 GLU A C 1
ATOM 2663 O O . GLU A 1 347 ? 19.316 -7.750 -79.847 1.00 65.25 347 GLU A O 1
ATOM 2668 N N . PRO A 1 348 ? 19.010 -9.880 -79.199 1.00 53.03 348 PRO A N 1
ATOM 2669 C CA . PRO A 1 348 ? 20.127 -10.400 -79.984 1.00 53.03 348 PRO A CA 1
ATOM 2670 C C . PRO A 1 348 ? 19.984 -10.044 -81.471 1.00 53.03 348 PRO A C 1
ATOM 2672 O O . PRO A 1 348 ? 19.078 -10.513 -82.156 1.00 53.03 348 PRO A O 1
ATOM 2675 N N . GLY A 1 349 ? 20.897 -9.214 -81.983 1.00 58.50 349 GLY A N 1
ATOM 2676 C CA . GLY A 1 349 ? 20.872 -8.729 -83.368 1.00 58.50 349 GLY A CA 1
ATOM 2677 C C . GLY A 1 349 ? 20.336 -7.304 -83.549 1.00 58.50 349 GLY A C 1
ATOM 2678 O O . GLY A 1 349 ? 20.430 -6.776 -84.656 1.00 58.50 349 GLY A O 1
ATOM 2679 N N . ALA A 1 350 ? 19.863 -6.634 -82.494 1.00 64.62 350 ALA A N 1
ATOM 2680 C CA . ALA A 1 350 ? 19.512 -5.210 -82.538 1.00 64.62 350 ALA A CA 1
ATOM 2681 C C . ALA A 1 350 ? 20.701 -4.323 -82.952 1.00 64.62 350 ALA A C 1
ATOM 2683 O O . ALA A 1 350 ? 20.545 -3.429 -83.780 1.00 64.62 350 ALA A O 1
ATOM 2684 N N . ALA A 1 351 ? 21.911 -4.636 -82.477 1.00 59.62 351 ALA A N 1
ATOM 2685 C CA . ALA A 1 351 ? 23.133 -3.946 -82.891 1.00 59.62 351 ALA A CA 1
ATOM 2686 C C . ALA A 1 351 ? 23.444 -4.118 -84.390 1.00 59.62 351 ALA A C 1
ATOM 2688 O O . ALA A 1 351 ? 23.915 -3.176 -85.018 1.00 59.62 351 ALA A O 1
ATOM 2689 N N . ARG A 1 352 ? 23.138 -5.286 -84.985 1.00 65.06 352 ARG A N 1
ATOM 2690 C CA . ARG A 1 352 ? 23.290 -5.512 -86.437 1.00 65.06 352 ARG A CA 1
ATOM 2691 C C . ARG A 1 352 ? 22.283 -4.691 -87.234 1.00 65.06 352 ARG A C 1
ATOM 2693 O O . ARG A 1 352 ? 22.684 -4.032 -88.180 1.00 65.06 352 ARG A O 1
ATOM 2700 N N . ARG A 1 353 ? 21.015 -4.683 -86.807 1.00 72.00 353 ARG A N 1
ATOM 2701 C CA . ARG A 1 353 ? 19.944 -3.895 -87.441 1.00 72.00 353 ARG A CA 1
ATOM 2702 C C . ARG A 1 353 ? 20.268 -2.399 -87.430 1.00 72.00 353 ARG A C 1
ATOM 2704 O O . ARG A 1 353 ? 20.305 -1.782 -88.485 1.00 72.00 353 ARG A O 1
ATOM 2711 N N . LYS A 1 354 ? 20.636 -1.852 -86.266 1.00 68.94 354 LYS A N 1
ATOM 2712 C CA . LYS A 1 354 ? 21.037 -0.440 -86.149 1.00 68.94 354 LYS A CA 1
ATOM 2713 C C . LYS A 1 354 ? 22.295 -0.116 -86.961 1.00 68.94 354 LYS A C 1
ATOM 2715 O O . LYS A 1 354 ? 22.408 0.974 -87.504 1.00 68.94 354 LYS A O 1
ATOM 2720 N N . LEU A 1 355 ? 23.241 -1.051 -87.075 1.00 67.62 355 LEU A N 1
ATOM 2721 C CA . LEU A 1 355 ? 24.439 -0.851 -87.893 1.00 67.62 355 LEU A CA 1
ATOM 2722 C C . LEU A 1 355 ? 24.153 -0.948 -89.399 1.00 67.62 355 LEU A C 1
ATOM 2724 O O . LEU A 1 355 ? 24.859 -0.332 -90.187 1.00 67.62 355 LEU A O 1
ATOM 2728 N N . GLU A 1 356 ? 23.125 -1.679 -89.822 1.00 74.75 356 GLU A N 1
ATOM 2729 C CA . GLU A 1 356 ? 22.640 -1.677 -91.210 1.00 74.75 356 GLU A CA 1
ATOM 2730 C C . GLU A 1 356 ? 21.859 -0.401 -91.561 1.00 74.75 356 GLU A C 1
ATOM 2732 O O . GLU A 1 356 ? 21.914 0.037 -92.707 1.00 74.75 356 GLU A O 1
ATOM 2737 N N . GLU A 1 357 ? 21.194 0.218 -90.582 1.00 79.12 357 GLU A N 1
ATOM 2738 C CA . GLU A 1 357 ? 20.439 1.471 -90.739 1.00 79.12 357 GLU A CA 1
ATOM 2739 C C . GLU A 1 357 ? 21.332 2.723 -90.837 1.00 79.12 357 GLU A C 1
ATOM 2741 O O . GLU A 1 357 ? 20.911 3.731 -91.403 1.00 79.12 357 GLU A O 1
ATOM 2746 N N . LEU A 1 358 ? 22.572 2.668 -90.333 1.00 77.94 358 LEU A N 1
ATOM 2747 C CA . LEU A 1 358 ? 23.521 3.785 -90.398 1.00 77.94 358 LEU A CA 1
ATOM 2748 C C . LEU A 1 358 ? 24.005 4.038 -91.831 1.00 77.94 358 LEU A C 1
ATOM 2750 O O . LEU A 1 358 ? 24.445 3.124 -92.539 1.00 77.94 358 LEU A O 1
ATOM 2754 N N . THR A 1 359 ? 24.005 5.307 -92.238 1.00 84.31 359 THR A N 1
ATOM 2755 C CA . THR A 1 359 ? 24.532 5.710 -93.546 1.00 84.31 359 THR A CA 1
ATOM 2756 C C . THR A 1 359 ? 26.050 5.513 -93.610 1.00 84.31 359 THR A C 1
ATOM 2758 O O . THR A 1 359 ? 26.744 5.483 -92.591 1.00 84.31 359 THR A O 1
ATOM 2761 N N . VAL A 1 360 ? 26.602 5.392 -94.823 1.00 76.38 360 VAL A N 1
ATOM 2762 C CA . 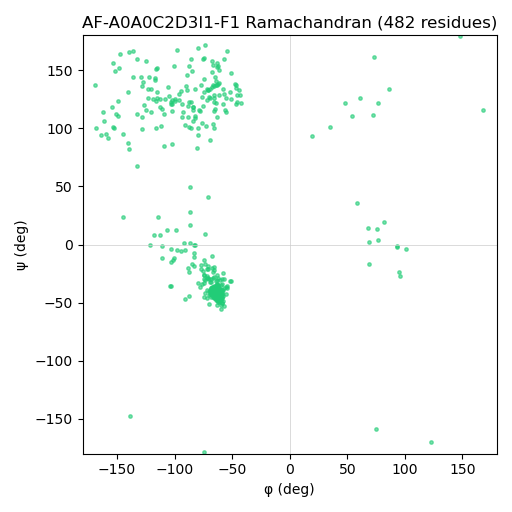VAL A 1 360 ? 28.053 5.195 -95.022 1.00 76.38 360 VAL A CA 1
ATOM 2763 C C . VAL A 1 360 ? 28.865 6.323 -94.372 1.00 76.38 360 VAL A C 1
ATOM 2765 O O . VAL A 1 360 ? 29.888 6.043 -93.759 1.00 76.38 360 VAL A O 1
ATOM 2768 N N . ALA A 1 361 ? 28.366 7.564 -94.423 1.00 74.94 361 ALA A N 1
ATOM 2769 C CA . ALA A 1 361 ? 28.997 8.726 -93.796 1.00 74.94 361 ALA A CA 1
ATOM 2770 C C . ALA A 1 361 ? 29.038 8.619 -92.259 1.00 74.94 361 ALA A C 1
ATOM 2772 O O . ALA A 1 361 ? 30.069 8.886 -91.638 1.00 74.94 361 ALA A O 1
ATOM 2773 N N . GLN A 1 362 ? 27.945 8.164 -91.641 1.00 78.19 362 GLN A N 1
ATOM 2774 C CA . GLN A 1 362 ? 27.869 7.959 -90.192 1.00 78.19 362 GLN A CA 1
ATOM 2775 C C . GLN A 1 362 ? 28.772 6.806 -89.736 1.00 78.19 362 GLN A C 1
ATOM 2777 O O . GLN A 1 362 ? 29.427 6.908 -88.700 1.00 78.19 362 GLN A O 1
ATOM 2782 N N . LYS A 1 363 ? 28.868 5.730 -90.529 1.00 75.62 363 LYS A N 1
ATOM 2783 C CA . LYS A 1 363 ? 29.808 4.630 -90.263 1.00 75.62 363 LYS A CA 1
ATOM 2784 C C . LYS A 1 363 ? 31.249 5.107 -90.307 1.00 75.62 363 LYS A C 1
ATOM 2786 O O . LYS A 1 363 ? 31.993 4.842 -89.369 1.00 75.62 363 LYS A O 1
ATOM 2791 N N . THR A 1 364 ? 31.633 5.854 -91.342 1.00 74.56 364 THR A N 1
ATOM 2792 C CA . THR A 1 364 ? 32.988 6.406 -91.432 1.00 74.56 364 THR A CA 1
ATOM 2793 C C . THR A 1 364 ? 33.287 7.353 -90.276 1.00 74.56 364 THR A C 1
ATOM 2795 O O . THR A 1 364 ? 34.352 7.236 -89.685 1.00 74.56 364 THR A O 1
ATOM 2798 N N . ALA A 1 365 ? 32.336 8.199 -89.865 1.00 77.75 365 ALA A N 1
ATOM 2799 C CA . ALA A 1 365 ? 32.512 9.087 -88.715 1.00 77.75 365 ALA A CA 1
ATOM 2800 C C . ALA A 1 365 ? 32.704 8.315 -87.397 1.00 77.75 365 ALA A C 1
ATOM 2802 O O . ALA A 1 365 ? 33.587 8.653 -86.609 1.00 77.75 365 ALA A O 1
ATOM 2803 N N . LEU A 1 366 ? 31.935 7.242 -87.176 1.00 75.06 366 LEU A N 1
ATOM 2804 C CA . LEU A 1 366 ? 32.101 6.366 -86.012 1.00 75.06 366 LEU A CA 1
ATOM 2805 C C . LEU A 1 366 ? 33.448 5.639 -86.020 1.00 75.06 366 LEU A C 1
ATOM 2807 O O . LEU A 1 366 ? 34.072 5.511 -84.969 1.00 75.06 366 LEU A O 1
ATOM 2811 N N . LEU A 1 367 ? 33.916 5.196 -87.188 1.00 72.62 367 LEU A N 1
ATOM 2812 C CA . LEU A 1 367 ? 35.232 4.573 -87.339 1.00 72.62 367 LEU A CA 1
ATOM 2813 C C . LEU A 1 367 ? 36.367 5.566 -87.101 1.00 72.62 367 LEU A C 1
ATOM 2815 O O . LEU A 1 367 ? 37.317 5.241 -86.396 1.00 72.62 367 LEU A O 1
ATOM 2819 N N . THR A 1 368 ? 36.253 6.795 -87.606 1.00 73.94 368 THR A N 1
ATOM 2820 C CA . THR A 1 368 ? 37.230 7.859 -87.339 1.00 73.94 368 THR A CA 1
ATOM 2821 C C . THR A 1 368 ? 37.253 8.238 -85.857 1.00 73.94 368 THR A C 1
ATOM 2823 O O . THR A 1 368 ? 38.328 8.409 -85.286 1.00 73.94 368 THR A O 1
ATOM 2826 N N . ALA A 1 369 ? 36.091 8.315 -85.202 1.00 74.25 369 ALA A N 1
ATOM 2827 C CA . ALA A 1 369 ? 36.004 8.575 -83.767 1.00 74.25 369 ALA A CA 1
ATOM 2828 C C . ALA A 1 369 ? 36.599 7.426 -82.932 1.00 74.25 369 ALA A C 1
ATOM 2830 O O . ALA A 1 369 ? 37.341 7.679 -81.982 1.00 74.25 369 ALA A O 1
ATOM 2831 N N . ALA A 1 370 ? 36.332 6.171 -83.309 1.00 67.69 370 ALA A N 1
ATOM 2832 C CA . ALA A 1 370 ? 36.917 4.997 -82.666 1.00 67.69 370 ALA A CA 1
ATOM 2833 C C . ALA A 1 370 ? 38.444 4.954 -82.841 1.00 67.69 370 ALA A C 1
ATOM 2835 O O . ALA A 1 370 ? 39.163 4.771 -81.860 1.00 67.69 370 ALA A O 1
ATOM 2836 N N . ALA A 1 371 ? 38.943 5.210 -84.054 1.00 72.31 371 ALA A N 1
ATOM 2837 C CA . ALA A 1 371 ? 40.372 5.279 -84.354 1.00 72.31 371 ALA A CA 1
ATOM 2838 C C . ALA A 1 371 ? 41.076 6.403 -83.575 1.00 72.31 371 ALA A C 1
ATOM 2840 O O . ALA A 1 371 ? 42.163 6.196 -83.038 1.00 72.31 371 ALA A O 1
ATOM 2841 N N . LYS A 1 372 ? 40.427 7.568 -83.424 1.00 76.50 372 LYS A N 1
ATOM 2842 C CA . LYS A 1 372 ? 40.928 8.679 -82.597 1.00 76.50 372 LYS A CA 1
ATOM 2843 C C . LYS A 1 372 ? 41.000 8.310 -81.111 1.00 76.50 372 LYS A C 1
ATOM 2845 O O . LYS A 1 372 ? 41.956 8.689 -80.445 1.00 76.50 372 LYS A O 1
ATOM 2850 N N . ALA A 1 373 ? 40.003 7.595 -80.590 1.00 70.50 373 ALA A N 1
ATOM 2851 C CA . ALA A 1 373 ? 39.934 7.239 -79.172 1.00 70.50 373 ALA A CA 1
ATOM 2852 C C . ALA A 1 373 ? 40.892 6.101 -78.778 1.00 70.50 373 ALA A C 1
ATOM 2854 O O . ALA A 1 373 ? 41.397 6.088 -77.659 1.00 70.50 373 ALA A O 1
ATOM 2855 N N . LEU A 1 374 ? 41.124 5.144 -79.679 1.00 68.19 374 LEU A N 1
ATOM 2856 C CA . LEU A 1 374 ? 41.892 3.924 -79.399 1.00 68.19 374 LEU A CA 1
ATOM 2857 C C . LEU A 1 374 ? 43.321 3.959 -79.962 1.00 68.19 374 LEU A C 1
ATOM 2859 O O . LEU A 1 374 ? 44.154 3.162 -79.538 1.00 68.19 374 LEU A O 1
ATOM 2863 N N . GLY A 1 375 ? 43.609 4.901 -80.867 1.00 62.12 375 GLY A N 1
ATOM 2864 C CA . GLY A 1 375 ? 44.863 4.995 -81.613 1.00 62.12 375 GLY A CA 1
ATOM 2865 C C . GLY A 1 375 ? 44.923 3.969 -82.751 1.00 62.12 375 GLY A C 1
ATOM 2866 O O . GLY A 1 375 ? 44.799 2.770 -82.520 1.00 62.12 375 GLY A O 1
ATOM 2867 N N . GLY A 1 376 ? 45.093 4.428 -83.993 1.00 76.94 376 GLY A N 1
ATOM 2868 C CA . GLY A 1 376 ? 45.187 3.577 -85.192 1.00 76.94 376 GLY A CA 1
ATOM 2869 C C . GLY A 1 376 ? 44.604 4.251 -86.436 1.00 76.94 376 GLY A C 1
ATOM 2870 O O . GLY A 1 376 ? 44.117 5.382 -86.353 1.00 76.94 376 GLY A O 1
ATOM 2871 N N . GLU A 1 377 ? 44.642 3.570 -87.584 1.00 71.00 377 GLU A N 1
ATOM 2872 C CA . GLU A 1 377 ? 43.984 4.050 -88.810 1.00 71.00 377 GLU A CA 1
ATOM 2873 C C . GLU A 1 377 ? 42.525 3.545 -88.892 1.00 71.00 377 GLU A C 1
ATOM 2875 O O . GLU A 1 377 ? 42.235 2.429 -88.457 1.00 71.00 377 GLU A O 1
ATOM 2880 N N . PRO A 1 378 ? 41.573 4.325 -89.449 1.00 69.75 378 PRO A N 1
ATOM 2881 C CA . PRO A 1 378 ? 40.150 3.954 -89.496 1.00 69.75 378 PRO A CA 1
ATOM 2882 C C . PRO A 1 378 ? 39.876 2.611 -90.187 1.00 69.75 378 PRO A C 1
ATOM 2884 O O . PRO A 1 378 ? 38.928 1.915 -89.828 1.00 69.75 378 PRO A O 1
ATOM 2887 N N . ASP A 1 379 ? 40.727 2.237 -91.143 1.00 73.00 379 ASP A N 1
ATOM 2888 C CA . ASP A 1 379 ? 40.601 1.015 -91.939 1.00 73.00 379 ASP A CA 1
ATOM 2889 C C . ASP A 1 379 ? 40.945 -0.261 -91.145 1.00 73.00 379 ASP A C 1
ATOM 2891 O O . ASP A 1 379 ? 40.574 -1.366 -91.549 1.00 73.00 379 ASP A O 1
ATOM 2895 N N . GLU A 1 380 ? 41.617 -0.130 -89.994 1.00 67.88 380 GLU A N 1
ATOM 2896 C CA . GLU A 1 380 ? 41.932 -1.248 -89.092 1.00 67.88 380 GLU A CA 1
ATOM 2897 C C . GLU A 1 380 ? 40.707 -1.685 -88.268 1.00 67.88 380 GLU A C 1
ATOM 2899 O O . GLU A 1 380 ? 40.620 -2.829 -87.809 1.00 67.88 380 GLU A O 1
ATOM 2904 N N . TYR A 1 381 ? 39.716 -0.801 -88.131 1.00 69.62 381 TYR A N 1
ATOM 2905 C CA . TYR A 1 381 ? 38.495 -1.023 -87.369 1.00 69.62 381 TYR A CA 1
ATOM 2906 C C . TYR A 1 381 ? 37.336 -1.346 -88.325 1.00 69.62 381 TYR A C 1
ATOM 2908 O O . TYR A 1 381 ? 36.591 -0.482 -88.760 1.00 69.62 381 TYR A O 1
ATOM 2916 N N . GLY A 1 382 ? 37.166 -2.617 -88.696 1.00 75.00 382 GLY A N 1
ATOM 2917 C CA . GLY A 1 382 ? 36.048 -3.032 -89.560 1.00 75.00 382 GLY A CA 1
ATOM 2918 C C . GLY A 1 382 ? 34.679 -3.052 -88.853 1.00 75.00 382 GLY A C 1
ATOM 2919 O O . GLY A 1 382 ? 34.593 -2.998 -87.628 1.00 75.00 382 GLY A O 1
ATOM 2920 N N . ASP A 1 383 ? 33.592 -3.260 -89.607 1.00 70.50 383 ASP A N 1
ATOM 2921 C C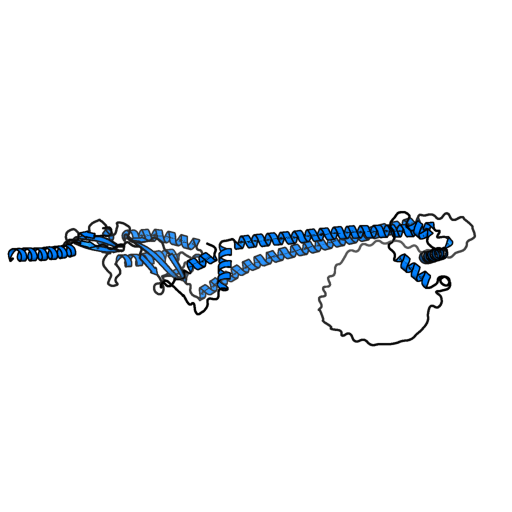A . ASP A 1 383 ? 32.210 -3.371 -89.085 1.00 70.50 383 ASP A CA 1
ATOM 2922 C C . ASP A 1 383 ? 32.052 -4.391 -87.934 1.00 70.50 383 ASP A C 1
ATOM 2924 O O . ASP A 1 383 ? 31.248 -4.204 -87.018 1.00 70.50 383 ASP A O 1
ATOM 2928 N N . ASN A 1 384 ? 32.854 -5.463 -87.931 1.00 69.56 384 ASN A N 1
ATOM 2929 C CA . ASN A 1 384 ? 32.876 -6.455 -86.849 1.00 69.56 384 ASN A CA 1
ATOM 2930 C C . ASN A 1 384 ? 33.342 -5.864 -85.507 1.00 69.56 384 ASN A C 1
ATOM 2932 O O . ASN A 1 384 ? 32.893 -6.313 -84.452 1.00 69.56 384 ASN A O 1
ATOM 2936 N N . TYR A 1 385 ? 34.224 -4.865 -85.543 1.00 69.94 385 TYR A N 1
ATOM 2937 C CA . TYR A 1 385 ? 34.735 -4.180 -84.361 1.00 69.94 385 TYR A CA 1
ATOM 2938 C C . TYR A 1 385 ? 33.665 -3.282 -83.735 1.00 69.94 385 TYR A C 1
ATOM 2940 O O . TYR A 1 385 ? 33.404 -3.370 -82.535 1.00 69.94 385 TYR A O 1
ATOM 2948 N N . LEU A 1 386 ? 32.958 -2.502 -84.562 1.00 70.31 386 LEU A N 1
ATOM 2949 C CA . LEU A 1 386 ? 31.805 -1.708 -84.126 1.00 70.31 386 LEU A CA 1
ATOM 2950 C C . LEU A 1 386 ? 30.698 -2.589 -83.534 1.00 70.31 386 LEU A C 1
ATOM 2952 O O . LEU A 1 386 ? 30.100 -2.235 -82.516 1.00 70.31 386 LEU A O 1
ATOM 2956 N N . LEU A 1 387 ? 30.464 -3.768 -84.123 1.00 72.25 387 LEU A N 1
ATOM 2957 C CA . LEU A 1 387 ? 29.537 -4.752 -83.568 1.00 72.25 387 LEU A CA 1
ATOM 2958 C C . LEU A 1 387 ? 29.989 -5.252 -82.187 1.00 72.25 387 LEU A C 1
ATOM 2960 O O . LEU A 1 387 ? 29.167 -5.386 -81.284 1.00 72.25 387 LEU A O 1
ATOM 2964 N N . GLY A 1 388 ? 31.290 -5.508 -82.021 1.00 70.62 388 GLY A N 1
ATOM 2965 C CA . GLY A 1 388 ? 31.891 -5.898 -80.747 1.00 70.62 388 GLY A CA 1
ATOM 2966 C C . GLY A 1 388 ? 31.691 -4.839 -79.664 1.00 70.62 388 GLY A C 1
ATOM 2967 O O . GLY A 1 388 ? 31.202 -5.165 -78.585 1.00 70.62 388 GLY A O 1
ATOM 2968 N N . ILE A 1 389 ? 31.969 -3.566 -79.971 1.00 70.69 389 ILE A N 1
ATOM 2969 C CA . ILE A 1 389 ? 31.746 -2.445 -79.042 1.00 70.69 389 ILE A CA 1
ATOM 2970 C C . ILE A 1 389 ? 30.270 -2.356 -78.650 1.00 70.69 389 ILE A C 1
ATOM 2972 O O . ILE A 1 389 ? 29.957 -2.243 -77.467 1.00 70.69 389 ILE A O 1
ATOM 2976 N N . LYS A 1 390 ? 29.348 -2.429 -79.619 1.00 71.75 390 LYS A N 1
ATOM 2977 C CA . LYS A 1 390 ? 27.908 -2.337 -79.336 1.00 71.75 390 LYS A CA 1
ATOM 2978 C C . LYS A 1 390 ? 27.391 -3.518 -78.518 1.00 71.75 390 LYS A C 1
ATOM 2980 O O . LYS A 1 390 ? 26.557 -3.309 -77.643 1.00 71.75 390 LYS A O 1
ATOM 2985 N N . ASN A 1 391 ? 27.909 -4.724 -78.744 1.00 73.12 391 ASN A N 1
ATOM 2986 C CA . ASN A 1 391 ? 27.577 -5.884 -77.919 1.00 73.12 391 ASN A CA 1
ATOM 2987 C C . ASN A 1 391 ? 28.102 -5.725 -76.488 1.00 73.12 391 ASN A C 1
ATOM 2989 O O . ASN A 1 391 ? 27.345 -5.955 -75.553 1.00 73.12 391 ASN A O 1
ATOM 2993 N N . ILE A 1 392 ? 29.342 -5.258 -76.304 1.00 70.44 392 ILE A N 1
ATOM 2994 C CA . ILE A 1 392 ? 29.895 -4.996 -74.967 1.00 70.44 392 ILE A CA 1
ATOM 2995 C C . ILE A 1 392 ? 29.086 -3.905 -74.254 1.00 70.44 392 ILE A C 1
ATOM 2997 O O . ILE A 1 392 ? 28.742 -4.074 -73.091 1.00 70.44 392 ILE A O 1
ATOM 3001 N N . GLN A 1 393 ? 28.718 -2.818 -74.942 1.00 72.00 393 GLN A N 1
ATOM 3002 C CA . GLN A 1 393 ? 27.849 -1.770 -74.386 1.00 72.00 393 GLN A CA 1
ATOM 3003 C C . GLN A 1 393 ? 26.4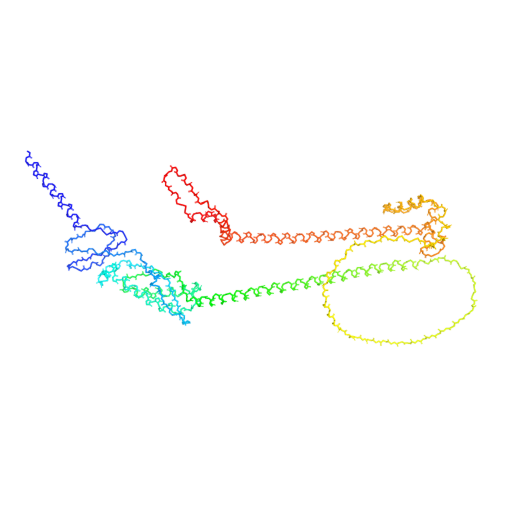68 -2.308 -73.984 1.00 72.00 393 GLN A C 1
ATOM 3005 O O . GLN A 1 393 ? 25.931 -1.922 -72.949 1.00 72.00 393 GLN A O 1
ATOM 3010 N N . ALA A 1 394 ? 25.887 -3.205 -74.785 1.00 69.81 394 ALA A N 1
ATOM 3011 C CA . ALA A 1 394 ? 24.613 -3.836 -74.457 1.00 69.81 394 ALA A CA 1
ATOM 3012 C C . ALA A 1 394 ? 24.740 -4.780 -73.248 1.00 69.81 394 ALA A C 1
ATOM 3014 O O . ALA A 1 394 ? 23.885 -4.759 -72.366 1.00 69.81 394 ALA A O 1
ATOM 3015 N N . GLU A 1 395 ? 25.816 -5.567 -73.166 1.00 72.00 395 GLU A N 1
ATOM 3016 C CA . GLU A 1 395 ? 26.088 -6.463 -72.037 1.00 72.00 395 GLU A CA 1
ATOM 3017 C C . GLU A 1 395 ? 26.364 -5.697 -70.737 1.00 72.00 395 GLU A C 1
ATOM 3019 O O . GLU A 1 395 ? 25.836 -6.075 -69.690 1.00 72.00 395 GLU A O 1
ATOM 3024 N N . THR A 1 396 ? 27.137 -4.605 -70.780 1.00 71.69 396 THR A N 1
ATOM 3025 C CA . THR A 1 396 ? 27.404 -3.775 -69.594 1.00 71.69 396 THR A CA 1
ATOM 3026 C C . THR A 1 396 ? 26.146 -3.068 -69.110 1.00 71.69 396 THR A C 1
ATOM 3028 O O . THR A 1 396 ? 25.901 -3.037 -67.905 1.00 71.69 396 THR A O 1
ATOM 3031 N N . LEU A 1 397 ? 25.306 -2.574 -70.023 1.00 75.69 397 LEU A N 1
ATOM 3032 C CA . LEU A 1 397 ? 24.019 -1.973 -69.678 1.00 75.69 397 LEU A CA 1
ATOM 3033 C C . LEU A 1 397 ? 23.054 -3.014 -69.095 1.00 75.69 397 LEU A C 1
ATOM 3035 O O . LEU A 1 397 ? 22.421 -2.751 -68.074 1.00 75.69 397 LEU A O 1
ATOM 3039 N N . ALA A 1 398 ? 22.978 -4.212 -69.681 1.00 72.25 398 ALA A N 1
ATOM 3040 C CA . ALA A 1 398 ? 22.181 -5.313 -69.140 1.00 72.25 398 ALA A CA 1
ATOM 3041 C C . ALA A 1 398 ? 22.664 -5.739 -67.743 1.00 72.25 398 ALA A C 1
ATOM 3043 O O . ALA A 1 398 ? 21.853 -6.014 -66.855 1.00 72.25 398 ALA A O 1
ATOM 3044 N N . TYR A 1 399 ? 23.982 -5.773 -67.530 1.00 75.12 399 TYR A N 1
ATOM 3045 C CA . TYR A 1 399 ? 24.580 -6.069 -66.233 1.00 75.12 399 TYR A CA 1
ATOM 3046 C C . TYR A 1 399 ? 24.282 -4.975 -65.200 1.00 75.12 399 TYR A C 1
ATOM 3048 O O . TYR A 1 399 ? 23.872 -5.308 -64.092 1.00 75.12 399 TYR A O 1
ATOM 3056 N N . ASP A 1 400 ? 24.419 -3.692 -65.553 1.00 75.50 400 ASP A N 1
ATOM 3057 C CA . ASP A 1 400 ? 24.078 -2.567 -64.669 1.00 75.50 400 ASP A CA 1
ATOM 3058 C C . ASP A 1 400 ? 22.587 -2.584 -64.303 1.00 75.50 400 ASP A C 1
ATOM 3060 O O . ASP A 1 400 ? 22.235 -2.513 -63.128 1.00 75.50 400 ASP A O 1
ATOM 3064 N N . GLN A 1 401 ? 21.695 -2.799 -65.275 1.00 79.56 401 GLN A N 1
ATOM 3065 C CA . GLN A 1 401 ? 20.260 -2.944 -65.011 1.00 79.56 401 GLN A CA 1
ATOM 3066 C C . GLN A 1 401 ? 19.958 -4.113 -64.072 1.00 79.56 401 GLN A C 1
ATOM 3068 O O . GLN A 1 401 ? 19.174 -3.962 -63.133 1.00 79.56 401 GLN A O 1
ATOM 3073 N N . ARG A 1 402 ? 20.591 -5.271 -64.288 1.00 83.94 402 ARG A N 1
ATOM 3074 C CA . ARG A 1 402 ? 20.440 -6.426 -63.400 1.00 83.94 402 ARG A CA 1
ATOM 3075 C C . ARG A 1 402 ? 20.956 -6.121 -61.997 1.00 83.94 402 ARG A C 1
ATOM 3077 O O . ARG A 1 402 ? 20.284 -6.458 -61.028 1.00 83.94 402 ARG A O 1
ATOM 3084 N N . LEU A 1 403 ? 22.116 -5.481 -61.882 1.00 83.38 403 LEU A N 1
ATOM 3085 C CA . LEU A 1 403 ? 22.718 -5.143 -60.598 1.00 83.38 403 LEU A CA 1
ATOM 3086 C C . LEU A 1 403 ? 21.867 -4.128 -59.830 1.00 83.38 403 LEU A C 1
ATOM 3088 O O . LEU A 1 403 ? 21.656 -4.306 -58.634 1.00 83.38 403 LEU A O 1
ATOM 3092 N N . ARG A 1 404 ? 21.325 -3.109 -60.509 1.00 82.81 404 ARG A N 1
ATOM 3093 C CA . ARG A 1 404 ? 20.372 -2.159 -59.918 1.00 82.81 404 ARG A CA 1
ATOM 3094 C C . ARG A 1 404 ? 19.104 -2.863 -59.453 1.00 82.81 404 ARG A C 1
ATOM 3096 O O . ARG A 1 404 ? 18.707 -2.670 -58.315 1.00 82.81 404 ARG A O 1
ATOM 3103 N N . ALA A 1 405 ? 18.533 -3.751 -60.267 1.00 88.31 405 ALA A N 1
ATOM 3104 C CA . ALA A 1 405 ? 17.360 -4.528 -59.870 1.00 88.31 405 ALA A CA 1
ATOM 3105 C C . ALA A 1 405 ? 17.637 -5.443 -58.658 1.00 88.31 405 ALA A C 1
ATOM 3107 O O . ALA A 1 405 ? 16.794 -5.571 -57.769 1.00 88.31 405 ALA A O 1
ATOM 3108 N N . GLU A 1 406 ? 18.819 -6.065 -58.591 1.00 86.88 406 GLU A N 1
ATOM 3109 C CA . GLU A 1 406 ? 19.248 -6.856 -57.432 1.00 86.88 406 GLU A CA 1
ATOM 3110 C C . GLU A 1 406 ? 19.444 -5.969 -56.187 1.00 86.88 406 GLU A C 1
ATOM 3112 O O . GLU A 1 406 ? 18.978 -6.330 -55.103 1.00 86.88 406 GLU A O 1
ATOM 3117 N N . ALA A 1 407 ? 20.066 -4.794 -56.330 1.00 83.69 407 ALA A N 1
ATOM 3118 C CA . ALA A 1 407 ? 20.262 -3.830 -55.248 1.00 83.69 407 ALA A CA 1
ATOM 3119 C C . ALA A 1 407 ? 18.931 -3.277 -54.716 1.00 83.69 407 ALA A C 1
ATOM 3121 O O . ALA A 1 407 ? 18.710 -3.286 -53.504 1.00 83.69 407 ALA A O 1
ATOM 3122 N N . ASP A 1 408 ? 18.020 -2.886 -55.608 1.00 89.44 408 ASP A N 1
ATOM 3123 C CA . ASP A 1 408 ? 16.671 -2.427 -55.272 1.00 89.44 408 ASP A CA 1
ATOM 3124 C C . ASP A 1 408 ? 15.881 -3.531 -54.560 1.00 89.44 408 ASP A C 1
ATOM 3126 O O . ASP A 1 408 ? 15.209 -3.274 -53.560 1.00 89.44 408 ASP A O 1
ATOM 3130 N N . GLY A 1 409 ? 16.014 -4.785 -55.008 1.00 91.06 409 GLY A N 1
ATOM 3131 C CA . GLY A 1 409 ? 15.407 -5.942 -54.351 1.00 91.06 409 GLY A CA 1
ATOM 3132 C C . GLY A 1 409 ? 15.926 -6.166 -52.927 1.00 91.06 409 GLY A C 1
ATOM 3133 O O . GLY A 1 409 ? 15.139 -6.411 -52.008 1.00 91.06 409 GLY A O 1
ATOM 3134 N N . VAL A 1 410 ? 17.241 -6.049 -52.712 1.00 88.75 410 VAL A N 1
ATOM 3135 C CA . VAL A 1 410 ? 17.851 -6.159 -51.375 1.00 88.75 410 VAL A CA 1
ATOM 3136 C C . VAL A 1 410 ? 17.428 -4.993 -50.481 1.00 88.75 410 VAL A C 1
ATOM 3138 O O . VAL A 1 410 ? 17.047 -5.226 -49.333 1.00 88.75 410 VAL A O 1
ATOM 3141 N N . ALA A 1 411 ? 17.442 -3.762 -50.994 1.00 83.69 411 ALA A N 1
ATOM 3142 C CA . ALA A 1 411 ? 17.023 -2.573 -50.258 1.00 83.69 411 ALA A CA 1
ATOM 3143 C C . ALA A 1 411 ? 15.541 -2.646 -49.858 1.00 83.69 411 ALA A C 1
ATOM 3145 O O . ALA A 1 411 ? 15.199 -2.397 -48.702 1.00 83.69 411 ALA A O 1
ATOM 3146 N N . ALA A 1 412 ? 14.662 -3.061 -50.775 1.00 88.38 412 ALA A N 1
ATOM 3147 C CA . ALA A 1 412 ? 13.243 -3.261 -50.493 1.00 88.38 412 ALA A CA 1
ATOM 3148 C C . ALA A 1 412 ? 13.020 -4.331 -49.414 1.00 88.38 412 ALA A C 1
ATOM 3150 O O . ALA A 1 412 ? 12.220 -4.120 -48.501 1.00 88.38 412 ALA A O 1
ATOM 3151 N N . ARG A 1 413 ? 13.758 -5.451 -49.468 1.00 93.94 413 ARG A N 1
ATOM 3152 C CA . ARG A 1 413 ? 13.681 -6.501 -48.441 1.00 93.94 413 ARG A CA 1
ATOM 3153 C C . ARG A 1 413 ? 14.130 -5.992 -47.071 1.00 93.94 413 ARG A C 1
ATOM 3155 O O . ARG A 1 413 ? 13.414 -6.199 -46.099 1.00 93.94 413 ARG A O 1
ATOM 3162 N N . LEU A 1 414 ? 15.273 -5.308 -46.994 1.00 85.88 414 LEU A N 1
ATOM 3163 C CA . LEU A 1 414 ? 15.794 -4.760 -45.735 1.00 85.88 414 LEU A CA 1
ATOM 3164 C C . LEU A 1 414 ? 14.854 -3.706 -45.136 1.00 85.88 414 LEU A C 1
ATOM 3166 O O . LEU A 1 414 ? 14.622 -3.711 -43.930 1.00 85.88 414 LEU A O 1
ATOM 3170 N N . ASN A 1 415 ? 14.258 -2.848 -45.967 1.00 85.44 415 ASN A N 1
ATOM 3171 C CA . ASN A 1 415 ? 13.253 -1.885 -45.515 1.00 85.44 415 ASN A CA 1
ATOM 3172 C C . ASN A 1 415 ? 11.993 -2.581 -44.981 1.00 85.44 415 ASN A C 1
ATOM 3174 O O . ASN A 1 415 ? 11.471 -2.177 -43.943 1.00 85.44 415 ASN A O 1
ATOM 3178 N N . ALA A 1 416 ? 11.524 -3.642 -45.644 1.00 90.44 416 ALA A N 1
ATOM 3179 C CA . ALA A 1 416 ? 10.383 -4.424 -45.174 1.00 90.44 416 ALA A CA 1
ATOM 3180 C C . ALA A 1 416 ? 10.681 -5.147 -43.848 1.00 90.44 416 ALA A C 1
ATOM 3182 O O . ALA A 1 416 ? 9.850 -5.131 -42.943 1.00 90.44 416 ALA A O 1
ATOM 3183 N N . GLU A 1 417 ? 11.874 -5.732 -43.699 1.00 89.81 417 GLU A N 1
ATOM 3184 C CA . GLU A 1 417 ? 12.334 -6.345 -42.444 1.00 89.81 417 GLU A CA 1
ATOM 3185 C C . GLU A 1 417 ? 12.431 -5.305 -41.315 1.00 89.81 417 GLU A C 1
ATOM 3187 O O . GLU A 1 417 ? 11.948 -5.546 -40.209 1.00 89.81 417 GLU A O 1
ATOM 3192 N N . GLY A 1 418 ? 12.978 -4.118 -41.599 1.00 89.62 418 GLY A N 1
ATOM 3193 C CA . GLY A 1 418 ? 13.041 -3.012 -40.644 1.00 89.62 418 GLY A CA 1
ATOM 3194 C C . GLY A 1 418 ? 11.656 -2.540 -40.196 1.00 89.62 418 GLY A C 1
ATOM 3195 O O . GLY A 1 418 ? 11.406 -2.400 -39.000 1.00 89.62 418 GLY A O 1
ATOM 3196 N N . GLN A 1 419 ? 10.722 -2.358 -41.134 1.00 88.19 419 GLN A N 1
ATOM 3197 C CA . GLN A 1 419 ? 9.336 -1.999 -40.814 1.00 88.19 419 GLN A CA 1
ATOM 3198 C C . GLN A 1 419 ? 8.627 -3.088 -40.000 1.00 88.19 419 GLN A C 1
ATOM 3200 O O . GLN A 1 419 ? 7.893 -2.762 -39.068 1.00 88.19 419 GLN A O 1
ATOM 3205 N N . ALA A 1 420 ? 8.868 -4.366 -40.306 1.00 89.06 420 ALA A N 1
ATOM 3206 C CA . ALA A 1 420 ? 8.314 -5.483 -39.547 1.00 89.06 420 ALA A CA 1
ATOM 3207 C C . ALA A 1 420 ? 8.826 -5.502 -38.096 1.00 89.06 420 ALA A C 1
ATOM 3209 O O . ALA A 1 420 ? 8.024 -5.654 -37.177 1.00 89.06 420 ALA A O 1
ATOM 3210 N N . LEU A 1 421 ? 10.125 -5.270 -37.878 1.00 86.69 421 LEU A N 1
ATOM 3211 C CA . LEU A 1 421 ? 10.712 -5.179 -36.536 1.00 86.69 421 LEU A CA 1
ATOM 3212 C C . LEU A 1 421 ? 10.153 -3.993 -35.740 1.00 86.69 421 LEU A C 1
ATOM 3214 O O . LEU A 1 421 ? 9.811 -4.141 -34.568 1.00 86.69 421 LEU A O 1
ATOM 3218 N N . VAL A 1 422 ? 10.010 -2.821 -36.369 1.00 90.50 422 VAL A N 1
ATOM 3219 C CA . VAL A 1 422 ? 9.399 -1.648 -35.720 1.00 90.50 422 VAL A CA 1
ATOM 3220 C C . VAL A 1 422 ? 7.943 -1.932 -35.345 1.00 90.50 422 VAL A C 1
ATOM 3222 O O . VAL A 1 422 ? 7.522 -1.621 -34.231 1.00 90.50 422 VAL A O 1
ATOM 3225 N N . ALA A 1 423 ? 7.178 -2.566 -36.237 1.00 90.94 423 ALA A N 1
ATOM 3226 C CA . ALA A 1 423 ? 5.800 -2.959 -35.962 1.00 90.94 423 ALA A CA 1
ATOM 3227 C C . ALA A 1 423 ? 5.703 -3.980 -34.813 1.00 90.94 423 ALA A C 1
ATOM 3229 O O . ALA A 1 423 ? 4.826 -3.851 -33.961 1.00 90.94 423 ALA A O 1
ATOM 3230 N N . GLU A 1 424 ? 6.615 -4.953 -34.743 1.00 90.75 424 GLU A N 1
ATOM 3231 C CA . GLU A 1 424 ? 6.680 -5.927 -33.648 1.00 90.75 424 GLU A CA 1
ATOM 3232 C C . GLU A 1 424 ? 6.976 -5.255 -32.299 1.00 90.75 424 GLU A C 1
ATOM 3234 O O . GLU A 1 424 ? 6.301 -5.529 -31.304 1.00 90.75 424 GLU A O 1
ATOM 3239 N N . VAL A 1 425 ? 7.952 -4.342 -32.251 1.00 90.12 425 VAL A N 1
ATOM 3240 C CA . VAL A 1 425 ? 8.290 -3.594 -31.029 1.00 90.12 425 VAL A CA 1
ATOM 3241 C C . VAL A 1 425 ? 7.116 -2.729 -30.575 1.00 90.12 425 VAL A C 1
ATOM 3243 O O . VAL A 1 425 ? 6.771 -2.757 -29.393 1.00 90.12 425 VAL A O 1
ATOM 3246 N N . ASN A 1 426 ? 6.466 -2.017 -31.499 1.00 88.25 426 ASN A N 1
ATOM 3247 C CA . ASN A 1 426 ? 5.292 -1.203 -31.188 1.00 88.25 426 ASN A CA 1
ATOM 3248 C C . ASN A 1 426 ? 4.130 -2.064 -30.680 1.00 88.25 426 ASN A C 1
ATOM 3250 O O . ASN A 1 426 ? 3.546 -1.744 -29.649 1.00 88.25 426 ASN A O 1
ATOM 3254 N N . GLY A 1 427 ? 3.853 -3.203 -31.323 1.00 92.25 427 GLY A N 1
ATOM 3255 C CA . GLY A 1 427 ? 2.820 -4.135 -30.870 1.00 92.25 427 GLY A CA 1
ATOM 3256 C C . GLY A 1 427 ? 3.105 -4.703 -29.475 1.00 92.25 427 GLY A C 1
ATOM 3257 O O . GLY A 1 427 ? 2.213 -4.760 -28.630 1.00 92.25 427 GLY A O 1
ATOM 3258 N N . ASN A 1 428 ? 4.361 -5.061 -29.188 1.00 88.38 428 ASN A N 1
ATOM 3259 C CA . ASN A 1 428 ? 4.779 -5.515 -27.859 1.00 88.38 428 ASN A CA 1
ATOM 3260 C C . ASN A 1 428 ? 4.671 -4.408 -26.800 1.00 88.38 428 ASN A C 1
ATOM 3262 O O . ASN A 1 428 ? 4.277 -4.677 -25.662 1.00 88.38 428 ASN A O 1
ATOM 3266 N N . TYR A 1 429 ? 5.025 -3.173 -27.156 1.00 90.12 429 TYR A N 1
ATOM 3267 C CA . TYR A 1 429 ? 4.883 -2.013 -26.285 1.00 90.12 429 TYR A CA 1
ATOM 3268 C C . TYR A 1 429 ? 3.409 -1.752 -25.952 1.00 90.12 429 TYR A C 1
ATOM 3270 O O . TYR A 1 429 ? 3.054 -1.715 -24.775 1.00 90.12 429 TYR A O 1
ATOM 3278 N N . GLU A 1 430 ? 2.540 -1.668 -26.961 1.00 92.19 430 GLU A N 1
ATOM 3279 C CA . GLU A 1 430 ? 1.096 -1.474 -26.785 1.00 92.19 430 GLU A CA 1
ATOM 3280 C C . GLU A 1 430 ? 0.466 -2.598 -25.956 1.00 92.19 430 GLU A C 1
ATOM 3282 O O . GLU A 1 430 ? -0.308 -2.330 -25.038 1.00 92.19 430 GLU A O 1
ATOM 3287 N N . ALA A 1 431 ? 0.844 -3.856 -26.204 1.00 92.12 431 ALA A N 1
ATOM 3288 C CA . ALA A 1 431 ? 0.366 -4.992 -25.421 1.00 92.12 431 ALA A CA 1
ATOM 3289 C C . ALA A 1 431 ? 0.753 -4.877 -23.937 1.00 92.12 431 ALA A C 1
ATOM 3291 O O . ALA A 1 431 ? -0.080 -5.118 -23.061 1.00 92.12 431 ALA A O 1
ATOM 3292 N N . ARG A 1 432 ? 1.993 -4.467 -23.638 1.00 91.44 432 ARG A N 1
ATOM 3293 C CA . ARG A 1 432 ? 2.451 -4.242 -22.256 1.00 91.44 432 ARG A CA 1
ATOM 3294 C C . ARG A 1 432 ? 1.750 -3.056 -21.605 1.00 91.44 432 ARG A C 1
ATOM 3296 O O . ARG A 1 432 ? 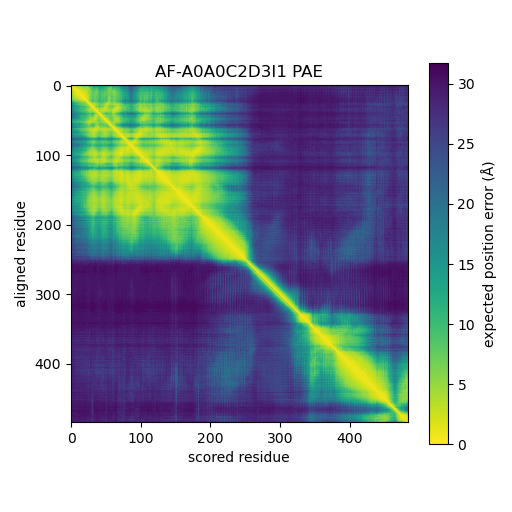1.390 -3.149 -20.436 1.00 91.44 432 ARG A O 1
ATOM 3303 N N . VAL A 1 433 ? 1.537 -1.966 -22.341 1.00 88.69 433 VAL A N 1
ATOM 3304 C CA . VAL A 1 433 ? 0.784 -0.804 -21.849 1.00 88.69 433 VAL A CA 1
ATOM 3305 C C . VAL A 1 433 ? -0.646 -1.213 -21.510 1.00 88.69 433 VAL A C 1
ATOM 3307 O O . VAL A 1 433 ? -1.090 -0.954 -20.396 1.00 88.69 433 VAL A O 1
ATOM 3310 N N . ASN A 1 434 ? -1.332 -1.931 -22.399 1.00 89.31 434 ASN A N 1
ATOM 3311 C CA . ASN A 1 434 ? -2.687 -2.423 -22.146 1.00 89.31 434 ASN A CA 1
ATOM 3312 C C . ASN A 1 434 ? -2.729 -3.361 -20.932 1.00 89.31 434 ASN A C 1
ATOM 3314 O O . ASN A 1 434 ? -3.571 -3.193 -20.056 1.00 89.31 434 ASN A O 1
ATOM 3318 N N . GLN A 1 435 ? -1.763 -4.275 -20.804 1.00 91.19 435 GLN A N 1
ATOM 3319 C CA . GLN A 1 435 ? -1.659 -5.152 -19.637 1.00 91.19 435 GLN A CA 1
ATOM 3320 C C . GLN A 1 435 ? -1.451 -4.372 -18.325 1.00 91.19 435 GLN A C 1
ATOM 3322 O O . GLN A 1 435 ? -2.017 -4.730 -17.289 1.00 91.19 435 GLN A O 1
ATOM 3327 N N . LEU A 1 436 ? -0.641 -3.308 -18.350 1.00 90.12 436 LEU A N 1
ATOM 3328 C CA . LEU A 1 436 ? -0.429 -2.435 -17.194 1.00 90.12 436 LEU A CA 1
ATOM 3329 C C . LEU A 1 436 ? -1.683 -1.620 -16.862 1.00 90.12 436 LEU A C 1
ATOM 3331 O O . LEU A 1 436 ? -2.014 -1.499 -15.683 1.00 90.12 436 LEU A O 1
ATOM 3335 N N . LEU A 1 437 ? -2.394 -1.106 -17.868 1.00 86.75 437 LEU A N 1
ATOM 3336 C CA . LEU A 1 437 ? -3.638 -0.351 -17.699 1.00 86.75 437 LEU A CA 1
ATOM 3337 C C . LEU A 1 437 ? -4.785 -1.224 -17.168 1.00 86.75 437 LEU A C 1
ATOM 3339 O O . LEU A 1 437 ? -5.529 -0.767 -16.304 1.00 86.75 437 LEU A O 1
ATOM 3343 N N . ASP A 1 438 ? -4.873 -2.486 -17.593 1.00 86.25 438 ASP A N 1
ATOM 3344 C CA . ASP A 1 438 ? -5.872 -3.451 -17.106 1.00 86.25 438 ASP A CA 1
ATOM 3345 C C . ASP A 1 438 ? -5.610 -3.919 -15.664 1.00 86.25 438 ASP A C 1
ATOM 3347 O O . ASP A 1 438 ? -6.501 -4.437 -14.975 1.00 86.25 438 ASP A O 1
ATOM 3351 N N . SER A 1 439 ? -4.387 -3.731 -15.160 1.00 91.06 439 SER A N 1
ATOM 3352 C CA . SER A 1 439 ? -4.061 -4.051 -13.772 1.00 91.06 439 SER A CA 1
ATOM 3353 C C . SER A 1 439 ? -4.877 -3.189 -12.786 1.00 91.06 439 SER A C 1
ATOM 3355 O O . SER A 1 439 ? -5.322 -2.088 -13.121 1.00 91.06 439 SER A O 1
ATOM 3357 N N . PRO A 1 440 ? -5.083 -3.636 -11.531 1.00 85.94 440 PRO A N 1
ATOM 3358 C CA . PRO A 1 440 ? -5.763 -2.824 -10.516 1.00 85.94 440 PRO A CA 1
ATOM 3359 C C . PRO A 1 440 ? -5.118 -1.443 -10.305 1.00 85.94 440 PRO A C 1
ATOM 3361 O O . PRO A 1 440 ? -5.824 -0.456 -10.118 1.00 85.94 440 PRO A O 1
ATOM 3364 N N . ALA A 1 441 ? -3.785 -1.364 -10.377 1.00 83.00 441 ALA A N 1
ATOM 3365 C CA . ALA A 1 441 ? -3.048 -0.108 -10.252 1.00 83.00 441 ALA A CA 1
ATOM 3366 C C . ALA A 1 441 ? -3.227 0.794 -11.485 1.00 83.00 441 ALA A C 1
ATOM 3368 O O . ALA A 1 441 ? -3.406 2.001 -11.335 1.00 83.00 441 ALA A O 1
ATOM 3369 N N . GLY A 1 442 ? -3.241 0.213 -12.689 1.00 84.44 442 GLY A N 1
ATOM 3370 C CA . GLY A 1 442 ? -3.500 0.936 -13.936 1.00 84.44 442 GLY A CA 1
ATOM 3371 C C . GLY A 1 442 ? -4.893 1.556 -13.971 1.00 84.44 442 GLY A C 1
ATOM 3372 O O . GLY A 1 442 ? -5.031 2.752 -14.219 1.00 84.44 442 GLY A O 1
ATOM 3373 N N . ARG A 1 443 ? -5.923 0.788 -13.602 1.00 84.50 443 ARG A N 1
ATOM 3374 C CA . ARG A 1 443 ? -7.300 1.296 -13.484 1.00 84.50 443 ARG A CA 1
ATOM 3375 C C . ARG A 1 443 ? -7.426 2.415 -12.454 1.00 84.50 443 ARG A C 1
ATOM 3377 O O . ARG A 1 443 ? -8.096 3.409 -12.720 1.00 84.50 443 ARG A O 1
ATOM 3384 N N . ALA A 1 444 ? -6.742 2.301 -11.315 1.00 80.56 444 ALA A N 1
ATOM 3385 C CA . ALA A 1 444 ? -6.701 3.367 -10.316 1.00 80.56 444 ALA A CA 1
ATOM 3386 C C . ALA A 1 444 ? -6.021 4.642 -10.852 1.00 80.56 444 ALA A C 1
ATOM 3388 O O . ALA A 1 444 ? -6.504 5.746 -10.599 1.00 80.56 444 ALA A O 1
ATOM 3389 N N . PHE A 1 445 ? -4.940 4.501 -11.625 1.00 84.06 445 PHE A N 1
ATOM 3390 C CA . PHE A 1 445 ? -4.251 5.624 -12.265 1.00 84.06 445 PHE A CA 1
ATOM 3391 C C . PHE A 1 445 ? -5.131 6.327 -13.310 1.00 84.06 445 PHE A C 1
ATOM 3393 O O . PHE A 1 445 ? -5.250 7.551 -13.282 1.00 84.06 445 PHE A O 1
ATOM 3400 N N . VAL A 1 446 ? -5.809 5.569 -14.181 1.00 85.50 446 VAL A N 1
ATOM 3401 C CA . VAL A 1 446 ? -6.738 6.129 -15.180 1.00 85.50 446 VAL A CA 1
ATOM 3402 C C . VAL A 1 446 ? -7.921 6.818 -14.501 1.00 85.50 446 VAL A C 1
ATOM 3404 O O . VAL A 1 446 ? -8.278 7.929 -14.884 1.00 85.50 446 VAL A O 1
ATOM 3407 N N . ALA A 1 447 ? -8.491 6.216 -13.454 1.00 80.94 447 ALA A N 1
ATOM 3408 C CA . ALA A 1 447 ? -9.551 6.832 -12.660 1.00 80.94 447 ALA A CA 1
ATOM 3409 C C . ALA A 1 447 ? -9.094 8.146 -12.004 1.00 80.94 447 ALA A C 1
ATOM 3411 O O . ALA A 1 447 ? -9.837 9.127 -12.009 1.00 80.94 447 ALA A O 1
ATOM 3412 N N . TRP A 1 448 ? -7.864 8.197 -11.483 1.00 85.00 448 TRP A N 1
ATOM 3413 C CA . TRP A 1 448 ? -7.284 9.417 -10.920 1.00 85.00 448 TRP A CA 1
ATOM 3414 C C . TRP A 1 448 ? -7.085 10.508 -11.980 1.00 85.00 448 TRP A C 1
ATOM 3416 O O . TRP A 1 448 ? -7.491 11.652 -11.769 1.00 85.00 448 TRP A O 1
ATOM 3426 N N . GLN A 1 449 ? -6.528 10.160 -13.142 1.00 84.56 449 GLN A N 1
ATOM 3427 C CA . GLN A 1 449 ? -6.312 11.106 -14.237 1.00 84.56 449 GLN A CA 1
ATOM 3428 C C . GLN A 1 449 ? -7.638 11.607 -14.831 1.00 84.56 449 GLN A C 1
ATOM 3430 O O . GLN A 1 449 ? -7.765 12.785 -15.166 1.00 84.56 449 GLN A O 1
ATOM 3435 N N . ALA A 1 450 ? -8.650 10.741 -14.920 1.00 81.88 450 ALA A N 1
ATOM 3436 C CA . ALA A 1 450 ? -10.000 11.130 -15.304 1.00 81.88 450 ALA A CA 1
ATOM 3437 C C . ALA A 1 450 ? -10.609 12.092 -14.275 1.00 81.88 450 ALA A C 1
ATOM 3439 O O . ALA A 1 450 ? -11.128 13.136 -14.661 1.00 81.88 450 ALA A O 1
ATOM 3440 N N . ALA A 1 451 ? -10.482 11.797 -12.977 1.00 80.12 451 ALA A N 1
ATOM 3441 C CA . ALA A 1 451 ? -10.988 12.652 -11.906 1.00 80.12 451 ALA A CA 1
ATOM 3442 C C . ALA A 1 451 ? -10.331 14.043 -11.886 1.00 80.12 451 ALA A C 1
ATOM 3444 O O . ALA A 1 451 ? -11.020 15.030 -11.639 1.00 80.12 451 ALA A O 1
ATOM 3445 N N . ALA A 1 452 ? -9.035 14.142 -12.197 1.00 81.38 452 ALA A N 1
ATOM 3446 C CA . ALA A 1 452 ? -8.318 15.417 -12.274 1.00 81.38 452 ALA A CA 1
ATOM 3447 C C . ALA A 1 452 ? -8.855 16.357 -13.373 1.00 81.38 452 ALA A C 1
ATOM 3449 O O . ALA A 1 452 ? -8.745 17.574 -13.243 1.00 81.38 452 ALA A O 1
ATOM 3450 N N . ASN A 1 453 ? -9.459 15.803 -14.429 1.00 82.44 453 ASN A N 1
ATOM 3451 C CA . ASN A 1 453 ? -10.042 16.565 -15.537 1.00 82.44 453 ASN A CA 1
ATOM 3452 C C . ASN A 1 453 ? -11.536 16.885 -15.341 1.00 82.44 453 ASN A C 1
ATOM 3454 O O . ASN A 1 453 ? -12.159 17.491 -16.215 1.00 82.44 453 ASN A O 1
ATOM 3458 N N . ILE A 1 454 ? -12.139 16.480 -14.218 1.00 78.94 454 ILE A N 1
ATOM 3459 C CA . ILE A 1 454 ? -13.535 16.801 -13.908 1.00 78.94 454 ILE A CA 1
ATOM 3460 C C . ILE A 1 454 ? -13.583 18.131 -13.168 1.00 78.94 454 ILE A C 1
ATOM 3462 O O . ILE A 1 454 ? -13.225 18.236 -11.996 1.00 78.94 454 ILE A O 1
ATOM 3466 N N . HIS A 1 455 ? -14.104 19.145 -13.848 1.00 79.62 455 HIS A N 1
ATOM 3467 C CA . HIS A 1 455 ? -14.431 20.423 -13.236 1.00 79.62 455 HIS A CA 1
ATOM 3468 C C . HIS A 1 455 ? -15.897 20.409 -12.799 1.00 79.62 455 HIS A C 1
ATOM 3470 O O . HIS A 1 455 ? -16.806 20.410 -13.630 1.00 79.62 455 HIS A O 1
ATOM 3476 N N . PHE A 1 456 ? -16.137 20.372 -11.487 1.00 76.12 456 PHE A N 1
ATOM 3477 C CA . PHE A 1 456 ? -17.480 20.568 -10.949 1.00 76.12 456 PHE A CA 1
ATOM 3478 C C . PHE A 1 456 ? -17.878 22.037 -11.106 1.00 76.12 456 PHE A C 1
ATOM 3480 O O . PHE A 1 456 ? -17.096 22.931 -10.790 1.00 76.12 456 PHE A O 1
ATOM 3487 N N . ALA A 1 457 ? -19.095 22.287 -11.586 1.00 72.44 457 ALA A N 1
ATOM 3488 C CA . ALA A 1 457 ? -19.661 23.629 -11.567 1.00 72.44 457 ALA A CA 1
ATOM 3489 C C . ALA A 1 457 ? -19.827 24.101 -10.111 1.00 72.44 457 ALA A C 1
ATOM 3491 O O . ALA A 1 457 ? -20.281 23.330 -9.264 1.00 72.44 457 ALA A O 1
ATOM 3492 N N . GLU A 1 458 ? -19.484 25.362 -9.831 1.00 71.38 458 GLU A N 1
ATOM 3493 C CA . GLU A 1 458 ? -19.590 25.959 -8.487 1.00 71.38 458 GLU A CA 1
ATOM 3494 C C . GLU A 1 458 ? -21.042 25.993 -7.975 1.00 71.38 458 GLU A C 1
ATOM 3496 O O . GLU A 1 458 ? -21.284 25.866 -6.776 1.00 71.38 458 GLU A O 1
ATOM 3501 N N . GLU A 1 459 ? -22.018 26.074 -8.887 1.00 64.12 459 GLU A N 1
ATOM 3502 C CA . GLU A 1 459 ? -23.447 25.956 -8.590 1.00 64.12 459 GLU A CA 1
ATOM 3503 C C . GLU A 1 459 ? -24.036 24.665 -9.179 1.00 64.12 459 GLU A C 1
ATOM 3505 O O . GLU A 1 459 ? -24.362 24.569 -10.364 1.00 64.12 459 GLU A O 1
ATOM 3510 N N . LEU A 1 460 ? -24.229 23.661 -8.321 1.00 60.38 460 LEU A N 1
ATOM 3511 C CA . LEU A 1 460 ? -24.983 22.447 -8.638 1.00 60.38 460 LEU A CA 1
ATOM 3512 C C . LEU A 1 460 ? -26.458 22.644 -8.262 1.00 60.38 460 LEU A C 1
ATOM 3514 O O . LEU A 1 460 ? -26.840 22.568 -7.093 1.00 60.38 460 LEU A O 1
ATOM 3518 N N . THR A 1 461 ? -27.312 22.889 -9.258 1.00 55.50 461 THR A N 1
ATOM 3519 C CA . THR A 1 461 ? -28.765 22.991 -9.058 1.00 55.50 461 THR A CA 1
ATOM 3520 C C . THR A 1 461 ? -29.414 21.606 -9.110 1.00 55.50 461 THR A C 1
ATOM 3522 O O . THR A 1 461 ? -29.672 21.039 -10.169 1.00 55.50 461 THR A O 1
ATOM 3525 N N . PHE A 1 462 ? -29.700 21.034 -7.940 1.00 57.78 462 PHE A N 1
ATOM 3526 C CA . PHE A 1 462 ? -30.411 19.759 -7.841 1.00 57.78 462 PHE A CA 1
ATOM 3527 C C . PHE A 1 462 ? -31.921 19.970 -8.032 1.00 57.78 462 PHE A C 1
ATOM 3529 O O . PHE A 1 462 ? -32.629 20.350 -7.099 1.00 57.78 462 PHE A O 1
ATOM 3536 N N . GLN A 1 463 ? -32.448 19.689 -9.227 1.00 52.41 463 GLN A N 1
ATOM 3537 C CA . GLN A 1 463 ? -33.896 19.571 -9.429 1.00 52.41 463 GLN A CA 1
ATOM 3538 C C . GLN A 1 463 ? -34.376 18.186 -8.972 1.00 52.41 463 GLN A C 1
ATOM 3540 O O . GLN A 1 463 ? -34.516 17.259 -9.766 1.00 52.41 463 GLN A O 1
ATOM 3545 N N . SER A 1 464 ? -34.616 18.027 -7.669 1.00 51.12 464 SER A N 1
ATOM 3546 C CA . SER A 1 464 ? -35.263 16.827 -7.128 1.00 51.12 464 SER A CA 1
ATOM 3547 C C . SER A 1 464 ? -36.782 16.966 -7.233 1.00 51.12 464 SER A C 1
ATOM 3549 O O . SER A 1 464 ? -37.378 17.834 -6.597 1.00 51.12 464 SER A O 1
ATOM 3551 N N . ARG A 1 465 ? -37.421 16.099 -8.026 1.00 54.22 465 ARG A N 1
ATOM 3552 C CA . ARG A 1 465 ? -38.890 15.994 -8.107 1.00 54.22 465 ARG A CA 1
ATOM 3553 C C . ARG A 1 465 ? -39.494 15.298 -6.871 1.00 54.22 465 ARG A C 1
ATOM 3555 O O . ARG A 1 465 ? -40.693 15.423 -6.651 1.00 54.22 465 ARG A O 1
ATOM 3562 N N . ASP A 1 466 ? -38.652 14.656 -6.049 1.00 54.75 466 ASP A N 1
ATOM 3563 C CA . ASP A 1 466 ? -39.042 13.793 -4.922 1.00 54.75 466 ASP A CA 1
ATOM 3564 C C . ASP A 1 466 ? -38.564 14.287 -3.537 1.00 54.75 466 ASP A C 1
ATOM 3566 O O . ASP A 1 466 ? -38.717 13.591 -2.537 1.00 54.75 466 ASP A O 1
ATOM 3570 N N . GLY A 1 467 ? -37.997 15.494 -3.429 1.00 47.59 467 GLY A N 1
ATOM 3571 C CA . GLY A 1 467 ? -37.740 16.160 -2.140 1.00 47.59 467 GLY A CA 1
ATOM 3572 C C . GLY A 1 467 ? -36.656 15.544 -1.241 1.00 47.59 467 GLY A C 1
ATOM 3573 O O . GLY A 1 467 ? -36.403 16.071 -0.160 1.00 47.59 467 GLY A O 1
ATOM 3574 N N . ILE A 1 468 ? -35.980 14.475 -1.670 1.00 52.31 468 ILE A N 1
ATOM 3575 C CA . ILE A 1 468 ? -34.815 13.916 -0.971 1.00 52.31 468 ILE A CA 1
ATOM 3576 C C . ILE A 1 468 ? -33.554 14.356 -1.731 1.00 52.31 468 ILE A C 1
ATOM 3578 O O . ILE A 1 468 ? -33.444 14.056 -2.925 1.00 52.31 468 ILE A O 1
ATOM 3582 N N . PRO A 1 469 ? -32.605 15.074 -1.101 1.00 52.91 469 PRO A N 1
ATOM 3583 C CA . PRO A 1 469 ? -31.315 15.350 -1.720 1.00 52.91 469 PRO A CA 1
ATOM 3584 C C . PRO A 1 469 ? -30.576 14.021 -1.905 1.00 52.91 469 PRO A C 1
ATOM 3586 O O . PRO A 1 469 ? -30.283 13.320 -0.934 1.00 52.91 469 PRO A O 1
ATOM 3589 N N . SER A 1 470 ? -30.301 13.641 -3.153 1.00 56.50 470 SER A N 1
ATOM 3590 C CA . SER A 1 470 ? -29.485 12.466 -3.450 1.00 56.50 470 SER A CA 1
ATOM 3591 C C . SER A 1 470 ? -28.065 12.736 -2.962 1.00 56.50 470 SER A C 1
ATOM 3593 O O . SER A 1 470 ? -27.304 13.457 -3.605 1.00 56.50 470 SER A O 1
ATOM 3595 N N . VAL A 1 471 ? -27.710 12.195 -1.798 1.00 58.97 471 VAL A N 1
ATOM 3596 C CA . VAL A 1 471 ? -26.339 12.255 -1.291 1.00 58.97 471 VAL A CA 1
ATOM 3597 C C . VAL A 1 471 ? -25.463 11.480 -2.269 1.00 58.97 471 VAL A C 1
ATOM 3599 O O . VAL A 1 471 ? -25.574 10.257 -2.372 1.00 58.97 471 VAL A O 1
ATOM 3602 N N . LEU A 1 472 ? -24.624 12.197 -3.018 1.00 62.19 472 LEU A N 1
ATOM 3603 C CA . LEU A 1 472 ? -23.697 11.605 -3.971 1.00 62.19 472 LEU A CA 1
ATOM 3604 C C . LEU A 1 472 ? -22.665 10.806 -3.171 1.00 62.19 472 LEU A C 1
ATOM 3606 O O . LEU A 1 472 ? -21.804 11.361 -2.488 1.00 62.19 472 LEU A O 1
ATOM 3610 N N . ARG A 1 473 ? -22.801 9.480 -3.170 1.00 69.06 473 ARG A N 1
ATOM 3611 C CA . ARG A 1 473 ? -21.872 8.606 -2.457 1.00 69.06 473 ARG A CA 1
ATOM 3612 C C . ARG A 1 473 ? -20.562 8.595 -3.229 1.00 69.06 473 ARG A C 1
ATOM 3614 O O . ARG A 1 473 ? -20.435 7.894 -4.226 1.00 69.06 473 ARG A O 1
ATOM 3621 N N . LEU A 1 474 ? -19.581 9.351 -2.738 1.00 66.81 474 LEU A N 1
ATOM 3622 C CA . LEU A 1 474 ? -18.242 9.465 -3.333 1.00 66.81 474 LEU A CA 1
ATOM 3623 C C . LEU A 1 474 ? -17.597 8.099 -3.609 1.00 66.81 474 LEU A C 1
ATOM 3625 O O . LEU A 1 474 ? -16.874 7.941 -4.584 1.00 66.81 474 LEU A O 1
ATOM 3629 N N . ARG A 1 475 ? -17.907 7.090 -2.787 1.00 70.12 475 ARG A N 1
ATOM 3630 C CA . ARG A 1 475 ? -17.443 5.714 -2.987 1.00 70.12 475 ARG A CA 1
ATOM 3631 C C . ARG A 1 475 ? -18.052 5.041 -4.218 1.00 70.12 475 ARG A C 1
ATOM 3633 O O . ARG A 1 475 ? -17.337 4.346 -4.929 1.00 70.12 475 ARG A O 1
ATOM 3640 N N . ASP A 1 476 ? -19.347 5.223 -4.450 1.00 73.06 476 ASP A N 1
ATOM 3641 C CA . ASP A 1 476 ? -20.037 4.628 -5.600 1.00 73.06 476 ASP A CA 1
ATOM 3642 C C . ASP A 1 476 ? -19.653 5.373 -6.887 1.00 73.06 476 ASP A C 1
ATOM 3644 O O . ASP A 1 476 ? -19.464 4.753 -7.927 1.00 73.06 476 ASP A O 1
ATOM 3648 N N . PHE A 1 477 ? -19.411 6.684 -6.784 1.00 71.69 477 PHE A N 1
ATOM 3649 C CA . PHE A 1 477 ? -18.816 7.483 -7.855 1.00 71.69 477 PHE A CA 1
ATOM 3650 C C . PHE A 1 477 ? -17.401 6.997 -8.204 1.00 71.69 477 PHE A C 1
ATOM 3652 O O . PHE A 1 477 ? -17.125 6.706 -9.361 1.00 71.69 477 PHE A O 1
ATOM 3659 N N . ALA A 1 478 ? -16.523 6.809 -7.213 1.00 67.56 478 ALA A N 1
ATOM 3660 C CA . ALA A 1 478 ? -15.176 6.282 -7.438 1.00 67.56 478 ALA A CA 1
ATOM 3661 C C . ALA A 1 478 ? -15.181 4.860 -8.032 1.00 67.56 478 ALA A C 1
ATOM 3663 O O . ALA A 1 478 ? -14.362 4.563 -8.896 1.00 67.56 478 ALA A O 1
ATOM 3664 N N . ARG A 1 479 ? -16.116 3.991 -7.620 1.00 72.88 479 ARG A N 1
ATOM 3665 C CA . ARG A 1 479 ? -16.293 2.652 -8.217 1.00 72.88 479 ARG A CA 1
ATOM 3666 C C . ARG A 1 479 ? -16.720 2.712 -9.678 1.00 72.88 479 ARG A C 1
ATOM 3668 O O . ARG A 1 479 ? -16.124 2.020 -10.494 1.00 72.88 479 ARG A O 1
ATOM 3675 N N . ALA A 1 480 ? -17.648 3.609 -10.018 1.00 72.69 480 ALA A N 1
ATOM 3676 C CA . ALA A 1 480 ? -18.040 3.831 -11.406 1.00 72.69 480 ALA A CA 1
ATOM 3677 C C . ALA A 1 480 ? -16.853 4.282 -12.282 1.00 72.69 480 ALA A C 1
ATOM 3679 O O . ALA A 1 480 ? -16.757 3.864 -13.431 1.00 72.69 480 ALA A O 1
ATOM 3680 N N . PHE A 1 481 ? -15.914 5.069 -11.738 1.00 68.25 481 PHE A N 1
ATOM 3681 C CA . PHE A 1 481 ? -14.675 5.443 -12.442 1.00 68.25 481 PHE A CA 1
ATOM 3682 C C . PHE A 1 481 ? -13.669 4.298 -12.592 1.00 68.25 481 PHE A C 1
ATOM 3684 O O . PHE A 1 481 ? -12.903 4.291 -13.551 1.00 68.25 481 PHE A O 1
ATOM 3691 N N . MET A 1 482 ? -13.664 3.336 -11.670 1.00 70.19 482 MET A N 1
ATOM 3692 C CA . MET A 1 482 ? -12.818 2.140 -11.756 1.00 70.19 482 MET A CA 1
ATOM 3693 C C . MET A 1 482 ? -13.427 1.036 -12.640 1.00 70.19 482 MET A C 1
ATOM 3695 O O . MET A 1 482 ? -12.734 0.066 -12.948 1.00 70.19 482 MET A O 1
ATOM 3699 N N . GLY A 1 483 ? -14.679 1.205 -13.087 1.00 66.81 483 GLY A N 1
ATOM 3700 C CA . GLY A 1 483 ? -15.397 0.262 -13.950 1.00 66.81 483 GLY A CA 1
ATOM 3701 C C . GLY A 1 483 ? -16.040 -0.923 -13.219 1.00 66.81 483 GLY A C 1
ATOM 3702 O O . GLY A 1 483 ? -16.327 -1.926 -13.872 1.00 66.81 483 GLY A O 1
ATOM 3703 N N . ASP A 1 484 ? -16.243 -0.811 -11.900 1.00 57.69 484 ASP A N 1
ATOM 3704 C CA . ASP A 1 484 ? -16.807 -1.855 -11.022 1.00 57.69 484 ASP A CA 1
ATOM 3705 C C . ASP A 1 484 ? -18.331 -1.767 -10.831 1.00 57.69 484 ASP A C 1
ATOM 3707 O O . ASP A 1 484 ? -18.866 -0.634 -10.718 1.00 57.69 484 ASP A O 1
#

InterPro domains:
  IPR001107 Band 7 domain [PF01145] (29-209)
  IPR036013 Band 7/SPFH domain superfamily [G3DSA:3.30.479.30] (61-199)
  IPR036013 Band 7/SPFH domain superfamily [SSF117892] (79-195)

Solvent-accessible surface area (backbone atoms only — not comparable to full-atom values): 28847 Å² total; per-residue (Å²): 113,69,70,60,54,53,52,51,52,51,49,53,51,52,50,53,50,51,52,52,49,48,66,49,32,50,45,69,35,50,86,59,30,34,26,25,45,33,30,81,86,75,45,65,42,96,49,55,37,74,56,41,84,39,85,30,50,73,88,48,38,46,75,46,77,41,71,54,47,79,43,72,51,71,24,47,91,92,55,43,47,74,38,58,26,65,74,73,44,65,38,39,32,28,38,38,33,42,28,32,52,37,90,78,34,60,29,54,35,50,69,74,55,34,66,45,66,66,86,76,86,45,40,41,49,59,53,51,51,50,56,52,49,53,50,47,51,52,61,52,56,23,70,38,39,79,71,39,73,76,34,66,67,60,40,50,54,49,46,54,56,43,47,55,54,45,36,64,70,27,47,88,66,37,34,40,65,78,51,76,41,78,77,48,79,43,61,52,69,74,55,48,53,51,49,50,50,53,52,49,53,52,50,50,54,52,49,52,51,54,50,48,53,51,51,53,51,50,53,53,50,50,55,50,50,53,52,51,50,52,52,51,50,52,52,51,51,52,50,52,53,50,51,55,50,52,52,49,50,54,57,53,58,64,73,66,65,76,78,92,75,84,88,81,89,87,88,88,89,86,88,84,88,82,90,77,91,79,80,87,82,90,77,90,76,85,88,77,91,74,91,75,90,75,90,77,80,93,73,93,73,93,76,83,92,75,86,78,92,77,92,80,86,84,82,91,84,78,97,80,80,68,83,83,55,78,84,58,54,76,65,58,54,52,51,51,52,54,60,67,67,49,81,79,65,82,55,95,58,40,62,58,53,56,60,68,70,49,51,72,68,57,51,52,50,52,30,47,52,47,19,69,76,71,66,66,59,44,85,79,54,46,75,69,48,59,48,49,52,48,50,51,53,49,52,53,49,51,49,50,53,50,51,49,53,52,49,52,51,51,51,52,50,52,52,50,52,51,52,50,53,53,50,51,53,50,51,53,48,52,51,50,50,51,54,47,42,72,32,76,67,28,30,51,49,52,32,49,58,53,54,74,70,59,79,78,66,95,77,78,81,80,88,58,95,76,82,61,82,80,76,79,52,64,67,61,52,52,33,56,55,57,73,103